Protein AF-0000000068385830 (afdb_homodimer)

Secondary structure (DSSP, 8-state):
-B-HHHHHHHHHHHHHHHT--HHHHHHHHHHHHHHHHHT-GGGSGGGHHHHHHHHHHTSS-SS---EEEEEETTEEEEE-TT--HHHHHHHHHHHHHHHHHHHSEEEEEEEEE---S-THHHHHHHHHTTSEEEEEE--SS-BPPTTB-S--B----EEEEE--TTSPPEEEEE-SBSS-HHHHHHHHHHT-PPPTTSEE-TTS-B-S-GGG-SEEPBTTGGGTHHHHHHHHHHHIIIIITTT---GGGSPPTT-S--SS---EEEEEEEE-GGGTS-HHHHHHHHHHHHHHHHHS-B-TT-----TTHHHHHHHHHHHHH-B---HHHHHHHHHHHHHHT-PPPPB-/-B-HHHHHHHHHHHHHHHT--HHHHHHHHHHHHHHHHHT-GGGSGGGHHHHHHHHHHTSS-SS---EEEEEETTEEEEE-TT--HHHHHHHHHHHHHHHHHHHSEEEEEEEEE---S-THHHHHHHHHTTSEEEEEE--SS-BPPTTB-S--B----EEEEE--TTSPPEEEEE-SBSS-HHHHHHHHHHT-PPPTTSEE-TTS-B-S-GGG-SEEPBTTGGGTHHHHHHHHHHHIIIIITTT---GGGSPPTT-S--SS---EEEEEEEE-GGGTS-HHHHHHHHHHHHHHHHHS-B-TT-----TTHHHHHHHHHHHHH-B---HHHHHHHHHHHHHHT-PPPPB-

pLDDT: mean 97.84, std 1.59, range [90.12, 98.94]

Nearest PDB structures (foldseek):
  1z2i-assembly1_B  TM=9.942E-01  e=3.736E-68  Agrobacterium tumefaciens
  3i0p-assembly1_A-2  TM=9.412E-01  e=6.583E-32  Entamoeba histolytica
  2x06-assembly1_G  TM=9.556E-01  e=9.309E-32  Methanocaldococcus jannaschii
  2g8y-assembly1_B  TM=8.996E-01  e=7.889E-31  Escherichia coli K-12
  1wtj-assembly1_A  TM=8.994E-01  e=5.047E-29  Pseudomonas syringae pv. tomato

InterPro domains:
  IPR003767 Malate/L-lactate dehydrogenase-like [PF02615] (4-329)
  IPR003767 Malate/L-lactate dehydrogenase-like [PTHR11091] (4-345)
  IPR036111 Malate/L-sulfolactate/L-lactate dehydrogenase-like superfamily [SSF89733] (3-343)
  IPR043143 Malate/L-sulfolactate/L-lactate dehydrogenase-like, NADPH binding domain [G3DSA:3.30.1370.60] (66-315)
  IPR043144 Malate/L-sulfolactate/L-lactate dehydrogenase-like, alpha-helical domain [G3DSA:1.10.1530.10] (8-337)

Radius of gyration: 25.13 Å; Cα contacts (8 Å, |Δi|>4): 1819; chains: 2; bounding box: 55×84×56 Å

Organism: Agrobacterium fabrum (strain C58 / ATCC 33970) (NCBI:txid176299)

Sequence (696 aa):
MARLDELERFCRAVFLAVGTDEETADAATRAMMHGTRLGVDSHGVRLLAHYVTALEGGRLNRRPQISRVSGFGAVETIDADHAHGARATYAAMENAMALAEKFGIGAVAIRNSSHFGPAGAYALEAARQGYIGLAFCNSDSFVRLHDGAMRFHGTNPIAVGVPAADDMPWLLDMATSAVPYNRVLLYRSLGQQLPQGVASDGDGVDTRDPNAVEMLAPVGGEFGFKGAALAGVVEIFSAVLTGMRLSFDLAPMGGPDFSTPRGLGAFVLALKPEAFLERDVFDESMKRYLEVLRGSPAREDCKVMAPGDREWAVAAKREREGAPVDPVTRAAFSELAEKFSVSPPTYHMARLDELERFCRAVFLAVGTDEETADAATRAMMHGTRLGVDSHGVRLLAHYVTALEGGRLNRRPQISRVSGFGAVETIDADHAHGARATYAAMENAMALAEKFGIGAVAIRNSSHFGPAGAYALEAARQGYIGLAFCNSDSFVRLHDGAMRFHGTNPIAVGVPAADDMPWLLDMATSAVPYNRVLLYRSLGQQLPQGVASDGDGVDTRDPNAVEMLAPVGGEFGFKGAALAGVVEIFSAVLTGMRLSFDLAPMGGPDFSTPRGLGAFVLALKPEAFLERDVFDESMKRYLEVLRGSPAREDCKVMAPGDREWAVAAKREREGAPVDPVTRAAFSELAEKFSVSPPTYH

Solvent-accessible surface area (backbone atoms only — not comparable to full-atom values): 31626 Å² total; per-residue (Å²): 57,26,43,60,69,38,49,50,52,34,48,31,49,50,35,44,63,76,53,29,38,70,64,43,19,49,30,44,35,53,27,19,47,45,15,42,43,37,65,41,49,92,29,7,65,63,44,50,64,56,53,50,49,27,43,73,44,48,22,26,38,45,70,48,68,65,42,77,74,41,64,29,73,28,26,31,17,33,37,18,50,28,14,51,13,25,35,40,44,51,54,38,41,53,50,9,42,55,30,7,72,69,13,23,33,8,34,25,28,30,20,34,22,39,80,43,63,40,50,37,49,49,3,39,54,31,11,76,73,60,18,36,10,33,26,28,29,50,34,43,41,36,17,19,46,44,49,16,27,40,58,39,39,19,50,16,33,49,11,38,9,32,50,34,75,99,50,76,48,42,34,43,64,41,57,25,26,47,50,59,70,67,55,43,54,50,29,42,75,69,70,38,71,49,62,86,46,30,23,12,26,75,61,34,48,68,42,39,49,42,85,55,52,64,24,31,22,20,22,25,45,97,46,11,54,58,18,30,45,50,25,45,53,17,36,39,48,2,10,32,48,34,67,30,47,47,25,72,70,36,59,52,88,88,41,88,67,34,49,60,58,56,36,29,18,24,26,31,38,20,33,31,58,59,36,48,37,60,53,67,55,36,40,50,41,44,49,51,50,51,51,51,52,54,67,42,54,38,17,87,98,48,67,39,69,55,53,33,47,68,33,51,54,39,28,55,49,23,72,74,66,21,37,82,67,57,69,70,44,48,52,50,44,49,52,49,17,63,74,61,73,44,73,58,59,62,70,103,58,26,45,58,68,38,49,50,51,34,48,32,50,50,35,43,64,77,54,29,38,71,65,44,20,49,30,43,35,51,27,18,45,46,14,41,42,38,65,41,49,94,29,7,66,65,44,50,64,57,51,50,49,28,43,73,44,46,23,26,39,45,69,47,67,64,40,79,76,43,65,30,72,28,27,30,17,32,37,19,50,28,14,51,13,25,36,40,45,49,53,40,40,53,50,9,43,55,28,7,74,71,14,23,32,9,34,24,29,30,21,34,22,40,79,43,63,40,49,36,48,49,4,39,56,32,10,76,72,59,19,37,10,33,25,28,28,50,35,43,42,36,18,18,46,43,48,16,28,40,57,38,39,21,52,17,34,49,11,38,10,32,50,34,74,98,50,76,49,43,34,42,64,42,56,25,24,48,51,59,70,66,56,43,52,50,29,42,75,68,71,40,71,48,61,85,47,31,24,11,27,75,61,35,47,68,43,39,48,42,86,54,54,63,24,30,22,19,21,24,45,97,46,10,53,58,18,29,45,51,27,46,52,17,36,41,48,2,9,32,50,32,68,30,47,47,27,72,70,36,59,52,88,88,42,87,66,33,47,60,59,56,34,29,18,23,26,33,38,19,34,32,59,59,36,48,37,60,54,67,55,36,38,50,41,44,48,51,51,52,50,51,51,53,66,42,54,39,17,89,98,48,66,39,70,55,53,33,48,68,33,53,53,40,27,55,50,24,72,73,66,21,36,82,66,55,69,69,45,48,51,48,42,50,51,49,17,63,74,61,73,45,74,58,59,61,71,103

Structure (mmCIF, N/CA/C/O backbone):
data_AF-0000000068385830-model_v1
#
loop_
_entity.id
_entity.type
_entity.pdbx_description
1 polymer 'Malate dehydrogenase'
#
loop_
_atom_site.group_PDB
_atom_site.id
_atom_site.type_symbol
_atom_site.label_atom_id
_atom_site.label_alt_id
_atom_site.label_comp_id
_atom_site.label_asym_id
_atom_site.label_entity_id
_atom_site.label_seq_id
_atom_site.pdbx_PDB_ins_code
_atom_site.Cartn_x
_atom_site.Cartn_y
_atom_site.Cartn_z
_atom_site.occupancy
_atom_site.B_iso_or_equiv
_atom_site.auth_seq_id
_atom_site.auth_comp_id
_atom_site.auth_asym_id
_atom_site.auth_atom_id
_atom_site.pdbx_PDB_model_num
ATOM 1 N N . MET A 1 1 ? -19.188 28.578 11.57 1 96.44 1 MET A N 1
ATOM 2 C CA . MET A 1 1 ? -18.672 28.281 10.242 1 96.44 1 MET A CA 1
ATOM 3 C C . MET A 1 1 ? -17.844 29.438 9.703 1 96.44 1 MET A C 1
ATOM 5 O O . MET A 1 1 ? -18.109 30.594 10.023 1 96.44 1 MET A O 1
ATOM 9 N N . ALA A 1 2 ? -16.812 29.094 9.055 1 97.88 2 ALA A N 1
ATOM 10 C CA . ALA A 1 2 ? -16.016 30.109 8.352 1 97.88 2 ALA A CA 1
ATOM 11 C C . ALA A 1 2 ? -15.875 29.75 6.871 1 97.88 2 ALA A C 1
ATOM 13 O O . ALA A 1 2 ? -15.664 28.594 6.52 1 97.88 2 ALA A O 1
ATOM 14 N N . ARG A 1 3 ? -16 30.797 6.059 1 98.06 3 ARG A N 1
ATOM 15 C CA . ARG A 1 3 ? -15.766 30.578 4.637 1 98.06 3 ARG A CA 1
ATOM 16 C C . ARG A 1 3 ? -14.336 30.094 4.395 1 98.06 3 ARG A C 1
ATOM 18 O O . ARG A 1 3 ? -13.406 30.516 5.078 1 98.06 3 ARG A O 1
ATOM 25 N N . LEU A 1 4 ? -14.211 29.328 3.344 1 98.5 4 LEU A N 1
ATOM 26 C CA . LEU A 1 4 ? -12.898 28.75 3.051 1 98.5 4 LEU A CA 1
ATOM 27 C C . LEU A 1 4 ? -11.898 29.828 2.691 1 98.5 4 LEU A C 1
ATOM 29 O O . LEU A 1 4 ? -10.727 29.75 3.076 1 98.5 4 LEU A O 1
ATOM 33 N N . ASP A 1 5 ? -12.305 30.828 1.943 1 98.19 5 ASP A N 1
ATOM 34 C CA . ASP A 1 5 ? -11.391 31.891 1.535 1 98.19 5 ASP A CA 1
ATOM 35 C C . ASP A 1 5 ? -10.922 32.719 2.74 1 98.19 5 ASP A C 1
ATOM 37 O O . ASP A 1 5 ? -9.781 33.188 2.771 1 98.19 5 ASP A O 1
ATOM 41 N N . GLU A 1 6 ? -11.773 32.875 3.795 1 98 6 GLU A N 1
ATOM 42 C CA . GLU A 1 6 ? -11.406 33.562 5.031 1 98 6 GLU A CA 1
ATOM 43 C C . GLU A 1 6 ? -10.352 32.75 5.801 1 98 6 GLU A C 1
ATOM 45 O O . GLU A 1 6 ? -9.414 33.344 6.352 1 98 6 GLU A O 1
ATOM 50 N N . LEU A 1 7 ? -10.578 31.484 5.844 1 98.75 7 LEU A N 1
ATOM 51 C CA . LEU A 1 7 ? -9.617 30.625 6.527 1 98.75 7 LEU A CA 1
ATOM 52 C C . LEU A 1 7 ? -8.266 30.656 5.82 1 98.75 7 LEU A C 1
ATOM 54 O O . LEU A 1 7 ? -7.219 30.734 6.473 1 98.75 7 LEU A O 1
ATOM 58 N N . GLU A 1 8 ? -8.281 30.531 4.527 1 98.69 8 GLU A N 1
ATOM 59 C CA . GLU A 1 8 ? -7.062 30.547 3.73 1 98.69 8 GLU A CA 1
ATOM 60 C C . GLU A 1 8 ? -6.309 31.859 3.922 1 98.69 8 GLU A C 1
ATOM 62 O O . GLU A 1 8 ? -5.094 31.859 4.125 1 98.69 8 GLU A O 1
ATOM 67 N N . ARG A 1 9 ? -7.004 32.938 3.832 1 98.56 9 ARG A N 1
ATOM 68 C CA . ARG A 1 9 ? -6.418 34.281 4.027 1 98.56 9 ARG A CA 1
ATOM 69 C C . ARG A 1 9 ? -5.754 34.375 5.398 1 98.56 9 ARG A C 1
ATOM 71 O O . ARG A 1 9 ? -4.625 34.875 5.508 1 98.56 9 ARG A O 1
ATOM 78 N N . PHE A 1 10 ? -6.461 33.969 6.406 1 98.81 10 PHE A N 1
ATOM 79 C CA . PHE A 1 10 ? -5.973 34.094 7.773 1 98.81 10 PHE A CA 1
ATOM 80 C C . PHE A 1 10 ? -4.715 33.25 7.973 1 98.81 10 PHE A C 1
ATOM 82 O O . PHE A 1 10 ? -3.721 33.75 8.516 1 98.81 10 PHE A O 1
ATOM 89 N N . CYS A 1 11 ? -4.77 31.969 7.504 1 98.88 11 CYS A N 1
ATOM 90 C CA . CYS A 1 11 ? -3.627 31.078 7.656 1 98.88 11 CYS A CA 1
ATOM 91 C C . CYS A 1 11 ? -2.389 31.641 6.977 1 98.88 11 CYS A C 1
ATOM 93 O O . CYS A 1 11 ? -1.31 31.672 7.57 1 98.88 11 CYS A O 1
ATOM 95 N N . ARG A 1 12 ? -2.57 32.094 5.766 1 98.75 12 ARG A N 1
ATOM 96 C CA . ARG A 1 12 ? -1.452 32.656 5.023 1 98.75 12 ARG A CA 1
ATOM 97 C C . ARG A 1 12 ? -0.886 33.875 5.734 1 98.75 12 ARG A C 1
ATOM 99 O O . ARG A 1 12 ? 0.332 34.031 5.848 1 98.75 12 ARG A O 1
ATOM 106 N N . ALA A 1 13 ? -1.762 34.75 6.223 1 98.81 13 ALA A N 1
ATOM 107 C CA . ALA A 1 13 ? -1.345 35.938 6.922 1 98.81 13 ALA A CA 1
ATOM 108 C C . ALA A 1 13 ? -0.539 35.625 8.172 1 98.81 13 ALA A C 1
ATOM 110 O O . ALA A 1 13 ? 0.461 36.281 8.469 1 98.81 13 ALA A O 1
ATOM 111 N N . VAL A 1 14 ? -0.987 34.625 8.898 1 98.88 14 VAL A N 1
ATOM 112 C CA . VAL A 1 14 ? -0.317 34.25 10.133 1 98.88 14 VAL A CA 1
ATOM 113 C C . VAL A 1 14 ? 1.066 33.688 9.82 1 98.88 14 VAL A C 1
ATOM 115 O O . VAL A 1 14 ? 2.049 34.031 10.484 1 98.88 14 VAL A O 1
ATOM 118 N N . PHE A 1 15 ? 1.146 32.812 8.773 1 98.88 15 PHE A N 1
ATOM 119 C CA . PHE A 1 15 ? 2.436 32.25 8.398 1 98.88 15 PHE A CA 1
ATOM 120 C C . PHE A 1 15 ? 3.406 33.344 7.992 1 98.88 15 PHE A C 1
ATOM 122 O O . PHE A 1 15 ? 4.578 33.344 8.375 1 98.88 15 PHE A O 1
ATOM 129 N N . LEU A 1 16 ? 2.938 34.312 7.219 1 98.81 16 LEU A N 1
ATOM 130 C CA . LEU A 1 16 ? 3.799 35.438 6.805 1 98.81 16 LEU A CA 1
ATOM 131 C C . LEU A 1 16 ? 4.215 36.281 8.008 1 98.81 16 LEU A C 1
ATOM 133 O O . LEU A 1 16 ? 5.367 36.719 8.094 1 98.81 16 LEU A O 1
ATOM 137 N N . ALA A 1 17 ? 3.307 36.469 8.953 1 98.69 17 ALA A N 1
ATOM 138 C CA . ALA A 1 17 ? 3.564 37.281 10.125 1 98.69 17 ALA A CA 1
ATOM 139 C C . ALA A 1 17 ? 4.613 36.656 11.031 1 98.69 17 ALA A C 1
ATOM 141 O O . ALA A 1 17 ? 5.402 37.344 11.664 1 98.69 17 ALA A O 1
ATOM 142 N N . VAL A 1 18 ? 4.609 35.375 11.062 1 98.25 18 VAL A N 1
ATOM 143 C CA . VAL A 1 18 ? 5.578 34.688 11.906 1 98.25 18 VAL A CA 1
ATOM 144 C C . VAL A 1 18 ? 6.953 34.719 11.25 1 98.25 18 VAL A C 1
ATOM 146 O O . VAL A 1 18 ? 7.969 34.469 11.906 1 98.25 18 VAL A O 1
ATOM 149 N N . GLY A 1 19 ? 7.031 35 9.891 1 98.5 19 GLY A N 1
ATOM 150 C CA . GLY A 1 19 ? 8.32 35.25 9.273 1 98.5 19 GLY A CA 1
ATOM 151 C C . GLY A 1 19 ? 8.672 34.281 8.188 1 98.5 19 GLY A C 1
ATOM 152 O O . GLY A 1 19 ? 9.812 34.219 7.723 1 98.5 19 GLY A O 1
ATOM 153 N N . THR A 1 20 ? 7.766 33.469 7.766 1 98.88 20 THR A N 1
ATOM 154 C CA . THR A 1 20 ? 8.062 32.531 6.703 1 98.88 20 THR A CA 1
ATOM 155 C C . THR A 1 20 ? 8.211 33.25 5.363 1 98.88 20 THR A C 1
ATOM 157 O O . THR A 1 20 ? 7.707 34.344 5.188 1 98.88 20 THR A O 1
ATOM 160 N N . ASP A 1 21 ? 9.008 32.625 4.426 1 98.75 21 ASP A N 1
ATOM 161 C CA . ASP A 1 21 ? 8.961 33.125 3.051 1 98.75 21 ASP A CA 1
ATOM 162 C C . ASP A 1 21 ? 7.609 32.812 2.404 1 98.75 21 ASP A C 1
ATOM 164 O O . ASP A 1 21 ? 6.781 32.125 2.992 1 98.75 21 ASP A O 1
ATOM 168 N N . GLU A 1 22 ? 7.32 33.375 1.257 1 98.75 22 GLU A N 1
ATOM 169 C CA . GLU A 1 22 ? 6.047 33.25 0.554 1 98.75 22 GLU A CA 1
ATOM 170 C C . GLU A 1 22 ? 5.766 31.797 0.184 1 98.75 22 GLU A C 1
ATOM 172 O O . GLU A 1 22 ? 4.625 31.344 0.268 1 98.75 22 GLU A O 1
ATOM 177 N N . GLU A 1 23 ? 6.789 31.062 -0.197 1 98.75 23 GLU A N 1
ATOM 178 C CA . GLU A 1 23 ? 6.633 29.672 -0.643 1 98.75 23 GLU A CA 1
ATOM 179 C C . GLU A 1 23 ? 6.195 28.766 0.504 1 98.75 23 GLU A C 1
ATOM 181 O O . GLU A 1 23 ? 5.328 27.906 0.326 1 98.75 23 GLU A O 1
ATOM 186 N N . THR A 1 24 ? 6.824 28.984 1.646 1 98.88 24 THR A N 1
ATOM 187 C CA . THR A 1 24 ? 6.449 28.203 2.822 1 98.88 24 THR A CA 1
ATOM 188 C C . THR A 1 24 ? 5.02 28.531 3.248 1 98.88 24 THR A C 1
ATOM 190 O O . THR A 1 24 ? 4.23 27.625 3.527 1 98.88 24 THR A O 1
ATOM 193 N N . ALA A 1 25 ? 4.691 29.828 3.271 1 98.88 25 ALA A N 1
ATOM 194 C CA . ALA A 1 25 ? 3.342 30.25 3.65 1 98.88 25 ALA A CA 1
ATOM 195 C C . ALA A 1 25 ? 2.301 29.625 2.719 1 98.88 25 ALA A C 1
ATOM 197 O O . ALA A 1 25 ? 1.261 29.141 3.172 1 98.88 25 ALA A O 1
ATOM 198 N N . ASP A 1 26 ? 2.605 29.688 1.472 1 98.81 26 ASP A N 1
ATOM 199 C CA . ASP A 1 26 ? 1.688 29.156 0.469 1 98.81 26 ASP A CA 1
ATOM 200 C C . ASP A 1 26 ? 1.513 27.641 0.628 1 98.81 26 ASP A C 1
ATOM 202 O O . ASP A 1 26 ? 0.387 27.156 0.703 1 98.81 26 ASP A O 1
ATOM 206 N N . ALA A 1 27 ? 2.592 26.906 0.682 1 98.88 27 ALA A N 1
ATOM 207 C CA . ALA A 1 27 ? 2.564 25.453 0.736 1 98.88 27 ALA A CA 1
ATOM 208 C C . ALA A 1 27 ? 1.867 24.953 2.002 1 98.88 27 ALA A C 1
ATOM 210 O O . ALA A 1 27 ? 1.015 24.078 1.946 1 98.88 27 ALA A O 1
ATOM 211 N N . ALA A 1 28 ? 2.24 25.531 3.141 1 98.88 28 ALA A N 1
ATOM 212 C CA . ALA A 1 28 ? 1.645 25.125 4.41 1 98.88 28 ALA A CA 1
ATOM 213 C C . ALA A 1 28 ? 0.145 25.406 4.43 1 98.88 28 ALA A C 1
ATOM 215 O O . ALA A 1 28 ? -0.644 24.578 4.887 1 98.88 28 ALA A O 1
ATOM 216 N N . THR A 1 29 ? -0.213 26.562 3.93 1 98.94 29 THR A N 1
ATOM 217 C CA . THR A 1 29 ? -1.625 26.922 3.867 1 98.94 29 THR A CA 1
ATOM 218 C C . THR A 1 29 ? -2.387 25.969 2.947 1 98.94 29 THR A C 1
ATOM 220 O O . THR A 1 29 ? -3.453 25.469 3.309 1 98.94 29 THR A O 1
ATOM 223 N N . ARG A 1 30 ? -1.824 25.703 1.764 1 98.81 30 ARG A N 1
ATOM 224 C CA . ARG A 1 30 ? -2.461 24.812 0.797 1 98.81 30 ARG A CA 1
ATOM 225 C C . ARG A 1 30 ? -2.729 23.438 1.407 1 98.81 30 ARG A C 1
ATOM 227 O O . ARG A 1 30 ? -3.811 22.875 1.234 1 98.81 30 ARG A O 1
ATOM 234 N N . ALA A 1 31 ? -1.751 22.953 2.105 1 98.88 31 ALA A N 1
ATOM 235 C CA . ALA A 1 31 ? -1.896 21.641 2.705 1 98.88 31 ALA A CA 1
ATOM 236 C C . ALA A 1 31 ? -2.965 21.641 3.795 1 98.88 31 ALA A C 1
ATOM 238 O O . ALA A 1 31 ? -3.797 20.734 3.861 1 98.88 31 ALA A O 1
ATOM 239 N N . MET A 1 32 ? -2.947 22.609 4.676 1 98.81 32 MET A N 1
ATOM 240 C CA . MET A 1 32 ? -3.951 22.703 5.734 1 98.81 32 MET A CA 1
ATOM 241 C C . MET A 1 32 ? -5.352 22.859 5.145 1 98.81 32 MET A C 1
ATOM 243 O O . MET A 1 32 ? -6.301 22.234 5.621 1 98.81 32 MET A O 1
ATOM 247 N N . MET A 1 33 ? -5.434 23.672 4.102 1 98.81 33 MET A N 1
ATOM 248 C CA . MET A 1 33 ? -6.73 23.891 3.467 1 98.81 33 MET A CA 1
ATOM 249 C C . MET A 1 33 ? -7.227 22.625 2.781 1 98.81 33 MET A C 1
ATOM 251 O O . MET A 1 33 ? -8.43 22.359 2.744 1 98.81 33 MET A O 1
ATOM 255 N N . HIS A 1 34 ? -6.324 21.844 2.242 1 98.81 34 HIS A N 1
ATOM 256 C CA . HIS A 1 34 ? -6.707 20.531 1.728 1 98.81 34 HIS A CA 1
ATOM 257 C C . HIS A 1 34 ? -7.438 19.719 2.789 1 98.81 34 HIS A C 1
ATOM 259 O O . HIS A 1 34 ? -8.516 19.172 2.531 1 98.81 34 HIS A O 1
ATOM 265 N N . GLY A 1 35 ? -6.812 19.625 3.971 1 98.38 35 GLY A N 1
ATOM 266 C CA . GLY A 1 35 ? -7.445 18.891 5.059 1 98.38 35 GLY A CA 1
ATOM 267 C C . GLY A 1 35 ? -8.805 19.438 5.438 1 98.38 35 GLY A C 1
ATOM 268 O O . GLY A 1 35 ? -9.773 18.688 5.551 1 98.38 35 GLY A O 1
ATOM 269 N N . THR A 1 36 ? -8.891 20.75 5.57 1 98.62 36 THR A N 1
ATOM 270 C CA . THR A 1 36 ? -10.125 21.406 5.984 1 98.62 36 THR A CA 1
ATOM 271 C C . THR A 1 36 ? -11.195 21.281 4.902 1 98.62 36 THR A C 1
ATOM 273 O O . THR A 1 36 ? -12.344 20.953 5.199 1 98.62 36 THR A O 1
ATOM 276 N N . ARG A 1 37 ? -10.836 21.484 3.656 1 98.56 37 ARG A N 1
ATOM 277 C CA . ARG A 1 37 ? -11.766 21.422 2.531 1 98.56 37 ARG A CA 1
ATOM 278 C C . ARG A 1 37 ? -12.367 20.031 2.389 1 98.56 37 ARG A C 1
ATOM 280 O O . ARG A 1 37 ? -13.555 19.891 2.088 1 98.56 37 ARG A O 1
ATOM 287 N N . LEU A 1 38 ? -11.586 18.984 2.658 1 98.44 38 LEU A N 1
ATOM 288 C CA . LEU A 1 38 ? -12.016 17.609 2.41 1 98.44 38 LEU A CA 1
ATOM 289 C C . LEU A 1 38 ? -12.578 16.984 3.676 1 98.44 38 LEU A C 1
ATOM 291 O O . LEU A 1 38 ? -13 15.82 3.662 1 98.44 38 LEU A O 1
ATOM 295 N N . GLY A 1 39 ? -12.586 17.656 4.77 1 96.88 39 GLY A N 1
ATOM 296 C CA . GLY A 1 39 ? -13.156 17.156 6.012 1 96.88 39 GLY A CA 1
ATOM 297 C C . GLY A 1 39 ? -12.188 16.328 6.828 1 96.88 39 GLY A C 1
ATOM 298 O O . GLY A 1 39 ? -12.594 15.547 7.68 1 96.88 39 GLY A O 1
ATOM 299 N N . VAL A 1 40 ? -10.961 16.406 6.523 1 95.69 40 VAL A N 1
ATOM 300 C CA . VAL A 1 40 ? -9.914 15.805 7.34 1 95.69 40 VAL A CA 1
ATOM 301 C C . VAL A 1 40 ? -9.359 16.844 8.312 1 95.69 40 VAL A C 1
ATOM 303 O O . VAL A 1 40 ? -8.18 17.203 8.25 1 95.69 40 VAL A O 1
ATOM 306 N N . ASP A 1 41 ? -10.117 17.172 9.234 1 95.06 41 ASP A N 1
ATOM 307 C CA . ASP A 1 41 ? -9.875 18.359 10.062 1 95.06 41 ASP A CA 1
ATOM 308 C C . ASP A 1 41 ? -8.688 18.125 11 1 95.06 41 ASP A C 1
ATOM 310 O O . ASP A 1 41 ? -8.023 19.094 11.406 1 95.06 41 ASP A O 1
ATOM 314 N N . SER A 1 42 ? -8.445 16.859 11.312 1 92.88 42 SER A N 1
ATOM 315 C CA . SER A 1 42 ? -7.285 16.562 12.141 1 92.88 42 SER A CA 1
ATOM 316 C C . SER A 1 42 ? -6 17.078 11.508 1 92.88 42 SER A C 1
ATOM 318 O O . SER A 1 42 ? -5 17.297 12.195 1 92.88 42 SER A O 1
ATOM 320 N N . HIS A 1 43 ? -6.027 17.266 10.203 1 96.75 43 HIS A N 1
ATOM 321 C CA . HIS A 1 43 ? -4.867 17.75 9.461 1 96.75 43 HIS A CA 1
ATOM 322 C C . HIS A 1 43 ? -5.195 19.031 8.688 1 96.75 43 HIS A C 1
ATOM 324 O O . HIS A 1 43 ? -4.652 19.266 7.609 1 96.75 43 HIS A O 1
ATOM 330 N N . GLY A 1 44 ? -6.133 19.766 9.211 1 97.88 44 GLY A N 1
ATOM 331 C CA . GLY A 1 44 ? -6.559 21.031 8.617 1 97.88 44 GLY A CA 1
ATOM 332 C C . GLY A 1 44 ? -6.016 22.25 9.344 1 97.88 44 GLY A C 1
ATOM 333 O O . GLY A 1 44 ? -4.891 22.219 9.844 1 97.88 44 GLY A O 1
ATOM 334 N N . VAL A 1 45 ? -6.809 23.297 9.391 1 98.25 45 VAL A N 1
ATOM 335 C CA . VAL A 1 45 ? -6.363 24.609 9.859 1 98.25 45 VAL A CA 1
ATOM 336 C C . VAL A 1 45 ? -6.141 24.578 11.367 1 98.25 45 VAL A C 1
ATOM 338 O O . VAL A 1 45 ? -5.496 25.453 11.93 1 98.25 45 VAL A O 1
ATOM 341 N N . ARG A 1 46 ? -6.621 23.547 12.031 1 96.5 46 ARG A N 1
ATOM 342 C CA . ARG A 1 46 ? -6.406 23.422 13.469 1 96.5 46 ARG A CA 1
ATOM 343 C C . ARG A 1 46 ? -4.926 23.281 13.797 1 96.5 46 ARG A C 1
ATOM 345 O O . ARG A 1 46 ? -4.512 23.484 14.938 1 96.5 46 ARG A O 1
ATOM 352 N N . LEU A 1 47 ? -4.125 22.922 12.812 1 97.88 47 LEU A N 1
ATOM 353 C CA . LEU A 1 47 ? -2.697 22.703 13.023 1 97.88 47 LEU A CA 1
ATOM 354 C C . LEU A 1 47 ? -1.935 24.016 13.016 1 97.88 47 LEU A C 1
ATOM 356 O O . LEU A 1 47 ? -0.752 24.062 13.359 1 97.88 47 LEU A O 1
ATOM 360 N N . LEU A 1 48 ? -2.566 25.109 12.672 1 98.75 48 LEU A N 1
ATOM 361 C CA . LEU A 1 48 ? -1.894 26.391 12.492 1 98.75 48 LEU A CA 1
ATOM 362 C C . LEU A 1 48 ? -1.13 26.797 13.75 1 98.75 48 LEU A C 1
ATOM 364 O O . LEU A 1 48 ? 0.045 27.156 13.672 1 98.75 48 LEU A O 1
ATOM 368 N N . ALA A 1 49 ? -1.762 26.703 14.898 1 98.5 49 ALA A N 1
ATOM 369 C CA . ALA A 1 49 ? -1.122 27.109 16.141 1 98.5 49 ALA A CA 1
ATOM 370 C C . ALA A 1 49 ? 0.119 26.266 16.438 1 98.5 49 ALA A C 1
ATOM 372 O O . ALA A 1 49 ? 1.13 26.781 16.906 1 98.5 49 ALA A O 1
ATOM 373 N N . HIS A 1 50 ? -0.006 25.016 16.141 1 97.75 50 HIS A N 1
ATOM 374 C CA . HIS A 1 50 ? 1.131 24.125 16.328 1 97.75 50 HIS A CA 1
ATOM 375 C C . HIS A 1 50 ? 2.297 24.516 15.43 1 97.75 50 HIS A C 1
ATOM 377 O O . HIS A 1 50 ? 3.445 24.562 15.875 1 97.75 50 HIS A O 1
ATOM 383 N N . TYR A 1 51 ? 2.016 24.797 14.18 1 98.56 51 TYR A N 1
ATOM 384 C CA . TYR A 1 51 ? 3.072 25.156 13.234 1 98.56 51 TYR A CA 1
ATOM 385 C C . TYR A 1 51 ? 3.717 26.484 13.617 1 98.56 51 TYR A C 1
ATOM 387 O O . TYR A 1 51 ? 4.93 26.656 13.469 1 98.56 51 TYR A O 1
ATOM 395 N N . VAL A 1 52 ? 2.926 27.406 14.086 1 98.75 52 VAL A N 1
ATOM 396 C CA . VAL A 1 52 ? 3.463 28.672 14.539 1 98.75 52 VAL A CA 1
ATOM 397 C C . VAL A 1 52 ? 4.41 28.453 15.719 1 98.75 52 VAL A C 1
ATOM 399 O O . VAL A 1 52 ? 5.5 29.016 15.758 1 98.75 52 VAL A O 1
ATOM 402 N N . THR A 1 53 ? 4 27.594 16.688 1 98.56 53 THR A N 1
ATOM 403 C CA . THR A 1 53 ? 4.836 27.25 17.828 1 98.56 53 THR A CA 1
ATOM 404 C C . THR A 1 53 ? 6.164 26.656 17.375 1 98.56 53 THR A C 1
ATOM 406 O O . THR A 1 53 ? 7.227 27.031 17.891 1 98.56 53 THR A O 1
ATOM 409 N N . ALA A 1 54 ? 6.102 25.781 16.422 1 98.5 54 ALA A N 1
ATOM 410 C CA . ALA A 1 54 ? 7.301 25.125 15.914 1 98.5 54 ALA A CA 1
ATOM 411 C C . ALA A 1 54 ? 8.203 26.109 15.18 1 98.5 54 ALA A C 1
ATOM 413 O O . ALA A 1 54 ? 9.43 26.031 15.266 1 98.5 54 ALA A O 1
ATOM 414 N N . LEU A 1 55 ? 7.609 27.031 14.438 1 98.69 55 LEU A N 1
ATOM 415 C CA . LEU A 1 55 ? 8.359 28.047 13.727 1 98.69 55 LEU A CA 1
ATOM 416 C C . LEU A 1 55 ? 9.023 29.016 14.703 1 98.69 55 LEU A C 1
ATOM 418 O O . LEU A 1 55 ? 10.203 29.344 14.555 1 98.69 55 LEU A O 1
ATOM 422 N N . GLU A 1 56 ? 8.289 29.438 15.711 1 98.5 56 GLU A N 1
ATOM 423 C CA . GLU A 1 56 ? 8.82 30.359 16.703 1 98.5 56 GLU A CA 1
ATOM 424 C C . GLU A 1 56 ? 9.898 29.719 17.562 1 98.5 56 GLU A C 1
ATOM 426 O O . GLU A 1 56 ? 10.867 30.359 17.953 1 98.5 56 GLU A O 1
ATOM 431 N N . GLY A 1 57 ? 9.703 28.453 17.859 1 97.94 57 GLY A N 1
ATOM 432 C CA . GLY A 1 57 ? 10.648 27.734 18.703 1 97.94 57 GLY A CA 1
ATOM 433 C C . GLY A 1 57 ? 11.945 27.391 17.984 1 97.94 57 GLY A C 1
ATOM 434 O O . GLY A 1 57 ? 12.938 27.062 18.625 1 97.94 57 GLY A O 1
ATOM 435 N N . GLY A 1 58 ? 11.867 27.438 16.594 1 98.19 58 GLY A N 1
ATOM 436 C CA . GLY A 1 58 ? 13.07 27.203 15.82 1 98.19 58 GLY A CA 1
ATOM 437 C C . GLY A 1 58 ? 13.164 25.781 15.289 1 98.19 58 GLY A C 1
ATOM 438 O O . GLY A 1 58 ? 14.086 25.453 14.539 1 98.19 58 GLY A O 1
ATOM 439 N N . ARG A 1 59 ? 12.25 24.953 15.539 1 98.06 59 ARG A N 1
ATOM 440 C CA . ARG A 1 59 ? 12.195 23.594 15.031 1 98.06 59 ARG A CA 1
ATOM 441 C C . ARG A 1 59 ? 12.055 23.578 13.516 1 98.06 59 ARG A C 1
ATOM 443 O O . ARG A 1 59 ? 12.586 22.688 12.844 1 98.06 59 ARG A O 1
ATOM 450 N N . LEU A 1 60 ? 11.375 24.547 13.016 1 98.62 60 LEU A N 1
ATOM 451 C CA . LEU A 1 60 ? 11.156 24.719 11.586 1 98.62 60 LEU A CA 1
ATOM 452 C C . LEU A 1 60 ? 11.914 25.938 11.062 1 98.62 60 LEU A C 1
ATOM 454 O O . LEU A 1 60 ? 11.961 26.984 11.719 1 98.62 60 LEU A O 1
ATOM 458 N N . ASN A 1 61 ? 12.531 25.734 9.898 1 98.81 61 ASN A N 1
ATOM 459 C CA . ASN A 1 61 ? 13.164 26.859 9.211 1 98.81 61 ASN A CA 1
ATOM 460 C C . ASN A 1 61 ? 12.133 27.719 8.484 1 98.81 61 ASN A C 1
ATOM 462 O O . ASN A 1 61 ? 11.438 27.25 7.59 1 98.81 61 ASN A O 1
ATOM 466 N N . ARG A 1 62 ? 12.062 29 8.789 1 98.62 62 ARG A N 1
ATOM 467 C CA . ARG A 1 62 ? 11.078 29.922 8.25 1 98.62 62 ARG A CA 1
ATOM 468 C C . ARG A 1 62 ? 11.336 30.203 6.77 1 98.62 62 ARG A C 1
ATOM 470 O O . ARG A 1 62 ? 10.422 30.562 6.031 1 98.62 62 ARG A O 1
ATOM 477 N N . ARG A 1 63 ? 12.5 30.078 6.367 1 98.62 63 ARG A N 1
ATOM 478 C CA . ARG A 1 63 ? 12.93 30.375 5.004 1 98.62 63 ARG A CA 1
ATOM 479 C C . ARG A 1 63 ? 13.906 29.328 4.492 1 98.62 63 ARG A C 1
ATOM 481 O O . ARG A 1 63 ? 15.062 29.641 4.195 1 98.62 63 ARG A O 1
ATOM 488 N N . PRO A 1 64 ? 13.398 28.125 4.285 1 98.81 64 PRO A N 1
ATOM 489 C CA . PRO A 1 64 ? 14.258 27 3.936 1 98.81 64 PRO A CA 1
ATOM 490 C C . PRO A 1 64 ? 14.828 27.109 2.521 1 98.81 64 PRO A C 1
ATOM 492 O O . PRO A 1 64 ? 14.164 27.609 1.621 1 98.81 64 PRO A O 1
ATOM 495 N N . GLN A 1 65 ? 16.016 26.656 2.367 1 98.56 65 GLN A N 1
ATOM 496 C CA . GLN A 1 65 ? 16.609 26.453 1.056 1 98.56 65 GLN A CA 1
ATOM 497 C C . GLN A 1 65 ? 16.625 24.984 0.673 1 98.56 65 GLN A C 1
ATOM 499 O O . GLN A 1 65 ? 17.594 24.266 0.943 1 98.56 65 GLN A O 1
ATOM 504 N N . ILE A 1 66 ? 15.633 24.578 0.006 1 98.56 66 ILE A N 1
ATOM 505 C CA . ILE A 1 66 ? 15.516 23.188 -0.421 1 98.56 66 ILE A CA 1
ATOM 506 C C . ILE A 1 66 ? 16.484 22.922 -1.572 1 98.56 66 ILE A C 1
ATOM 508 O O . ILE A 1 66 ? 16.547 23.688 -2.527 1 98.56 66 ILE A O 1
ATOM 512 N N . SER A 1 67 ? 17.219 21.828 -1.479 1 98.38 67 SER A N 1
ATOM 513 C CA . SER A 1 67 ? 18.219 21.578 -2.498 1 98.38 67 SER A CA 1
ATOM 514 C C . SER A 1 67 ? 18.312 20.094 -2.828 1 98.38 67 SER A C 1
ATOM 516 O O . SER A 1 67 ? 18.062 19.25 -1.97 1 98.38 67 SER A O 1
ATOM 518 N N . ARG A 1 68 ? 18.656 19.812 -4.047 1 97.88 68 ARG A N 1
ATOM 519 C CA . ARG A 1 68 ? 18.969 18.453 -4.461 1 97.88 68 ARG A CA 1
ATOM 520 C C . ARG A 1 68 ? 20.312 18 -3.898 1 97.88 68 ARG A C 1
ATOM 522 O O . ARG A 1 68 ? 21.328 18.656 -4.105 1 97.88 68 ARG A O 1
ATOM 529 N N . VAL A 1 69 ? 20.375 16.891 -3.221 1 96.69 69 VAL A N 1
ATOM 530 C CA . VAL A 1 69 ? 21.641 16.453 -2.625 1 96.69 69 VAL A CA 1
ATOM 531 C C . VAL A 1 69 ? 22.156 15.227 -3.371 1 96.69 69 VAL A C 1
ATOM 533 O O . VAL A 1 69 ? 23.344 14.914 -3.297 1 96.69 69 VAL A O 1
ATOM 536 N N . SER A 1 70 ? 21.328 14.508 -4.047 1 93.5 70 SER A N 1
ATOM 537 C CA . SER A 1 70 ? 21.734 13.414 -4.918 1 93.5 70 SER A CA 1
ATOM 538 C C . SER A 1 70 ? 20.672 13.133 -5.984 1 93.5 70 SER A C 1
ATOM 540 O O . SER A 1 70 ? 19.531 13.562 -5.852 1 93.5 70 SER A O 1
ATOM 542 N N . GLY A 1 71 ? 21.156 12.539 -7.105 1 92.12 71 GLY A N 1
ATOM 543 C CA . GLY A 1 71 ? 20.266 12.156 -8.195 1 92.12 71 GLY A CA 1
ATOM 544 C C . GLY A 1 71 ? 20.875 11.125 -9.125 1 92.12 71 GLY A C 1
ATOM 545 O O . GLY A 1 71 ? 22.094 11.086 -9.312 1 92.12 71 GLY A O 1
ATOM 546 N N . PHE A 1 72 ? 19.969 10.367 -9.656 1 96.88 72 PHE A N 1
ATOM 547 C CA . PHE A 1 72 ? 20.375 9.32 -10.586 1 96.88 72 PHE A CA 1
ATOM 548 C C . PHE A 1 72 ? 19.203 8.922 -11.484 1 96.88 72 PHE A C 1
ATOM 550 O O . PHE A 1 72 ? 18.281 8.227 -11.047 1 96.88 72 PHE A O 1
ATOM 557 N N . GLY A 1 73 ? 19.328 9.383 -12.734 1 98.25 73 GLY A N 1
ATOM 558 C CA . GLY A 1 73 ? 18.234 9.039 -13.648 1 98.25 73 GLY A CA 1
ATOM 559 C C . GLY A 1 73 ? 16.906 9.602 -13.219 1 98.25 73 GLY A C 1
ATOM 560 O O . GLY A 1 73 ? 16.75 10.812 -13.07 1 98.25 73 GLY A O 1
ATOM 561 N N . ALA A 1 74 ? 15.969 8.719 -12.891 1 98.88 74 ALA A N 1
ATOM 562 C CA . ALA A 1 74 ? 14.578 9.07 -12.633 1 98.88 74 ALA A CA 1
ATOM 563 C C . ALA A 1 74 ? 14.328 9.281 -11.141 1 98.88 74 ALA A C 1
ATOM 565 O O . ALA A 1 74 ? 13.172 9.336 -10.703 1 98.88 74 ALA A O 1
ATOM 566 N N . VAL A 1 75 ? 15.43 9.391 -10.305 1 98.81 75 VAL A N 1
ATOM 567 C CA . VAL A 1 75 ? 15.227 9.57 -8.867 1 98.81 75 VAL A CA 1
ATOM 568 C C . VAL A 1 75 ? 16.094 10.719 -8.367 1 98.81 75 VAL A C 1
ATOM 570 O O . VAL A 1 75 ? 17.094 11.078 -8.992 1 98.81 75 VAL A O 1
ATOM 573 N N . GLU A 1 76 ? 15.672 11.305 -7.316 1 98.56 76 GLU A N 1
ATOM 574 C CA . GLU A 1 76 ? 16.469 12.336 -6.656 1 98.56 76 GLU A CA 1
ATOM 575 C C . GLU A 1 76 ? 16.234 12.336 -5.148 1 98.56 76 GLU A C 1
ATOM 577 O O . GLU A 1 76 ? 15.234 11.789 -4.672 1 98.56 76 GLU A O 1
ATOM 582 N N . THR A 1 77 ? 17.172 12.805 -4.426 1 98.81 77 THR A N 1
ATOM 583 C CA . THR A 1 77 ? 17.047 13.102 -3.002 1 98.81 77 THR A CA 1
ATOM 584 C C . THR A 1 77 ? 17.219 14.594 -2.734 1 98.81 77 THR A C 1
ATOM 586 O O . THR A 1 77 ? 18.172 15.203 -3.227 1 98.81 77 THR A O 1
ATOM 589 N N . ILE A 1 78 ? 16.281 15.133 -1.991 1 98.88 78 ILE A N 1
ATOM 590 C CA . ILE A 1 78 ? 16.422 16.547 -1.655 1 98.88 78 ILE A CA 1
ATOM 591 C C . ILE A 1 78 ? 16.625 16.703 -0.15 1 98.88 78 ILE A C 1
ATOM 593 O O . ILE A 1 78 ? 16.172 15.859 0.632 1 98.88 78 ILE A O 1
ATOM 597 N N . ASP A 1 79 ? 17.312 17.703 0.237 1 98.88 79 ASP A N 1
ATOM 598 C CA . ASP A 1 79 ? 17.375 18.203 1.607 1 98.88 79 ASP A CA 1
ATOM 599 C C . ASP A 1 79 ? 16.406 19.375 1.807 1 98.88 79 ASP A C 1
ATOM 601 O O . ASP A 1 79 ? 16.531 20.406 1.142 1 98.88 79 ASP A O 1
ATOM 605 N N . ALA A 1 80 ? 15.516 19.172 2.715 1 98.88 80 ALA A N 1
ATOM 606 C CA . ALA A 1 80 ? 14.438 20.141 2.869 1 98.88 80 ALA A CA 1
ATOM 607 C C . ALA A 1 80 ? 14.852 21.297 3.781 1 98.88 80 ALA A C 1
ATOM 609 O O . ALA A 1 80 ? 14.133 22.281 3.91 1 98.88 80 ALA A O 1
ATOM 610 N N . ASP A 1 81 ? 16.016 21.188 4.43 1 98.81 81 ASP A N 1
ATOM 611 C CA . ASP A 1 81 ? 16.547 22.266 5.277 1 98.81 81 ASP A CA 1
ATOM 612 C C . ASP A 1 81 ? 15.578 22.578 6.414 1 98.81 81 ASP A C 1
ATOM 614 O O . ASP A 1 81 ? 15.273 23.75 6.672 1 98.81 81 ASP A O 1
ATOM 618 N N . HIS A 1 82 ? 15.023 21.484 7.016 1 98.69 82 HIS A N 1
ATOM 619 C CA . HIS A 1 82 ? 14.117 21.547 8.156 1 98.69 82 HIS A CA 1
ATOM 620 C C . HIS A 1 82 ? 12.906 22.406 7.855 1 98.69 82 HIS A C 1
ATOM 622 O O . HIS A 1 82 ? 12.414 23.125 8.734 1 98.69 82 HIS A O 1
ATOM 628 N N . ALA A 1 83 ? 12.43 22.391 6.621 1 98.81 83 ALA A N 1
ATOM 629 C CA . ALA A 1 83 ? 11.234 23.094 6.184 1 98.81 83 ALA A CA 1
ATOM 630 C C . ALA A 1 83 ? 9.977 22.5 6.82 1 98.81 83 ALA A C 1
ATOM 632 O O . ALA A 1 83 ? 9.992 21.359 7.273 1 98.81 83 ALA A O 1
ATOM 633 N N . HIS A 1 84 ? 8.914 23.359 6.906 1 98.69 84 HIS A N 1
ATOM 634 C CA . HIS A 1 84 ? 7.582 22.781 7.059 1 98.69 84 HIS A CA 1
ATOM 635 C C . HIS A 1 84 ? 7.363 21.641 6.07 1 98.69 84 HIS A C 1
ATOM 637 O O . HIS A 1 84 ? 7.773 21.734 4.91 1 98.69 84 HIS A O 1
ATOM 643 N N . GLY A 1 85 ? 6.75 20.547 6.492 1 98.75 85 GLY A N 1
ATOM 644 C CA . GLY A 1 85 ? 6.645 19.344 5.676 1 98.75 85 GLY A CA 1
ATOM 645 C C . GLY A 1 85 ? 5.934 19.578 4.355 1 98.75 85 GLY A C 1
ATOM 646 O O . GLY A 1 85 ? 6.281 18.984 3.342 1 98.75 85 GLY A O 1
ATOM 647 N N . ALA A 1 86 ? 4.953 20.453 4.375 1 98.88 86 ALA A N 1
ATOM 648 C CA . ALA A 1 86 ? 4.215 20.734 3.148 1 98.88 86 ALA A CA 1
ATOM 649 C C . ALA A 1 86 ? 5.102 21.422 2.117 1 98.88 86 ALA A C 1
ATOM 651 O O . ALA A 1 86 ? 5.02 21.125 0.923 1 98.88 86 ALA A O 1
ATOM 652 N N . ARG A 1 87 ? 5.902 22.391 2.566 1 98.88 87 ARG A N 1
ATOM 653 C CA . ARG A 1 87 ? 6.844 23.094 1.692 1 98.88 87 ARG A CA 1
ATOM 654 C C . ARG A 1 87 ? 7.777 22.094 1.005 1 98.88 87 ARG A C 1
ATOM 656 O O . ARG A 1 87 ? 7.98 22.172 -0.209 1 98.88 87 ARG A O 1
ATOM 663 N N . ALA A 1 88 ? 8.297 21.219 1.736 1 98.88 88 ALA A N 1
ATOM 664 C CA . ALA A 1 88 ? 9.242 20.219 1.224 1 98.88 88 ALA A CA 1
ATOM 665 C C . ALA A 1 88 ? 8.539 19.25 0.278 1 98.88 88 ALA A C 1
ATOM 667 O O . ALA A 1 88 ? 9.078 18.906 -0.78 1 98.88 88 ALA A O 1
ATOM 668 N N . THR A 1 89 ? 7.363 18.797 0.601 1 98.94 89 THR A N 1
ATOM 669 C CA . THR A 1 89 ? 6.742 17.688 -0.113 1 98.94 89 THR A CA 1
ATOM 670 C C . THR A 1 89 ? 6.098 18.172 -1.409 1 98.94 89 THR A C 1
ATOM 672 O O . THR A 1 89 ? 6.098 17.453 -2.414 1 98.94 89 THR A O 1
ATOM 675 N N . TYR A 1 90 ? 5.508 19.375 -1.398 1 98.94 90 TYR A N 1
ATOM 676 C CA . TYR A 1 90 ? 5.047 19.922 -2.666 1 98.94 90 TYR A CA 1
ATOM 677 C C . TYR A 1 90 ? 6.211 20.109 -3.635 1 98.94 90 TYR A C 1
ATOM 679 O O . TYR A 1 90 ? 6.09 19.797 -4.824 1 98.94 90 TYR A O 1
ATOM 687 N N . ALA A 1 91 ? 7.336 20.625 -3.146 1 98.88 91 ALA A N 1
ATOM 688 C CA . ALA A 1 91 ? 8.516 20.781 -3.992 1 98.88 91 ALA A CA 1
ATOM 689 C C . ALA A 1 91 ? 8.977 19.438 -4.535 1 98.88 91 ALA A C 1
ATOM 691 O O . ALA A 1 91 ? 9.289 19.312 -5.723 1 98.88 91 ALA A O 1
ATOM 692 N N . ALA A 1 92 ? 8.992 18.469 -3.691 1 98.94 92 ALA A N 1
ATOM 693 C CA . ALA A 1 92 ? 9.422 17.125 -4.082 1 98.94 92 ALA A CA 1
ATOM 694 C C . ALA A 1 92 ? 8.484 16.531 -5.137 1 98.94 92 ALA A C 1
ATOM 696 O O . ALA A 1 92 ? 8.938 15.891 -6.086 1 98.94 92 ALA A O 1
ATOM 697 N N . MET A 1 93 ? 7.191 16.688 -4.969 1 98.94 93 MET A N 1
ATOM 698 C CA . MET A 1 93 ? 6.234 16.156 -5.934 1 98.94 93 MET A CA 1
ATOM 699 C C . MET A 1 93 ? 6.371 16.859 -7.281 1 98.94 93 MET A C 1
ATOM 701 O O . MET A 1 93 ? 6.238 16.219 -8.328 1 98.94 93 MET A O 1
ATOM 705 N N . GLU A 1 94 ? 6.605 18.172 -7.23 1 98.88 94 GLU A N 1
ATOM 706 C CA . GLU A 1 94 ? 6.891 18.875 -8.477 1 98.88 94 GLU A CA 1
ATOM 707 C C . GLU A 1 94 ? 8.094 18.266 -9.195 1 98.88 94 GLU A C 1
ATOM 709 O O . GLU A 1 94 ? 8.055 18.047 -10.406 1 98.88 94 GLU A O 1
ATOM 714 N N . ASN A 1 95 ? 9.141 18.016 -8.453 1 98.88 95 ASN A N 1
ATOM 715 C CA . ASN A 1 95 ? 10.328 17.375 -9.023 1 98.88 95 ASN A CA 1
ATOM 716 C C . ASN A 1 95 ? 10 15.977 -9.555 1 98.88 95 ASN A C 1
ATOM 718 O O . ASN A 1 95 ? 10.484 15.586 -10.617 1 98.88 95 ASN A O 1
ATOM 722 N N . ALA A 1 96 ? 9.211 15.203 -8.766 1 98.94 96 ALA A N 1
ATOM 723 C CA . ALA A 1 96 ? 8.844 13.852 -9.188 1 98.94 96 ALA A CA 1
ATOM 724 C C . ALA A 1 96 ? 8.086 13.867 -10.516 1 98.94 96 ALA A C 1
ATOM 726 O O . ALA A 1 96 ? 8.328 13.031 -11.383 1 98.94 96 ALA A O 1
ATOM 727 N N . MET A 1 97 ? 7.18 14.805 -10.648 1 98.94 97 MET A N 1
ATOM 728 C CA . MET A 1 97 ? 6.434 14.945 -11.891 1 98.94 97 MET A CA 1
ATOM 729 C C . MET A 1 97 ? 7.359 15.336 -13.039 1 98.94 97 MET A C 1
ATOM 731 O O . MET A 1 97 ? 7.215 14.836 -14.156 1 98.94 97 MET A O 1
ATOM 735 N N . ALA A 1 98 ? 8.305 16.266 -12.766 1 98.88 98 ALA A N 1
ATOM 736 C CA . ALA A 1 98 ? 9.273 16.641 -13.789 1 98.88 98 ALA A CA 1
ATOM 737 C C . ALA A 1 98 ? 10.102 15.43 -14.242 1 98.88 98 ALA A C 1
ATOM 739 O O . ALA A 1 98 ? 10.352 15.258 -15.438 1 98.88 98 ALA A O 1
ATOM 740 N N . LEU A 1 99 ? 10.539 14.625 -13.32 1 98.88 99 LEU A N 1
ATOM 741 C CA . LEU A 1 99 ? 11.258 13.391 -13.648 1 98.88 99 LEU A CA 1
ATOM 742 C C . LEU A 1 99 ? 10.367 12.438 -14.438 1 98.88 99 LEU A C 1
ATOM 744 O O . LEU A 1 99 ? 10.82 11.812 -15.398 1 98.88 99 LEU A O 1
ATOM 748 N N . ALA A 1 100 ? 9.133 12.328 -14 1 98.88 100 ALA A N 1
ATOM 749 C CA . ALA A 1 100 ? 8.195 11.445 -14.688 1 98.88 100 ALA A CA 1
ATOM 750 C C . ALA A 1 100 ? 7.973 11.898 -16.125 1 98.88 100 ALA A C 1
ATOM 752 O O . ALA A 1 100 ? 7.773 11.07 -17.016 1 98.88 100 ALA A O 1
ATOM 753 N N . GLU A 1 101 ? 7.93 13.18 -16.328 1 98.69 101 GLU A N 1
ATOM 754 C CA . GLU A 1 101 ? 7.797 13.719 -17.672 1 98.69 101 GLU A CA 1
ATOM 755 C C . GLU A 1 101 ? 8.945 13.242 -18.562 1 98.69 101 GLU A C 1
ATOM 757 O O . GLU A 1 101 ? 8.734 12.961 -19.75 1 98.69 101 GLU A O 1
ATOM 762 N N . LYS A 1 102 ? 10.086 13.094 -18 1 98.5 102 LYS A N 1
ATOM 763 C CA . LYS A 1 102 ? 11.289 12.766 -18.75 1 98.5 102 LYS A CA 1
ATOM 764 C C . LYS A 1 102 ? 11.484 11.25 -18.844 1 98.5 102 LYS A C 1
ATOM 766 O O . LYS A 1 102 ? 12.016 10.742 -19.828 1 98.5 102 LYS A O 1
ATOM 771 N N . PHE A 1 103 ? 11.023 10.516 -17.828 1 98.81 103 PHE A N 1
ATOM 772 C CA . PHE A 1 103 ? 11.438 9.125 -17.734 1 98.81 103 PHE A CA 1
ATOM 773 C C . PHE A 1 103 ? 10.227 8.211 -17.562 1 98.81 103 PHE A C 1
ATOM 775 O O . PHE A 1 103 ? 10.367 6.996 -17.438 1 98.81 103 PHE A O 1
ATOM 782 N N . GLY A 1 104 ? 9.008 8.75 -17.531 1 98.88 104 GLY A N 1
ATOM 783 C CA . GLY A 1 104 ? 7.789 7.988 -17.359 1 98.88 104 GLY A CA 1
ATOM 784 C C . GLY A 1 104 ? 7.43 7.773 -15.891 1 98.88 104 GLY A C 1
ATOM 785 O O . GLY A 1 104 ? 6.27 7.504 -15.57 1 98.88 104 GLY A O 1
ATOM 786 N N . ILE A 1 105 ? 8.398 7.836 -15.062 1 98.88 105 ILE A N 1
ATOM 787 C CA . ILE A 1 105 ? 8.266 7.688 -13.617 1 98.88 105 ILE A CA 1
ATOM 788 C C . ILE A 1 105 ? 9.312 8.539 -12.914 1 98.88 105 ILE A C 1
ATOM 790 O O . ILE A 1 105 ? 10.383 8.812 -13.469 1 98.88 105 ILE A O 1
ATOM 794 N N . GLY A 1 106 ? 8.961 9.133 -11.797 1 98.94 106 GLY A N 1
ATOM 795 C CA . GLY A 1 106 ? 9.883 9.898 -10.969 1 98.94 106 GLY A CA 1
ATOM 796 C C . GLY A 1 106 ? 9.68 9.68 -9.484 1 98.94 106 GLY A C 1
ATOM 797 O O . GLY A 1 106 ? 8.547 9.57 -9.016 1 98.94 106 GLY A O 1
ATOM 798 N N . ALA A 1 107 ? 10.773 9.523 -8.742 1 98.94 107 ALA A N 1
ATOM 799 C CA . ALA A 1 107 ? 10.727 9.336 -7.293 1 98.94 107 ALA A CA 1
ATOM 800 C C . ALA A 1 107 ? 11.664 10.305 -6.582 1 98.94 107 ALA A C 1
ATOM 802 O O . ALA A 1 107 ? 12.766 10.57 -7.059 1 98.94 107 ALA A O 1
ATOM 803 N N . VAL A 1 108 ? 11.188 10.82 -5.461 1 98.94 108 VAL A N 1
ATOM 804 C CA . VAL A 1 108 ? 12.008 11.773 -4.719 1 98.94 108 VAL A CA 1
ATOM 805 C C . VAL A 1 108 ? 12 11.422 -3.234 1 98.94 108 VAL A C 1
ATOM 807 O O . VAL A 1 108 ? 10.938 11.32 -2.621 1 98.94 108 VAL A O 1
ATOM 810 N N . ALA A 1 109 ? 13.164 11.133 -2.697 1 98.94 109 ALA A N 1
ATOM 811 C CA . ALA A 1 109 ? 13.375 11.031 -1.256 1 98.94 109 ALA A CA 1
ATOM 812 C C . ALA A 1 109 ? 13.578 12.406 -0.627 1 98.94 109 ALA A C 1
ATOM 814 O O . ALA A 1 109 ? 14.281 13.25 -1.186 1 98.94 109 ALA A O 1
ATOM 815 N N . ILE A 1 110 ? 12.961 12.664 0.498 1 98.94 110 ILE A N 1
ATOM 816 C CA . ILE A 1 110 ? 13.023 13.953 1.172 1 98.94 110 ILE A CA 1
ATOM 817 C C . ILE A 1 110 ? 13.711 13.797 2.525 1 98.94 110 ILE A C 1
ATOM 819 O O . ILE A 1 110 ? 13.281 12.992 3.355 1 98.94 110 ILE A O 1
ATOM 823 N N . ARG A 1 111 ? 14.75 14.586 2.748 1 98.81 111 ARG A N 1
ATOM 824 C CA . ARG A 1 111 ? 15.484 14.57 4.008 1 98.81 111 ARG A CA 1
ATOM 825 C C . ARG A 1 111 ? 15.266 15.859 4.789 1 98.81 111 ARG A C 1
ATOM 827 O O . ARG A 1 111 ? 14.984 16.906 4.199 1 98.81 111 ARG A O 1
ATOM 834 N N . ASN A 1 112 ? 15.375 15.758 6.078 1 98.69 112 ASN A N 1
ATOM 835 C CA . ASN A 1 112 ? 15.352 16.922 6.957 1 98.69 112 ASN A CA 1
ATOM 836 C C . ASN A 1 112 ? 14.07 17.734 6.77 1 98.69 112 ASN A C 1
ATOM 838 O O . ASN A 1 112 ? 14.125 18.953 6.617 1 98.69 112 ASN A O 1
ATOM 842 N N . SER A 1 113 ? 12.984 16.953 6.688 1 98.31 113 SER A N 1
ATOM 843 C CA . SER A 1 113 ? 11.648 17.531 6.621 1 98.31 113 SER A CA 1
ATOM 844 C C . SER A 1 113 ? 10.969 17.5 7.984 1 98.31 113 SER A C 1
ATOM 846 O O . SER A 1 113 ? 11.625 17.359 9.016 1 98.31 113 SER A O 1
ATOM 848 N N . SER A 1 114 ? 9.703 17.859 8.023 1 98.12 114 SER A N 1
ATOM 849 C CA . SER A 1 114 ? 8.859 17.828 9.211 1 98.12 114 SER A CA 1
ATOM 850 C C . SER A 1 114 ? 7.438 17.391 8.867 1 98.12 114 SER A C 1
ATOM 852 O O . SER A 1 114 ? 7.191 16.859 7.777 1 98.12 114 SER A O 1
ATOM 854 N N . HIS A 1 115 ? 6.555 17.5 9.891 1 98.06 115 HIS A N 1
ATOM 855 C CA . HIS A 1 115 ? 5.16 17.125 9.68 1 98.06 115 HIS A CA 1
ATOM 856 C C . HIS A 1 115 ? 4.574 17.828 8.469 1 98.06 115 HIS A C 1
ATOM 858 O O . HIS A 1 115 ? 4.668 19.062 8.352 1 98.06 115 HIS A O 1
ATOM 864 N N . PHE A 1 116 ? 4.004 17 7.566 1 97.75 116 PHE A N 1
ATOM 865 C CA . PHE A 1 116 ? 3.584 17.609 6.309 1 97.75 116 PHE A CA 1
ATOM 866 C C . PHE A 1 116 ? 2.064 17.688 6.227 1 97.75 116 PHE A C 1
ATOM 868 O O . PHE A 1 116 ? 1.514 18.062 5.188 1 97.75 116 PHE A O 1
ATOM 875 N N . GLY A 1 117 ? 1.314 17.391 7.238 1 97.12 117 GLY A N 1
ATOM 876 C CA . GLY A 1 117 ? -0.138 17.406 7.188 1 97.12 117 GLY A CA 1
ATOM 877 C C . GLY A 1 117 ? -0.731 16.219 6.469 1 97.12 117 GLY A C 1
ATOM 878 O O . GLY A 1 117 ? -0.334 15.078 6.715 1 97.12 117 GLY A O 1
ATOM 879 N N . PRO A 1 118 ? -1.786 16.469 5.68 1 98.12 118 PRO A N 1
ATOM 880 C CA . PRO A 1 118 ? -2.453 15.336 5.016 1 98.12 118 PRO A CA 1
ATOM 881 C C . PRO A 1 118 ? -1.682 14.828 3.799 1 98.12 118 PRO A C 1
ATOM 883 O O . PRO A 1 118 ? -1.489 15.57 2.832 1 98.12 118 PRO A O 1
ATOM 886 N N . ALA A 1 119 ? -1.427 13.539 3.789 1 98.62 119 ALA A N 1
ATOM 887 C CA . ALA A 1 119 ? -0.631 12.938 2.723 1 98.62 119 ALA A CA 1
ATOM 888 C C . ALA A 1 119 ? -1.33 13.07 1.373 1 98.62 119 ALA A C 1
ATOM 890 O O . ALA A 1 119 ? -0.675 13.227 0.34 1 98.62 119 ALA A O 1
ATOM 891 N N . GLY A 1 120 ? -2.615 13.086 1.383 1 98.81 120 GLY A N 1
ATOM 892 C CA . GLY A 1 120 ? -3.396 13.141 0.157 1 98.81 120 GLY A CA 1
ATOM 893 C C . GLY A 1 120 ? -3.188 14.422 -0.628 1 98.81 120 GLY A C 1
ATOM 894 O O . GLY A 1 120 ? -3.441 14.461 -1.834 1 98.81 120 GLY A O 1
ATOM 895 N N . ALA A 1 121 ? -2.732 15.484 0.038 1 98.88 121 ALA A N 1
ATOM 896 C CA . ALA A 1 121 ? -2.549 16.781 -0.622 1 98.88 121 ALA A CA 1
ATOM 897 C C . ALA A 1 121 ? -1.542 16.672 -1.764 1 98.88 121 ALA A C 1
ATOM 899 O O . ALA A 1 121 ? -1.763 17.219 -2.848 1 98.88 121 ALA A O 1
ATOM 900 N N . TYR A 1 122 ? -0.555 15.953 -1.588 1 98.94 122 TYR A N 1
ATOM 901 C CA . TYR A 1 122 ? 0.554 15.883 -2.533 1 98.94 122 TYR A CA 1
ATOM 902 C C . TYR A 1 122 ? 0.255 14.898 -3.654 1 98.94 122 TYR A C 1
ATOM 904 O O . TYR A 1 122 ? 0.594 15.141 -4.812 1 98.94 122 TYR A O 1
ATOM 912 N N . ALA A 1 123 ? -0.344 13.773 -3.256 1 98.94 123 ALA A N 1
ATOM 913 C CA . ALA A 1 123 ? -0.792 12.82 -4.266 1 98.94 123 ALA A CA 1
ATOM 914 C C . ALA A 1 123 ? -1.825 13.453 -5.195 1 98.94 123 ALA A C 1
ATOM 916 O O . ALA A 1 123 ? -1.8 13.227 -6.406 1 98.94 123 ALA A O 1
ATOM 917 N N . LEU A 1 124 ? -2.701 14.188 -4.613 1 98.88 124 LEU A N 1
ATOM 918 C CA . LEU A 1 124 ? -3.75 14.844 -5.391 1 98.88 124 LEU A CA 1
ATOM 919 C C . LEU A 1 124 ? -3.158 15.883 -6.336 1 98.88 124 LEU A C 1
ATOM 921 O O . LEU A 1 124 ? -3.658 16.078 -7.445 1 98.88 124 LEU A O 1
ATOM 925 N N . GLU A 1 125 ? -2.143 16.594 -5.879 1 98.62 125 GLU A N 1
ATOM 926 C CA . GLU A 1 125 ? -1.465 17.562 -6.73 1 98.62 125 GLU A CA 1
ATOM 927 C C . GLU A 1 125 ? -0.979 16.922 -8.023 1 98.62 125 GLU A C 1
ATOM 929 O O . GLU A 1 125 ? -1.151 17.484 -9.109 1 98.62 125 GLU A O 1
ATOM 934 N N . ALA A 1 126 ? -0.407 15.773 -7.945 1 98.88 126 ALA A N 1
ATOM 935 C CA . ALA A 1 126 ? 0.043 15.039 -9.125 1 98.88 126 ALA A CA 1
ATOM 936 C C . ALA A 1 126 ? -1.14 14.617 -9.992 1 98.88 126 ALA A C 1
ATOM 938 O O . ALA A 1 126 ? -1.114 14.789 -11.211 1 98.88 126 ALA A O 1
ATOM 939 N N . ALA A 1 127 ? -2.174 14.094 -9.359 1 98.88 127 ALA A N 1
ATOM 940 C CA . ALA A 1 127 ? -3.336 13.594 -10.086 1 98.88 127 ALA A CA 1
ATOM 941 C C . ALA A 1 127 ? -4.008 14.711 -10.883 1 98.88 127 ALA A C 1
ATOM 943 O O . ALA A 1 127 ? -4.461 14.492 -12.008 1 98.88 127 ALA A O 1
ATOM 944 N N . ARG A 1 128 ? -4.082 15.883 -10.266 1 98.25 128 ARG A N 1
ATOM 945 C CA . ARG A 1 128 ? -4.711 17.031 -10.922 1 98.25 128 ARG A CA 1
ATOM 946 C C . ARG A 1 128 ? -3.943 17.422 -12.18 1 98.25 128 ARG A C 1
ATOM 948 O O . ARG A 1 128 ? -4.504 18.047 -13.078 1 98.25 128 ARG A O 1
ATOM 955 N N . GLN A 1 129 ? -2.719 17.094 -12.227 1 98.38 129 GLN A N 1
ATOM 956 C CA . GLN A 1 129 ? -1.882 17.438 -13.367 1 98.38 129 GLN A CA 1
ATOM 957 C C . GLN A 1 129 ? -1.737 16.25 -14.328 1 98.38 129 GLN A C 1
ATOM 959 O O . GLN A 1 129 ? -0.914 16.297 -15.242 1 98.38 129 GLN A O 1
ATOM 964 N N . GLY A 1 130 ? -2.396 15.172 -14.07 1 98.5 130 GLY A N 1
ATOM 965 C CA . GLY A 1 130 ? -2.49 14.07 -15.016 1 98.5 130 GLY A CA 1
ATOM 966 C C . GLY A 1 130 ? -1.572 12.914 -14.672 1 98.5 130 GLY A C 1
ATOM 967 O O . GLY A 1 130 ? -1.489 11.938 -15.422 1 98.5 130 GLY A O 1
ATOM 968 N N . TYR A 1 131 ? -0.866 12.984 -13.57 1 98.81 131 TYR A N 1
ATOM 969 C CA . TYR A 1 131 ? 0.031 11.922 -13.125 1 98.81 131 TYR A CA 1
ATOM 970 C C . TYR A 1 131 ? -0.615 11.086 -12.023 1 98.81 131 TYR A C 1
ATOM 972 O O . TYR A 1 131 ? -1.515 11.555 -11.328 1 98.81 131 TYR A O 1
ATOM 980 N N . ILE A 1 132 ? -0.252 9.805 -11.938 1 98.94 132 ILE A N 1
ATOM 981 C CA . ILE A 1 132 ? -0.505 9.07 -10.703 1 98.94 132 ILE A CA 1
ATOM 982 C C . ILE A 1 132 ? 0.498 9.5 -9.633 1 98.94 132 ILE A C 1
ATOM 984 O O . ILE A 1 132 ? 1.706 9.516 -9.875 1 98.94 132 ILE A O 1
ATOM 988 N N . GLY A 1 133 ? -0.011 9.914 -8.492 1 98.94 133 GLY A N 1
ATOM 989 C CA . GLY A 1 133 ? 0.867 10.359 -7.422 1 98.94 133 GLY A CA 1
ATOM 990 C C . GLY A 1 133 ? 0.773 9.5 -6.176 1 98.94 133 GLY A C 1
ATOM 991 O O . GLY A 1 133 ? -0.315 9.062 -5.801 1 98.94 133 GLY A O 1
ATOM 992 N N . LEU A 1 134 ? 1.923 9.195 -5.52 1 98.94 134 LEU A N 1
ATOM 993 C CA . LEU A 1 134 ? 1.995 8.531 -4.223 1 98.94 134 LEU A CA 1
ATOM 994 C C . LEU A 1 134 ? 2.797 9.367 -3.23 1 98.94 134 LEU A C 1
ATOM 996 O O . LEU A 1 134 ? 3.76 10.039 -3.609 1 98.94 134 LEU A O 1
ATOM 1000 N N . ALA A 1 135 ? 2.391 9.305 -1.984 1 98.94 135 ALA A N 1
ATOM 1001 C CA . ALA A 1 135 ? 3.119 9.984 -0.913 1 98.94 135 ALA A CA 1
ATOM 1002 C C . ALA A 1 135 ? 3.158 9.125 0.349 1 98.94 135 ALA A C 1
ATOM 1004 O O . ALA A 1 135 ? 2.146 8.531 0.736 1 98.94 135 ALA A O 1
ATOM 1005 N N . PHE A 1 136 ? 4.359 9 0.948 1 98.75 136 PHE A N 1
ATOM 1006 C CA . PHE A 1 136 ? 4.613 8.273 2.186 1 98.75 136 PHE A CA 1
ATOM 1007 C C . PHE A 1 136 ? 5.363 9.148 3.184 1 98.75 136 PHE A C 1
ATOM 1009 O O . PHE A 1 136 ? 6.25 9.914 2.803 1 98.75 136 PHE A O 1
ATOM 1016 N N . CYS A 1 137 ? 5.02 9.008 4.434 1 98.56 137 CYS A N 1
ATOM 1017 C CA . CYS A 1 137 ? 5.758 9.664 5.512 1 98.56 137 CYS A CA 1
ATOM 1018 C C . CYS A 1 137 ? 5.555 8.93 6.832 1 98.56 137 CYS A C 1
ATOM 1020 O O . CYS A 1 137 ? 4.438 8.516 7.152 1 98.56 137 CYS A O 1
ATOM 1022 N N . ASN A 1 138 ? 6.656 8.727 7.586 1 98.19 138 ASN A N 1
ATOM 1023 C CA . ASN A 1 138 ? 6.461 8.195 8.93 1 98.19 138 ASN A CA 1
ATOM 1024 C C . ASN A 1 138 ? 6.199 9.312 9.945 1 98.19 138 ASN A C 1
ATOM 1026 O O . ASN A 1 138 ? 6.145 10.484 9.578 1 98.19 138 ASN A O 1
ATOM 1030 N N . SER A 1 139 ? 5.895 9.016 11.117 1 96.69 139 SER A N 1
ATOM 1031 C CA . SER A 1 139 ? 5.699 9.93 12.234 1 96.69 139 SER A CA 1
ATOM 1032 C C . SER A 1 139 ? 6.148 9.297 13.547 1 96.69 139 SER A C 1
ATOM 1034 O O . SER A 1 139 ? 6.531 8.125 13.578 1 96.69 139 SER A O 1
ATOM 1036 N N . ASP A 1 140 ? 6.188 10.156 14.594 1 96.88 140 ASP A N 1
ATOM 1037 C CA . ASP A 1 140 ? 6.578 9.602 15.883 1 96.88 140 ASP A CA 1
ATOM 1038 C C . ASP A 1 140 ? 5.656 8.453 16.297 1 96.88 140 ASP A C 1
ATOM 1040 O O . ASP A 1 140 ? 4.469 8.453 15.953 1 96.88 140 ASP A O 1
ATOM 1044 N N . SER A 1 141 ? 6.223 7.512 17.031 1 98.06 141 SER A N 1
ATOM 1045 C CA . SER A 1 141 ? 5.613 6.211 17.312 1 98.06 141 SER A CA 1
ATOM 1046 C C . SER A 1 141 ? 4.348 6.363 18.141 1 98.06 141 SER A C 1
ATOM 1048 O O . SER A 1 141 ? 4.344 7.062 19.156 1 98.06 141 SER A O 1
ATOM 1050 N N . PHE A 1 142 ? 3.283 5.66 17.656 1 98.25 142 PHE A N 1
ATOM 1051 C CA . PHE A 1 142 ? 2.051 5.621 18.438 1 98.25 142 PHE A CA 1
ATOM 1052 C C . PHE A 1 142 ? 1.251 4.363 18.125 1 98.25 142 PHE A C 1
ATOM 1054 O O . PHE A 1 142 ? 0.177 4.145 18.688 1 98.25 142 PHE A O 1
ATOM 1061 N N . VAL A 1 143 ? 1.682 3.586 17.203 1 98.81 143 VAL A N 1
ATOM 1062 C CA . VAL A 1 143 ? 0.992 2.371 16.781 1 98.81 143 VAL A CA 1
ATOM 1063 C C . VAL A 1 143 ? 1.838 1.148 17.125 1 98.81 143 VAL A C 1
ATOM 1065 O O . VAL A 1 143 ? 3.02 1.085 16.781 1 98.81 143 VAL A O 1
ATOM 1068 N N . ARG A 1 144 ? 1.27 0.224 17.766 1 98.62 144 ARG A N 1
ATOM 1069 C CA . ARG A 1 144 ? 2.008 -0.994 18.094 1 98.62 144 ARG A CA 1
ATOM 1070 C C . ARG A 1 144 ? 2.125 -1.898 16.875 1 98.62 144 ARG A C 1
ATOM 1072 O O . ARG A 1 144 ? 1.352 -1.77 15.922 1 98.62 144 ARG A O 1
ATOM 1079 N N . LEU A 1 145 ? 3.123 -2.814 16.875 1 98.62 145 LEU A N 1
ATOM 1080 C CA . LEU A 1 145 ? 3.182 -3.92 15.93 1 98.62 145 LEU A CA 1
ATOM 1081 C C . LEU A 1 145 ? 2.078 -4.934 16.203 1 98.62 145 LEU A C 1
ATOM 1083 O O . LEU A 1 145 ? 1.396 -4.852 17.234 1 98.62 145 LEU A O 1
ATOM 1087 N N . HIS A 1 146 ? 1.862 -5.852 15.18 1 97.88 146 HIS A N 1
ATOM 1088 C CA . HIS A 1 146 ? 0.992 -6.984 15.461 1 97.88 146 HIS A CA 1
ATOM 1089 C C . HIS A 1 146 ? 1.537 -7.824 16.609 1 97.88 146 HIS A C 1
ATOM 1091 O O . HIS A 1 146 ? 2.711 -8.203 16.609 1 97.88 146 HIS A O 1
ATOM 1097 N N . ASP A 1 147 ? 0.802 -8.016 17.688 1 97.62 147 ASP A N 1
ATOM 1098 C CA . ASP A 1 147 ? 1.17 -8.773 18.875 1 97.62 147 ASP A CA 1
ATOM 1099 C C . ASP A 1 147 ? 2.166 -8 19.734 1 97.62 147 ASP A C 1
ATOM 1101 O O . ASP A 1 147 ? 2.721 -8.547 20.688 1 97.62 147 ASP A O 1
ATOM 1105 N N . GLY A 1 148 ? 2.445 -6.766 19.328 1 98.31 148 GLY A N 1
ATOM 1106 C CA . GLY A 1 148 ? 3.408 -5.957 20.062 1 98.31 148 GLY A CA 1
ATOM 1107 C C . GLY A 1 148 ? 2.799 -5.211 21.234 1 98.31 148 GLY A C 1
ATOM 1108 O O . GLY A 1 148 ? 1.582 -5.023 21.281 1 98.31 148 GLY A O 1
ATOM 1109 N N . ALA A 1 149 ? 3.652 -4.754 22.141 1 98.44 149 ALA A N 1
ATOM 1110 C CA . ALA A 1 149 ? 3.234 -4.023 23.344 1 98.44 149 ALA A CA 1
ATOM 1111 C C . ALA A 1 149 ? 4.066 -2.76 23.516 1 98.44 149 ALA A C 1
ATOM 1113 O O . ALA A 1 149 ? 4.391 -2.383 24.656 1 98.44 149 ALA A O 1
ATOM 1114 N N . MET A 1 150 ? 4.438 -2.176 22.406 1 98.06 150 MET A N 1
ATOM 1115 C CA . MET A 1 150 ? 5.195 -0.927 22.391 1 98.06 150 MET A CA 1
ATOM 1116 C C . MET A 1 150 ? 4.746 -0.027 21.25 1 98.06 150 MET A C 1
ATOM 1118 O O . MET A 1 150 ? 4.406 -0.512 20.172 1 98.06 150 MET A O 1
ATOM 1122 N N . ARG A 1 151 ? 4.711 1.292 21.547 1 98.31 151 ARG A N 1
ATOM 1123 C CA . ARG A 1 151 ? 4.586 2.24 20.453 1 98.31 151 ARG A CA 1
ATOM 1124 C C . ARG A 1 151 ? 5.762 2.119 19.484 1 98.31 151 ARG A C 1
ATOM 1126 O O . ARG A 1 151 ? 6.906 2.393 19.859 1 98.31 151 ARG A O 1
ATOM 1133 N N . PHE A 1 152 ? 5.477 1.724 18.234 1 98.75 152 PHE A N 1
ATOM 1134 C CA . PHE A 1 152 ? 6.586 1.371 17.344 1 98.75 152 PHE A CA 1
ATOM 1135 C C . PHE A 1 152 ? 6.555 2.211 16.078 1 98.75 152 PHE A C 1
ATOM 1137 O O . PHE A 1 152 ? 7.492 2.963 15.805 1 98.75 152 PHE A O 1
ATOM 1144 N N . HIS A 1 153 ? 5.484 2.078 15.305 1 98.81 153 HIS A N 1
ATOM 1145 C CA . HIS A 1 153 ? 5.312 2.902 14.109 1 98.81 153 HIS A CA 1
ATOM 1146 C C . HIS A 1 153 ? 4.457 4.129 14.414 1 98.81 153 HIS A C 1
ATOM 1148 O O . HIS A 1 153 ? 3.771 4.18 15.438 1 98.81 153 HIS A O 1
ATOM 1154 N N . GLY A 1 154 ? 4.551 5.164 13.578 1 98.31 154 GLY A N 1
ATOM 1155 C CA . GLY A 1 154 ? 3.5 6.164 13.531 1 98.31 154 GLY A CA 1
ATOM 1156 C C . GLY A 1 154 ? 2.254 5.691 12.805 1 98.31 154 GLY A C 1
ATOM 1157 O O . GLY A 1 154 ? 2.131 4.512 12.477 1 98.31 154 GLY A O 1
ATOM 1158 N N . THR A 1 155 ? 1.301 6.637 12.617 1 97.75 155 THR A N 1
ATOM 1159 C CA . THR A 1 155 ? 0.13 6.273 11.828 1 97.75 155 THR A CA 1
ATOM 1160 C C . THR A 1 155 ? 0.521 6.004 10.375 1 97.75 155 THR A C 1
ATOM 1162 O O . THR A 1 155 ? -0.274 5.465 9.602 1 97.75 155 THR A O 1
ATOM 1165 N N . ASN A 1 156 ? 1.731 6.387 9.883 1 98.5 156 ASN A N 1
ATOM 1166 C CA . ASN A 1 156 ? 2.42 6.02 8.648 1 98.5 156 ASN A CA 1
ATOM 1167 C C . ASN A 1 156 ? 1.455 5.953 7.469 1 98.5 156 ASN A C 1
ATOM 1169 O O . ASN A 1 156 ? 1.203 4.875 6.93 1 98.5 156 ASN A O 1
ATOM 1173 N N . PRO A 1 157 ? 1.02 7.109 6.957 1 98.38 157 PRO A N 1
ATOM 1174 C CA . PRO A 1 157 ? -0.04 7.16 5.949 1 98.38 157 PRO A CA 1
ATOM 1175 C C . PRO A 1 157 ? 0.44 6.719 4.566 1 98.38 157 PRO A C 1
ATOM 1177 O O . PRO A 1 157 ? 1.628 6.836 4.258 1 98.38 157 PRO A O 1
ATOM 1180 N N . ILE A 1 158 ? -0.495 6.18 3.781 1 98.81 158 ILE A N 1
ATOM 1181 C CA . ILE A 1 158 ? -0.365 5.906 2.355 1 98.81 158 ILE A CA 1
ATOM 1182 C C . ILE A 1 158 ? -1.362 6.758 1.573 1 98.81 158 ILE A C 1
ATOM 1184 O O . ILE A 1 158 ? -2.57 6.688 1.813 1 98.81 158 ILE A O 1
ATOM 1188 N N . ALA A 1 159 ? -0.868 7.578 0.704 1 98.94 159 ALA A N 1
ATOM 1189 C CA . ALA A 1 159 ? -1.758 8.344 -0.167 1 98.94 159 ALA A CA 1
ATOM 1190 C C . ALA A 1 159 ? -1.476 8.047 -1.637 1 98.94 159 ALA A C 1
ATOM 1192 O O . ALA A 1 159 ? -0.317 7.93 -2.041 1 98.94 159 ALA A O 1
ATOM 1193 N N . VAL A 1 160 ? -2.525 7.855 -2.412 1 98.94 160 VAL A N 1
ATOM 1194 C CA . VAL A 1 160 ? -2.459 7.637 -3.854 1 98.94 160 VAL A CA 1
ATOM 1195 C C . VAL A 1 160 ? -3.518 8.484 -4.555 1 98.94 160 VAL A C 1
ATOM 1197 O O . VAL A 1 160 ? -4.695 8.453 -4.184 1 98.94 160 VAL A O 1
ATOM 1200 N N . GLY A 1 161 ? -3.111 9.312 -5.469 1 98.94 161 GLY A N 1
ATOM 1201 C CA . GLY A 1 161 ? -4 10.062 -6.344 1 98.94 161 GLY A CA 1
ATOM 1202 C C . GLY A 1 161 ? -3.916 9.625 -7.793 1 98.94 161 GLY A C 1
ATOM 1203 O O . GLY A 1 161 ? -2.822 9.492 -8.344 1 98.94 161 GLY A O 1
ATOM 1204 N N . VAL A 1 162 ? -5.039 9.383 -8.414 1 98.94 162 VAL A N 1
ATOM 1205 C CA . VAL A 1 162 ? -5.09 8.906 -9.789 1 98.94 162 VAL A CA 1
ATOM 1206 C C . VAL A 1 162 ? -6.02 9.797 -10.609 1 98.94 162 VAL A C 1
ATOM 1208 O O . VAL A 1 162 ? -7.172 10.023 -10.227 1 98.94 162 VAL A O 1
ATOM 1211 N N . PRO A 1 163 ? -5.508 10.297 -11.719 1 98.75 163 PRO A N 1
ATOM 1212 C CA . PRO A 1 163 ? -6.371 11.148 -12.547 1 98.75 163 PRO A CA 1
ATOM 1213 C C . PRO A 1 163 ? -7.574 10.391 -13.102 1 98.75 163 PRO A C 1
ATOM 1215 O O . PRO A 1 163 ? -7.477 9.195 -13.406 1 98.75 163 PRO A O 1
ATOM 1218 N N . ALA A 1 164 ? -8.656 11.008 -13.195 1 97.75 164 ALA A N 1
ATOM 1219 C CA . ALA A 1 164 ? -9.875 10.531 -13.836 1 97.75 164 ALA A CA 1
ATOM 1220 C C . ALA A 1 164 ? -10.43 11.57 -14.812 1 97.75 164 ALA A C 1
ATOM 1222 O O . ALA A 1 164 ? -10.742 12.695 -14.414 1 97.75 164 ALA A O 1
ATOM 1223 N N . ALA A 1 165 ? -10.547 11.156 -16.062 1 93.5 165 ALA A N 1
ATOM 1224 C CA . ALA A 1 165 ? -11 12.094 -17.078 1 93.5 165 ALA A CA 1
ATOM 1225 C C . ALA A 1 165 ? -12.43 12.555 -16.812 1 93.5 165 ALA A C 1
ATOM 1227 O O . ALA A 1 165 ? -13.32 11.734 -16.578 1 93.5 165 ALA A O 1
ATOM 1228 N N . ASP A 1 166 ? -12.688 13.836 -16.797 1 90.44 166 ASP A N 1
ATOM 1229 C CA . ASP A 1 166 ? -13.977 14.5 -16.641 1 90.44 166 ASP A CA 1
ATOM 1230 C C . ASP A 1 166 ? -14.602 14.18 -15.281 1 90.44 166 ASP A C 1
ATOM 1232 O O . ASP A 1 166 ? -15.82 14.102 -15.156 1 90.44 166 ASP A O 1
ATOM 1236 N N . ASP A 1 167 ? -13.797 13.82 -14.375 1 94.88 167 ASP A N 1
ATOM 1237 C CA . ASP A 1 167 ? -14.219 13.508 -13.016 1 94.88 167 ASP A CA 1
ATOM 1238 C C . ASP A 1 167 ? -13.172 13.938 -12 1 94.88 167 ASP A C 1
ATOM 1240 O O . ASP A 1 167 ? -12.055 14.32 -12.375 1 94.88 167 ASP A O 1
ATOM 1244 N N . MET A 1 168 ? -13.609 14.016 -10.711 1 97.75 168 MET A N 1
ATOM 1245 C CA . MET A 1 168 ? -12.625 14.227 -9.656 1 97.75 168 MET A CA 1
ATOM 1246 C C . MET A 1 168 ? -11.68 13.031 -9.547 1 97.75 168 MET A C 1
ATOM 1248 O O . MET A 1 168 ? -12.086 11.891 -9.781 1 97.75 168 MET A O 1
ATOM 1252 N N . PRO A 1 169 ? -10.43 13.266 -9.219 1 98.69 169 PRO A N 1
ATOM 1253 C CA . PRO A 1 169 ? -9.461 12.18 -9.133 1 98.69 169 PRO A CA 1
ATOM 1254 C C . PRO A 1 169 ? -9.859 11.102 -8.117 1 98.69 169 PRO A C 1
ATOM 1256 O O . PRO A 1 169 ? -10.555 11.398 -7.145 1 98.69 169 PRO A O 1
ATOM 1259 N N . TRP A 1 170 ? -9.516 9.82 -8.414 1 98.88 170 TRP A N 1
ATOM 1260 C CA . TRP A 1 170 ? -9.516 8.758 -7.422 1 98.88 170 TRP A CA 1
ATOM 1261 C C . TRP A 1 170 ? -8.469 9.016 -6.34 1 98.88 170 TRP A C 1
ATOM 1263 O O . TRP A 1 170 ? -7.289 9.203 -6.641 1 98.88 170 TRP A O 1
ATOM 1273 N N . LEU A 1 171 ? -8.859 9.117 -5.051 1 98.88 171 LEU A N 1
ATOM 1274 C CA . LEU A 1 171 ? -7.945 9.586 -4.02 1 98.88 171 LEU A CA 1
ATOM 1275 C C . LEU A 1 171 ? -8.016 8.695 -2.785 1 98.88 171 LEU A C 1
ATOM 1277 O O . LEU A 1 171 ? -9.023 8.688 -2.072 1 98.88 171 LEU A O 1
ATOM 1281 N N . LEU A 1 172 ? -6.969 7.926 -2.568 1 98.88 172 LEU A N 1
ATOM 1282 C CA . LEU A 1 172 ? -6.758 7.211 -1.312 1 98.88 172 LEU A CA 1
ATOM 1283 C C . LEU A 1 172 ? -5.848 8 -0.382 1 98.88 172 LEU A C 1
ATOM 1285 O O . LEU A 1 172 ? -4.75 8.398 -0.775 1 98.88 172 LEU A O 1
ATOM 1289 N N . ASP A 1 173 ? -6.242 8.281 0.75 1 98.5 173 ASP A N 1
ATOM 1290 C CA . ASP A 1 173 ? -5.461 8.844 1.847 1 98.5 173 ASP A CA 1
ATOM 1291 C C . ASP A 1 173 ? -5.805 8.164 3.17 1 98.5 173 ASP A C 1
ATOM 1293 O O . ASP A 1 173 ? -6.805 8.5 3.807 1 98.5 173 ASP A O 1
ATOM 1297 N N . MET A 1 174 ? -4.895 7.246 3.596 1 98.12 174 MET A N 1
ATOM 1298 C CA . MET A 1 174 ? -5.234 6.449 4.77 1 98.12 174 MET A CA 1
ATOM 1299 C C . MET A 1 174 ? -4.035 6.316 5.699 1 98.12 174 MET A C 1
ATOM 1301 O O . MET A 1 174 ? -2.893 6.238 5.242 1 98.12 174 MET A O 1
ATOM 1305 N N . ALA A 1 175 ? -4.352 6.34 7.008 1 98 175 ALA A N 1
ATOM 1306 C CA . ALA A 1 175 ? -3.385 5.824 7.973 1 98 175 ALA A CA 1
ATOM 1307 C C . ALA A 1 175 ? -3.303 4.301 7.902 1 98 175 ALA A C 1
ATOM 1309 O O . ALA A 1 175 ? -4.242 3.643 7.449 1 98 175 ALA A O 1
ATOM 1310 N N . THR A 1 176 ? -2.166 3.721 8.344 1 98.56 176 THR A N 1
ATOM 1311 C CA . THR A 1 176 ? -2.041 2.27 8.422 1 98.56 176 THR A CA 1
ATOM 1312 C C . THR A 1 176 ? -2.496 1.76 9.789 1 98.56 176 THR A C 1
ATOM 1314 O O . THR A 1 176 ? -2.566 0.549 10.008 1 98.56 176 THR A O 1
ATOM 1317 N N . SER A 1 177 ? -2.775 2.691 10.711 1 98.5 177 SER A N 1
ATOM 1318 C CA . SER A 1 177 ? -3.516 2.352 11.922 1 98.5 177 SER A CA 1
ATOM 1319 C C . SER A 1 177 ? -5.004 2.18 11.625 1 98.5 177 SER A C 1
ATOM 1321 O O . SER A 1 177 ? -5.504 2.68 10.617 1 98.5 177 SER A O 1
ATOM 1323 N N . ALA A 1 178 ? -5.68 1.517 12.531 1 97.44 178 ALA A N 1
ATOM 1324 C CA . ALA A 1 178 ? -7.117 1.319 12.359 1 97.44 178 ALA A CA 1
ATOM 1325 C C . ALA A 1 178 ? -7.863 2.65 12.398 1 97.44 178 ALA A C 1
ATOM 1327 O O . ALA A 1 178 ? -8.727 2.914 11.555 1 97.44 178 ALA A O 1
ATOM 1328 N N . VAL A 1 179 ? -7.512 3.441 13.344 1 95.75 179 VAL A N 1
ATOM 1329 C CA . VAL A 1 179 ? -8.055 4.789 13.477 1 95.75 179 VAL A CA 1
ATOM 1330 C C . VAL A 1 179 ? -6.934 5.766 13.812 1 95.75 179 VAL A C 1
ATOM 1332 O O . VAL A 1 179 ? -5.855 5.359 14.25 1 95.75 179 VAL A O 1
ATOM 1335 N N . PRO A 1 180 ? -7.156 7.027 13.508 1 92.56 180 PRO A N 1
ATOM 1336 C CA . PRO A 1 180 ? -6.195 8.016 14 1 92.56 180 PRO A CA 1
ATOM 1337 C C . PRO A 1 180 ? -6.371 8.32 15.484 1 92.56 180 PRO A C 1
ATOM 1339 O O . PRO A 1 180 ? -7.438 8.055 16.047 1 92.56 180 PRO A O 1
ATOM 1342 N N . TYR A 1 181 ? -5.367 8.875 16.109 1 93.31 181 TYR A N 1
ATOM 1343 C CA . TYR A 1 181 ? -5.418 9.18 17.547 1 93.31 181 TYR A CA 1
ATOM 1344 C C . TYR A 1 181 ? -6.508 10.203 17.844 1 93.31 181 TYR A C 1
ATOM 1346 O O . TYR A 1 181 ? -7.152 10.133 18.891 1 93.31 181 TYR A O 1
ATOM 1354 N N . ASN A 1 182 ? -6.746 11.07 16.922 1 90.19 182 ASN A N 1
ATOM 1355 C CA . ASN A 1 182 ? -7.777 12.086 17.109 1 90.19 182 ASN A CA 1
ATOM 1356 C C . ASN A 1 182 ? -9.156 11.461 17.281 1 90.19 182 ASN A C 1
ATOM 1358 O O . ASN A 1 182 ? -10.031 12.039 17.938 1 90.19 182 ASN A O 1
ATOM 1362 N N . ARG A 1 183 ? -9.352 10.367 16.656 1 91.56 183 ARG A N 1
ATOM 1363 C CA . ARG A 1 183 ? -10.609 9.656 16.828 1 91.56 183 ARG A CA 1
ATOM 1364 C C . ARG A 1 183 ? -10.75 9.125 18.25 1 91.56 183 ARG A C 1
ATOM 1366 O O . ARG A 1 183 ? -11.852 9.117 18.812 1 91.56 183 ARG A O 1
ATOM 1373 N N . VAL A 1 184 ? -9.688 8.656 18.812 1 95.56 184 VAL A N 1
ATOM 1374 C CA . VAL A 1 184 ? -9.695 8.211 20.188 1 95.56 184 VAL A CA 1
ATOM 1375 C C . VAL A 1 184 ? -10.07 9.375 21.109 1 95.56 184 VAL A C 1
ATOM 1377 O O . VAL A 1 184 ? -10.906 9.227 22 1 95.56 184 VAL A O 1
ATOM 1380 N N . LEU A 1 185 ? -9.445 10.5 20.859 1 93.75 185 LEU A N 1
ATOM 1381 C CA . LEU A 1 185 ? -9.727 11.688 21.656 1 93.75 185 LEU A CA 1
ATOM 1382 C C . LEU A 1 185 ? -11.195 12.078 21.547 1 93.75 185 LEU A C 1
ATOM 1384 O O . LEU A 1 185 ? -11.812 12.477 22.531 1 93.75 185 LEU A O 1
ATOM 1388 N N . LEU A 1 186 ? -11.75 11.984 20.359 1 91.06 186 LEU A N 1
ATOM 1389 C CA . LEU A 1 186 ? -13.156 12.281 20.141 1 91.06 186 LEU A CA 1
ATOM 1390 C C . LEU A 1 186 ? -14.047 11.352 20.953 1 91.06 186 LEU A C 1
ATOM 1392 O O . LEU A 1 186 ? -14.961 11.805 21.641 1 91.06 186 LEU A O 1
ATOM 1396 N N . TYR A 1 187 ? -13.734 10.062 20.891 1 95.25 187 TYR A N 1
ATOM 1397 C CA . TYR A 1 187 ? -14.523 9.094 21.641 1 95.25 187 TYR A CA 1
ATOM 1398 C C . TYR A 1 187 ? -14.398 9.328 23.141 1 95.25 187 TYR A C 1
ATOM 1400 O O . TYR A 1 187 ? -15.359 9.156 23.891 1 95.25 187 TYR A O 1
ATOM 1408 N N . ARG A 1 188 ? -13.242 9.703 23.562 1 96.12 188 ARG A N 1
ATOM 1409 C CA . ARG A 1 188 ? -13.016 10.055 24.953 1 96.12 188 ARG A CA 1
ATOM 1410 C C . ARG A 1 188 ? -13.898 11.227 25.375 1 96.12 188 ARG A C 1
ATOM 1412 O O . ARG A 1 188 ? -14.562 11.164 26.406 1 96.12 188 ARG A O 1
ATOM 1419 N N . SER A 1 189 ? -13.953 12.219 24.625 1 94.75 189 SER A N 1
ATOM 1420 C CA . SER A 1 189 ? -14.711 13.43 24.922 1 94.75 189 SER A CA 1
ATOM 1421 C C . SER A 1 189 ? -16.203 13.156 24.938 1 94.75 189 SER A C 1
ATOM 1423 O O . SER A 1 189 ? -16.969 13.789 25.672 1 94.75 189 SER A O 1
ATOM 1425 N N . LEU A 1 190 ? -16.609 12.203 24.141 1 95.44 190 LEU A N 1
ATOM 1426 C CA . LEU A 1 190 ? -18.031 11.883 24.016 1 95.44 190 LEU A CA 1
ATOM 1427 C C . LEU A 1 190 ? -18.438 10.828 25.047 1 95.44 190 LEU A C 1
ATOM 1429 O O . LEU A 1 190 ? -19.625 10.516 25.188 1 95.44 190 LEU A O 1
ATOM 1433 N N . GLY A 1 191 ? -17.5 10.352 25.688 1 96 191 GLY A N 1
ATOM 1434 C CA . GLY A 1 191 ? -17.766 9.297 26.656 1 96 191 GLY A CA 1
ATOM 1435 C C . GLY A 1 191 ? -18.266 8.016 26 1 96 191 GLY A C 1
ATOM 1436 O O . GLY A 1 191 ? -19.094 7.312 26.562 1 96 191 GLY A O 1
ATOM 1437 N N . GLN A 1 192 ? -17.812 7.746 24.828 1 97.38 192 GLN A N 1
ATOM 1438 C CA . GLN A 1 192 ? -18.203 6.559 24.078 1 97.38 192 GLN A CA 1
ATOM 1439 C C . GLN A 1 192 ? -17.062 5.547 24 1 97.38 192 GLN A C 1
ATOM 1441 O O . GLN A 1 192 ? -15.891 5.914 24.125 1 97.38 192 GLN A O 1
ATOM 1446 N N . GLN A 1 193 ? -17.484 4.285 23.812 1 97.5 193 GLN A N 1
ATOM 1447 C CA . GLN A 1 193 ? -16.484 3.23 23.656 1 97.5 193 GLN A CA 1
ATOM 1448 C C . GLN A 1 193 ? -15.922 3.221 22.234 1 97.5 193 GLN A C 1
ATOM 1450 O O . GLN A 1 193 ? -16.625 3.568 21.281 1 97.5 193 GLN A O 1
ATOM 1455 N N . LEU A 1 194 ? -14.672 2.83 22.188 1 97.25 194 LEU A N 1
ATOM 1456 C CA . LEU A 1 194 ? -14.031 2.648 20.891 1 97.25 194 LEU A CA 1
ATOM 1457 C C . LEU A 1 194 ? -14.508 1.366 20.219 1 97.25 194 LEU A C 1
ATOM 1459 O O . LEU A 1 194 ? -14.945 0.432 20.891 1 97.25 194 LEU A O 1
ATOM 1463 N N . PRO A 1 195 ? -14.453 1.33 18.891 1 94.88 195 PRO A N 1
ATOM 1464 C CA . PRO A 1 195 ? -14.633 0.038 18.219 1 94.88 195 PRO A CA 1
ATOM 1465 C C . PRO A 1 195 ? -13.594 -0.998 18.656 1 94.88 195 PRO A C 1
ATOM 1467 O O . PRO A 1 195 ? -12.531 -0.637 19.156 1 94.88 195 PRO A O 1
ATOM 1470 N N . GLN A 1 196 ? -13.961 -2.195 18.438 1 93.38 196 GLN A N 1
ATOM 1471 C CA . GLN A 1 196 ? -13.039 -3.27 18.797 1 93.38 196 GLN A CA 1
ATOM 1472 C C . GLN A 1 196 ? -11.812 -3.27 17.891 1 93.38 196 GLN A C 1
ATOM 1474 O O . GLN A 1 196 ? -11.93 -3.059 16.672 1 93.38 196 GLN A O 1
ATOM 1479 N N . GLY A 1 197 ? -10.602 -3.469 18.484 1 94.88 197 GLY A N 1
ATOM 1480 C CA . GLY A 1 197 ? -9.398 -3.756 17.719 1 94.88 197 GLY A CA 1
ATOM 1481 C C . GLY A 1 197 ? -8.734 -2.512 17.156 1 94.88 197 GLY A C 1
ATOM 1482 O O . GLY A 1 197 ? -7.953 -2.59 16.203 1 94.88 197 GLY A O 1
ATOM 1483 N N . VAL A 1 198 ? -9 -1.333 17.812 1 97.38 198 VAL A N 1
ATOM 1484 C CA . VAL A 1 198 ? -8.492 -0.129 17.156 1 97.38 198 VAL A CA 1
ATOM 1485 C C . VAL A 1 198 ? -7.398 0.498 18.016 1 97.38 198 VAL A C 1
ATOM 1487 O O . VAL A 1 198 ? -6.637 1.345 17.531 1 97.38 198 VAL A O 1
ATOM 1490 N N . ALA A 1 199 ? -7.305 0.122 19.297 1 98.44 199 ALA A N 1
ATOM 1491 C CA . ALA A 1 199 ? -6.32 0.683 20.219 1 98.44 199 ALA A CA 1
ATOM 1492 C C . ALA A 1 199 ? -6.031 -0.283 21.359 1 98.44 199 ALA A C 1
ATOM 1494 O O . ALA A 1 199 ? -6.77 -1.246 21.578 1 98.44 199 ALA A O 1
ATOM 1495 N N . SER A 1 200 ? -4.922 0.007 22.031 1 98.38 200 SER A N 1
ATOM 1496 C CA . SER A 1 200 ? -4.488 -0.911 23.078 1 98.38 200 SER A CA 1
ATOM 1497 C C . SER A 1 200 ? -3.957 -0.154 24.297 1 98.38 200 SER A C 1
ATOM 1499 O O . SER A 1 200 ? -3.604 1.022 24.188 1 98.38 200 SER A O 1
ATOM 1501 N N . ASP A 1 201 ? -3.951 -0.884 25.438 1 98.31 201 ASP A N 1
ATOM 1502 C CA . ASP A 1 201 ? -3.379 -0.324 26.656 1 98.31 201 ASP A CA 1
ATOM 1503 C C . ASP A 1 201 ? -1.861 -0.495 26.672 1 98.31 201 ASP A C 1
ATOM 1505 O O . ASP A 1 201 ? -1.252 -0.82 25.656 1 98.31 201 ASP A O 1
ATOM 1509 N N . GLY A 1 202 ? -1.292 -0.212 27.812 1 97.38 202 GLY A N 1
ATOM 1510 C CA . GLY A 1 202 ? 0.157 -0.213 27.938 1 97.38 202 GLY A CA 1
ATOM 1511 C C . GLY A 1 202 ? 0.768 -1.595 27.797 1 97.38 202 GLY A C 1
ATOM 1512 O O . GLY A 1 202 ? 1.967 -1.726 27.547 1 97.38 202 GLY A O 1
ATOM 1513 N N . ASP A 1 203 ? -0.064 -2.641 27.953 1 97.62 203 ASP A N 1
ATOM 1514 C CA . ASP A 1 203 ? 0.407 -4.016 27.828 1 97.62 203 ASP A CA 1
ATOM 1515 C C . ASP A 1 203 ? 0.149 -4.562 26.422 1 97.62 203 ASP A C 1
ATOM 1517 O O . ASP A 1 203 ? 0.383 -5.746 26.156 1 97.62 203 ASP A O 1
ATOM 1521 N N . GLY A 1 204 ? -0.343 -3.756 25.531 1 97.5 204 GLY A N 1
ATOM 1522 C CA . GLY A 1 204 ? -0.616 -4.16 24.156 1 97.5 204 GLY A CA 1
ATOM 1523 C C . GLY A 1 204 ? -1.952 -4.863 24 1 97.5 204 GLY A C 1
ATOM 1524 O O . GLY A 1 204 ? -2.271 -5.363 22.922 1 97.5 204 GLY A O 1
ATOM 1525 N N . VAL A 1 205 ? -2.721 -4.895 25.062 1 97.56 205 VAL A N 1
ATOM 1526 C CA . VAL A 1 205 ? -4.023 -5.551 25.016 1 97.56 205 VAL A CA 1
ATOM 1527 C C . VAL A 1 205 ? -5.082 -4.562 24.531 1 97.56 205 VAL A C 1
ATOM 1529 O O . VAL A 1 205 ? -5.188 -3.449 25.047 1 97.56 205 VAL A O 1
ATOM 1532 N N . ASP A 1 206 ? -5.875 -4.984 23.594 1 96.88 206 ASP A N 1
ATOM 1533 C CA . ASP A 1 206 ? -6.891 -4.109 23.031 1 96.88 206 ASP A CA 1
ATOM 1534 C C . ASP A 1 206 ? -7.891 -3.656 24.094 1 96.88 206 ASP A C 1
ATOM 1536 O O . ASP A 1 206 ? -8.273 -4.438 24.953 1 96.88 206 ASP A O 1
ATOM 1540 N N . THR A 1 207 ? -8.25 -2.383 24.047 1 97.94 207 THR A N 1
ATOM 1541 C CA . THR A 1 207 ? -9.242 -1.813 24.953 1 97.94 207 THR A CA 1
ATOM 1542 C C . THR A 1 207 ? -10.281 -1.016 24.172 1 97.94 207 THR A C 1
ATOM 1544 O O . THR A 1 207 ? -9.984 -0.44 23.125 1 97.94 207 THR A O 1
ATOM 1547 N N . ARG A 1 208 ? -11.516 -1.056 24.719 1 97.56 208 ARG A N 1
ATOM 1548 C CA . ARG A 1 208 ? -12.57 -0.228 24.141 1 97.56 208 ARG A CA 1
ATOM 1549 C C . ARG A 1 208 ? -12.781 1.041 24.953 1 97.56 208 ARG A C 1
ATOM 1551 O O . ARG A 1 208 ? -13.594 1.893 24.594 1 97.56 208 ARG A O 1
ATOM 1558 N N . ASP A 1 209 ? -11.984 1.17 26.016 1 98.12 209 ASP A N 1
ATOM 1559 C CA . ASP A 1 209 ? -12 2.379 26.828 1 98.12 209 ASP A CA 1
ATOM 1560 C C . ASP A 1 209 ? -11.008 3.414 26.312 1 98.12 209 ASP A C 1
ATOM 1562 O O . ASP A 1 209 ? -9.797 3.246 26.453 1 98.12 209 ASP A O 1
ATOM 1566 N N . PRO A 1 210 ? -11.57 4.512 25.781 1 98.06 210 PRO A N 1
ATOM 1567 C CA . PRO A 1 210 ? -10.648 5.512 25.234 1 98.06 210 PRO A CA 1
ATOM 1568 C C . PRO A 1 210 ? -9.688 6.059 26.281 1 98.06 210 PRO A C 1
ATOM 1570 O O . PRO A 1 210 ? -8.586 6.508 25.938 1 98.06 210 PRO A O 1
ATOM 1573 N N . ASN A 1 211 ? -10 5.992 27.516 1 97.62 211 ASN A N 1
ATOM 1574 C CA . ASN A 1 211 ? -9.156 6.527 28.578 1 97.62 211 ASN A CA 1
ATOM 1575 C C . ASN A 1 211 ? -7.973 5.609 28.875 1 97.62 211 ASN A C 1
ATOM 1577 O O . ASN A 1 211 ? -6.984 6.027 29.484 1 97.62 211 ASN A O 1
ATOM 1581 N N . ALA A 1 212 ? -8.078 4.418 28.438 1 98.19 212 ALA A N 1
ATOM 1582 C CA . ALA A 1 212 ? -7.043 3.43 28.734 1 98.19 212 ALA A CA 1
ATOM 1583 C C . ALA A 1 212 ? -6.059 3.305 27.578 1 98.19 212 ALA A C 1
ATOM 1585 O O . ALA A 1 212 ? -5.086 2.551 27.656 1 98.19 212 ALA A O 1
ATOM 1586 N N . VAL A 1 213 ? -6.281 4.082 26.547 1 98.38 213 VAL A N 1
ATOM 1587 C CA . VAL A 1 213 ? -5.5 3.928 25.328 1 98.38 213 VAL A CA 1
ATOM 1588 C C . VAL A 1 213 ? -4.082 4.453 25.547 1 98.38 213 VAL A C 1
ATOM 1590 O O . VAL A 1 213 ? -3.896 5.598 25.969 1 98.38 213 VAL A O 1
ATOM 1593 N N . GLU A 1 214 ? -3.125 3.611 25.234 1 97.88 214 GLU A N 1
ATOM 1594 C CA . GLU A 1 214 ? -1.721 4.012 25.266 1 97.88 214 GLU A CA 1
ATOM 1595 C C . GLU A 1 214 ? -1.09 3.949 23.875 1 97.88 214 GLU A C 1
ATOM 1597 O O . GLU A 1 214 ? -0.06 4.578 23.641 1 97.88 214 GLU A O 1
ATOM 1602 N N . MET A 1 215 ? -1.652 3.209 23 1 98.38 215 MET A N 1
ATOM 1603 C CA . MET A 1 215 ? -1.172 3.068 21.625 1 98.38 215 MET A CA 1
ATOM 1604 C C . MET A 1 215 ? -2.309 2.68 20.688 1 98.38 215 MET A C 1
ATOM 1606 O O . MET A 1 215 ? -3.312 2.111 21.125 1 98.38 215 MET A O 1
ATOM 1610 N N . LEU A 1 216 ? -2.182 2.961 19.484 1 98.69 216 LEU A N 1
ATOM 1611 C CA . LEU A 1 216 ? -3.137 2.533 18.469 1 98.69 216 LEU A CA 1
ATOM 1612 C C . LEU A 1 216 ? -2.779 1.15 17.938 1 98.69 216 LEU A C 1
ATOM 1614 O O . LEU A 1 216 ? -1.651 0.684 18.109 1 98.69 216 LEU A O 1
ATOM 1618 N N . ALA A 1 217 ? -3.787 0.489 17.312 1 98.5 217 ALA A N 1
ATOM 1619 C CA . ALA A 1 217 ? -3.576 -0.793 16.641 1 98.5 217 ALA A CA 1
ATOM 1620 C C . ALA A 1 217 ? -3.479 -0.612 15.133 1 98.5 217 ALA A C 1
ATOM 1622 O O . ALA A 1 217 ? -4.094 0.296 14.57 1 98.5 217 ALA A O 1
ATOM 1623 N N . PRO A 1 218 ? -2.646 -1.465 14.492 1 98.44 218 PRO A N 1
ATOM 1624 C CA . PRO A 1 218 ? -2.668 -1.434 13.031 1 98.44 218 PRO A CA 1
ATOM 1625 C C . PRO A 1 218 ? -4.016 -1.854 12.445 1 98.44 218 PRO A C 1
ATOM 1627 O O . PRO A 1 218 ? -4.77 -2.584 13.094 1 98.44 218 PRO A O 1
ATOM 1630 N N . VAL A 1 219 ? -4.309 -1.436 11.234 1 98.19 219 VAL A N 1
ATOM 1631 C CA . VAL A 1 219 ? -5.547 -1.828 10.57 1 98.19 219 VAL A CA 1
ATOM 1632 C C . VAL A 1 219 ? -5.547 -3.336 10.328 1 98.19 219 VAL A C 1
ATOM 1634 O O . VAL A 1 219 ? -4.516 -3.92 9.992 1 98.19 219 VAL A O 1
ATOM 1637 N N . GLY A 1 220 ? -6.715 -3.979 10.531 1 96.81 220 GLY A N 1
ATOM 1638 C CA . GLY A 1 220 ? -6.836 -5.391 10.203 1 96.81 220 GLY A CA 1
ATOM 1639 C C . GLY A 1 220 ? -7.352 -6.23 11.359 1 96.81 220 GLY A C 1
ATOM 1640 O O . GLY A 1 220 ? -7.699 -7.398 11.172 1 96.81 220 GLY A O 1
ATOM 1641 N N . GLY A 1 221 ? -7.43 -5.668 12.617 1 93.69 221 GLY A N 1
ATOM 1642 C CA . GLY A 1 221 ? -7.902 -6.441 13.758 1 93.69 221 GLY A CA 1
ATOM 1643 C C . GLY A 1 221 ? -7.102 -7.711 13.992 1 93.69 221 GLY A C 1
ATOM 1644 O O . GLY A 1 221 ? -5.875 -7.664 14.109 1 93.69 221 GLY A O 1
ATOM 1645 N N . GLU A 1 222 ? -7.84 -8.891 13.867 1 93 222 GLU A N 1
ATOM 1646 C CA . GLU A 1 222 ? -7.184 -10.188 14.031 1 93 222 GLU A CA 1
ATOM 1647 C C . GLU A 1 222 ? -6.105 -10.398 12.969 1 93 222 GLU A C 1
ATOM 1649 O O . GLU A 1 222 ? -5.164 -11.172 13.18 1 93 222 GLU A O 1
ATOM 1654 N N . PHE A 1 223 ? -6.23 -9.727 11.977 1 95.38 223 PHE A N 1
ATOM 1655 C CA . PHE A 1 223 ? -5.273 -9.828 10.883 1 95.38 223 PHE A CA 1
ATOM 1656 C C . PHE A 1 223 ? -4.453 -8.547 10.758 1 95.38 223 PHE A C 1
ATOM 1658 O O . PHE A 1 223 ? -4.074 -8.148 9.656 1 95.38 223 PHE A O 1
ATOM 1665 N N . GLY A 1 224 ? -4.184 -7.973 11.938 1 96.88 224 GLY A N 1
ATOM 1666 C CA . GLY A 1 224 ? -3.479 -6.703 12.023 1 96.88 224 GLY A CA 1
ATOM 1667 C C . GLY A 1 224 ? -2.037 -6.789 11.562 1 96.88 224 GLY A C 1
ATOM 1668 O O . GLY A 1 224 ? -1.394 -5.762 11.32 1 96.88 224 GLY A O 1
ATOM 1669 N N . PHE A 1 225 ? -1.506 -8.016 11.312 1 98.12 225 PHE A N 1
ATOM 1670 C CA . PHE A 1 225 ? -0.152 -8.148 10.789 1 98.12 225 PHE A CA 1
ATOM 1671 C C . PHE A 1 225 ? -0.044 -7.535 9.398 1 98.12 225 PHE A C 1
ATOM 1673 O O . PHE A 1 225 ? 1.016 -7.031 9.016 1 98.12 225 PHE A O 1
ATOM 1680 N N . LYS A 1 226 ? -1.13 -7.516 8.68 1 98.38 226 LYS A N 1
ATOM 1681 C CA . LYS A 1 226 ? -1.142 -6.887 7.363 1 98.38 226 LYS A CA 1
ATOM 1682 C C . LYS A 1 226 ? -0.977 -5.371 7.473 1 98.38 226 LYS A C 1
ATOM 1684 O O . LYS A 1 226 ? -0.161 -4.777 6.766 1 98.38 226 LYS A O 1
ATOM 1689 N N . GLY A 1 227 ? -1.762 -4.746 8.391 1 98.62 227 GLY A N 1
ATOM 1690 C CA . GLY A 1 227 ? -1.636 -3.316 8.617 1 98.62 227 GLY A CA 1
ATOM 1691 C C . GLY A 1 227 ? -0.282 -2.918 9.18 1 98.62 227 GLY A C 1
ATOM 1692 O O . GLY A 1 227 ? 0.28 -1.894 8.781 1 98.62 227 GLY A O 1
ATOM 1693 N N . ALA A 1 228 ? 0.217 -3.732 10.078 1 98.75 228 ALA A N 1
ATOM 1694 C CA . ALA A 1 228 ? 1.541 -3.479 10.641 1 98.75 228 ALA A CA 1
ATOM 1695 C C . ALA A 1 228 ? 2.617 -3.543 9.555 1 98.75 228 ALA A C 1
ATOM 1697 O O . ALA A 1 228 ? 3.549 -2.734 9.547 1 98.75 228 ALA A O 1
ATOM 1698 N N . ALA A 1 229 ? 2.494 -4.465 8.656 1 98.81 229 ALA A N 1
ATOM 1699 C CA . ALA A 1 229 ? 3.457 -4.598 7.562 1 98.81 229 ALA A CA 1
ATOM 1700 C C . ALA A 1 229 ? 3.367 -3.412 6.605 1 98.81 229 ALA A C 1
ATOM 1702 O O . ALA A 1 229 ? 4.387 -2.936 6.102 1 98.81 229 ALA A O 1
ATOM 1703 N N . LEU A 1 230 ? 2.16 -2.961 6.344 1 98.88 230 LEU A N 1
ATOM 1704 C CA . LEU A 1 230 ? 1.984 -1.783 5.504 1 98.88 230 LEU A CA 1
ATOM 1705 C C . LEU A 1 230 ? 2.643 -0.561 6.137 1 98.88 230 LEU A C 1
ATOM 1707 O O . LEU A 1 230 ? 3.244 0.257 5.438 1 98.88 230 LEU A O 1
ATOM 1711 N N . ALA A 1 231 ? 2.506 -0.462 7.465 1 98.88 231 ALA A N 1
ATOM 1712 C CA . ALA A 1 231 ? 3.211 0.607 8.164 1 98.88 231 ALA A CA 1
ATOM 1713 C C . ALA A 1 231 ? 4.719 0.502 7.957 1 98.88 231 ALA A C 1
ATOM 1715 O O . ALA A 1 231 ? 5.414 1.518 7.879 1 98.88 231 ALA A O 1
ATOM 1716 N N . GLY A 1 232 ? 5.184 -0.703 7.895 1 98.88 232 GLY A N 1
ATOM 1717 C CA . GLY A 1 232 ? 6.59 -0.937 7.605 1 98.88 232 GLY A CA 1
ATOM 1718 C C . GLY A 1 232 ? 7.004 -0.458 6.227 1 98.88 232 GLY A C 1
ATOM 1719 O O . GLY A 1 232 ? 8.094 0.088 6.055 1 98.88 232 GLY A O 1
ATOM 1720 N N . VAL A 1 233 ? 6.129 -0.679 5.242 1 98.94 233 VAL A N 1
ATOM 1721 C CA . VAL A 1 233 ? 6.398 -0.18 3.898 1 98.94 233 VAL A CA 1
ATOM 1722 C C . VAL A 1 233 ? 6.602 1.333 3.939 1 98.94 233 VAL A C 1
ATOM 1724 O O . VAL A 1 233 ? 7.57 1.852 3.375 1 98.94 233 VAL A O 1
ATOM 1727 N N . VAL A 1 234 ? 5.742 2.008 4.629 1 98.94 234 VAL A N 1
ATOM 1728 C CA . VAL A 1 234 ? 5.836 3.459 4.754 1 98.94 234 VAL A CA 1
ATOM 1729 C C . VAL A 1 234 ? 7.133 3.832 5.469 1 98.94 234 VAL A C 1
ATOM 1731 O O . VAL A 1 234 ? 7.824 4.77 5.062 1 98.94 234 VAL A O 1
ATOM 1734 N N . GLU A 1 235 ? 7.465 3.109 6.539 1 98.94 235 GLU A N 1
ATOM 1735 C CA . GLU A 1 235 ? 8.688 3.328 7.309 1 98.94 235 GLU A CA 1
ATOM 1736 C C . GLU A 1 235 ? 9.922 3.205 6.426 1 98.94 235 GLU A C 1
ATOM 1738 O O . GLU A 1 235 ? 10.812 4.059 6.473 1 98.94 235 GLU A O 1
ATOM 1743 N N . ILE A 1 236 ? 9.93 2.213 5.617 1 98.94 236 ILE A N 1
ATOM 1744 C CA . ILE A 1 236 ? 11.086 1.921 4.777 1 98.94 236 ILE A CA 1
ATOM 1745 C C . ILE A 1 236 ? 11.242 3.01 3.719 1 98.94 236 ILE A C 1
ATOM 1747 O O . ILE A 1 236 ? 12.344 3.529 3.51 1 98.94 236 ILE A O 1
ATOM 1751 N N . PHE A 1 237 ? 10.188 3.414 3.082 1 98.88 237 PHE A N 1
ATOM 1752 C CA . PHE A 1 237 ? 10.266 4.402 2.014 1 98.88 237 PHE A CA 1
ATOM 1753 C C . PHE A 1 237 ? 10.57 5.785 2.574 1 98.88 237 PHE A C 1
ATOM 1755 O O . PHE A 1 237 ? 11.32 6.555 1.972 1 98.88 237 PHE A O 1
ATOM 1762 N N . SER A 1 238 ? 10.047 6.105 3.756 1 98.75 238 SER A N 1
ATOM 1763 C CA . SER A 1 238 ? 10.125 7.484 4.23 1 98.75 238 SER A CA 1
ATOM 1764 C C . SER A 1 238 ? 11.312 7.672 5.168 1 98.75 238 SER A C 1
ATOM 1766 O O . SER A 1 238 ? 11.789 8.797 5.352 1 98.75 238 SER A O 1
ATOM 1768 N N . ALA A 1 239 ? 11.781 6.613 5.809 1 98.81 239 ALA A N 1
ATOM 1769 C CA . ALA A 1 239 ? 12.844 6.75 6.797 1 98.81 239 ALA A CA 1
ATOM 1770 C C . ALA A 1 239 ? 14.109 6.023 6.344 1 98.81 239 ALA A C 1
ATOM 1772 O O . ALA A 1 239 ? 15.156 6.645 6.156 1 98.81 239 ALA A O 1
ATOM 1773 N N . VAL A 1 240 ? 14.008 4.75 6.008 1 98.81 240 VAL A N 1
ATOM 1774 C CA . VAL A 1 240 ? 15.172 3.955 5.652 1 98.81 240 VAL A CA 1
ATOM 1775 C C . VAL A 1 240 ? 15.766 4.457 4.336 1 98.81 240 VAL A C 1
ATOM 1777 O O . VAL A 1 240 ? 16.969 4.727 4.246 1 98.81 240 VAL A O 1
ATOM 1780 N N . LEU A 1 241 ? 14.93 4.66 3.348 1 98.5 241 LEU A N 1
ATOM 1781 C CA . LEU A 1 241 ? 15.375 5.004 2.002 1 98.5 241 LEU A CA 1
ATOM 1782 C C . LEU A 1 241 ? 15.789 6.469 1.924 1 98.5 241 LEU A C 1
ATOM 1784 O O . LEU A 1 241 ? 16.453 6.883 0.968 1 98.5 241 LEU A O 1
ATOM 1788 N N . THR A 1 242 ? 15.43 7.262 2.908 1 98.44 242 THR A N 1
ATOM 1789 C CA . THR A 1 242 ? 15.805 8.672 2.939 1 98.44 242 THR A CA 1
ATOM 1790 C C . THR A 1 242 ? 17 8.898 3.867 1 98.44 242 THR A C 1
ATOM 1792 O O . THR A 1 242 ? 17.594 9.969 3.861 1 98.44 242 THR A O 1
ATOM 1795 N N . GLY A 1 243 ? 17.312 7.883 4.664 1 98 243 GLY A N 1
ATOM 1796 C CA . GLY A 1 243 ? 18.375 8.016 5.652 1 98 243 GLY A CA 1
ATOM 1797 C C . GLY A 1 243 ? 17.953 8.82 6.867 1 98 243 GLY A C 1
ATOM 1798 O O . GLY A 1 243 ? 18.812 9.305 7.621 1 98 243 GLY A O 1
ATOM 1799 N N . MET A 1 244 ? 16.703 9.078 7.027 1 98.62 244 MET A N 1
ATOM 1800 C CA . MET A 1 244 ? 16.203 9.906 8.125 1 98.62 244 MET A CA 1
ATOM 1801 C C . MET A 1 244 ? 15.758 9.047 9.305 1 98.62 244 MET A C 1
ATOM 1803 O O . MET A 1 244 ? 15.984 7.836 9.312 1 98.62 244 MET A O 1
ATOM 1807 N N . ARG A 1 245 ? 15.195 9.617 10.289 1 98.44 245 ARG A N 1
ATOM 1808 C CA . ARG A 1 245 ? 14.938 8.961 11.562 1 98.44 245 ARG A CA 1
ATOM 1809 C C . ARG A 1 245 ? 13.773 7.984 11.453 1 98.44 245 ARG A C 1
ATOM 1811 O O . ARG A 1 245 ? 12.781 8.266 10.773 1 98.44 245 ARG A O 1
ATOM 1818 N N . LEU A 1 246 ? 13.969 6.848 12.07 1 98.75 246 LEU A N 1
ATOM 1819 C CA . LEU A 1 246 ? 12.883 5.887 12.25 1 98.75 246 LEU A CA 1
ATOM 1820 C C . LEU A 1 246 ? 11.859 6.402 13.258 1 98.75 246 LEU A C 1
ATOM 1822 O O . LEU A 1 246 ? 12.203 7.191 14.148 1 98.75 246 LEU A O 1
ATOM 1826 N N . SER A 1 247 ? 10.664 5.891 13.141 1 98.75 247 SER A N 1
ATOM 1827 C CA . SER A 1 247 ? 9.555 6.395 13.945 1 98.75 247 SER A CA 1
ATOM 1828 C C . SER A 1 247 ? 9.906 6.41 15.43 1 98.75 247 SER A C 1
ATOM 1830 O O . SER A 1 247 ? 9.641 7.395 16.125 1 98.75 247 SER A O 1
ATOM 1832 N N . PHE A 1 248 ? 10.516 5.359 15.93 1 98.31 248 PHE A N 1
ATOM 1833 C CA . PHE A 1 248 ? 10.773 5.207 17.359 1 98.31 248 PHE A CA 1
ATOM 1834 C C . PHE A 1 248 ? 11.984 6.043 17.781 1 98.31 248 PHE A C 1
ATOM 1836 O O . PHE A 1 248 ? 12.328 6.094 18.953 1 98.31 248 PHE A O 1
ATOM 1843 N N . ASP A 1 249 ? 12.617 6.746 16.828 1 98 249 ASP A N 1
ATOM 1844 C CA . ASP A 1 249 ? 13.742 7.625 17.125 1 98 249 ASP A CA 1
ATOM 1845 C C . ASP A 1 249 ? 13.344 9.094 17 1 98 249 ASP A C 1
ATOM 1847 O O . ASP A 1 249 ? 14.141 9.984 17.281 1 98 249 ASP A O 1
ATOM 1851 N N . LEU A 1 250 ? 12.125 9.383 16.547 1 97.81 250 LEU A N 1
ATOM 1852 C CA . LEU A 1 250 ? 11.68 10.75 16.312 1 97.81 250 LEU A CA 1
ATOM 1853 C C . LEU A 1 250 ? 11.289 11.438 17.609 1 97.81 250 LEU A C 1
ATOM 1855 O O . LEU A 1 250 ? 10.68 10.812 18.484 1 97.81 250 LEU A O 1
ATOM 1859 N N . ALA A 1 251 ? 11.609 12.719 17.688 1 95.69 251 ALA A N 1
ATOM 1860 C CA . ALA A 1 251 ? 11.039 13.539 18.75 1 95.69 251 ALA A CA 1
ATOM 1861 C C . ALA A 1 251 ? 9.523 13.648 18.609 1 95.69 251 ALA A C 1
ATOM 1863 O O . ALA A 1 251 ? 9.008 13.75 17.484 1 95.69 251 ALA A O 1
ATOM 1864 N N . PRO A 1 252 ? 8.867 13.742 19.75 1 95.06 252 PRO A N 1
ATOM 1865 C CA . PRO A 1 252 ? 7.41 13.867 19.656 1 95.06 252 PRO A CA 1
ATOM 1866 C C . PRO A 1 252 ? 6.969 15.172 19 1 95.06 252 PRO A C 1
ATOM 1868 O O . PRO A 1 252 ? 7.523 16.234 19.281 1 95.06 252 PRO A O 1
ATOM 1871 N N . MET A 1 253 ? 5.953 15.055 18.172 1 93.5 253 MET A N 1
ATOM 1872 C CA . MET A 1 253 ? 5.438 16.219 17.453 1 93.5 253 MET A CA 1
ATOM 1873 C C . MET A 1 253 ? 4.934 17.281 18.422 1 93.5 253 MET A C 1
ATOM 1875 O O . MET A 1 253 ? 5.152 18.469 18.203 1 93.5 253 MET A O 1
ATOM 1879 N N . GLY A 1 254 ? 4.348 16.906 19.5 1 93.12 254 GLY A N 1
ATOM 1880 C CA . GLY A 1 254 ? 3.672 17.812 20.422 1 93.12 254 GLY A CA 1
ATOM 1881 C C . GLY A 1 254 ? 4.609 18.453 21.422 1 93.12 254 GLY A C 1
ATOM 1882 O O . GLY A 1 254 ? 4.18 19.234 22.266 1 93.12 254 GLY A O 1
ATOM 1883 N N . GLY A 1 255 ? 5.797 18.234 21.297 1 93 255 GLY A N 1
ATOM 1884 C CA . GLY A 1 255 ? 6.738 18.781 22.266 1 93 255 GLY A CA 1
ATOM 1885 C C . GLY A 1 255 ? 7.008 17.859 23.438 1 93 255 GLY A C 1
ATOM 1886 O O . GLY A 1 255 ? 6.797 16.656 23.344 1 93 255 GLY A O 1
ATOM 1887 N N . PRO A 1 256 ? 7.844 18.406 24.375 1 94.12 256 PRO A N 1
ATOM 1888 C CA . PRO A 1 256 ? 7.957 19.828 24.734 1 94.12 256 PRO A CA 1
ATOM 1889 C C . PRO A 1 256 ? 9.07 20.547 23.969 1 94.12 256 PRO A C 1
ATOM 1891 O O . PRO A 1 256 ? 9.141 21.766 23.984 1 94.12 256 PRO A O 1
ATOM 1894 N N . ASP A 1 257 ? 9.922 19.922 23.406 1 96.25 257 ASP A N 1
ATOM 1895 C CA . ASP A 1 257 ? 11.016 20.547 22.688 1 96.25 257 ASP A CA 1
ATOM 1896 C C . ASP A 1 257 ? 10.547 21.031 21.312 1 96.25 257 ASP A C 1
ATOM 1898 O O . ASP A 1 257 ? 10.211 20.219 20.438 1 96.25 257 ASP A O 1
ATOM 1902 N N . PHE A 1 258 ? 10.547 22.344 21.078 1 97.31 258 PHE A N 1
ATOM 1903 C CA . PHE A 1 258 ? 10.18 22.922 19.797 1 97.31 258 PHE A CA 1
ATOM 1904 C C . PHE A 1 258 ? 11.367 23.641 19.172 1 97.31 258 PHE A C 1
ATOM 1906 O O . PHE A 1 258 ? 11.195 24.453 18.25 1 97.31 258 PHE A O 1
ATOM 1913 N N . SER A 1 259 ? 12.516 23.406 19.688 1 97.69 259 SER A N 1
ATOM 1914 C CA . SER A 1 259 ? 13.703 24.078 19.172 1 97.69 259 SER A CA 1
ATOM 1915 C C . SER A 1 259 ? 14.523 23.141 18.297 1 97.69 259 SER A C 1
ATOM 1917 O O . SER A 1 259 ? 15.25 23.578 17.406 1 97.69 259 SER A O 1
ATOM 1919 N N . THR A 1 260 ? 14.406 21.859 18.531 1 97.81 260 THR A N 1
ATOM 1920 C CA . THR A 1 260 ? 15.211 20.875 17.812 1 97.81 260 THR A CA 1
ATOM 1921 C C . THR A 1 260 ? 14.469 20.359 16.594 1 97.81 260 THR A C 1
ATOM 1923 O O . THR A 1 260 ? 13.336 19.875 16.703 1 97.81 260 THR A O 1
ATOM 1926 N N . PRO A 1 261 ? 15.125 20.438 15.414 1 97.88 261 PRO A N 1
ATOM 1927 C CA . PRO A 1 261 ? 14.492 19.844 14.234 1 97.88 261 PRO A CA 1
ATOM 1928 C C . PRO A 1 261 ? 14.211 18.359 14.383 1 97.88 261 PRO A C 1
ATOM 1930 O O . PRO A 1 261 ? 15.016 17.625 14.977 1 97.88 261 PRO A O 1
ATOM 1933 N N . ARG A 1 262 ? 13.18 17.891 13.828 1 96.38 262 ARG A N 1
ATOM 1934 C CA . ARG A 1 262 ? 12.734 16.516 14.039 1 96.38 262 ARG A CA 1
ATOM 1935 C C . ARG A 1 262 ? 13.492 15.547 13.133 1 96.38 262 ARG A C 1
ATOM 1937 O O . ARG A 1 262 ? 13.609 14.359 13.445 1 96.38 262 ARG A O 1
ATOM 1944 N N . GLY A 1 263 ? 13.969 16.062 11.93 1 97.44 263 GLY A N 1
ATOM 1945 C CA . GLY A 1 263 ? 14.68 15.188 11.008 1 97.44 263 GLY A CA 1
ATOM 1946 C C . GLY A 1 263 ? 13.789 14.141 10.375 1 97.44 263 GLY A C 1
ATOM 1947 O O . GLY A 1 263 ? 14.188 12.984 10.227 1 97.44 263 GLY A O 1
ATOM 1948 N N . LEU A 1 264 ? 12.594 14.508 10.016 1 98.06 264 LEU A N 1
ATOM 1949 C CA . LEU A 1 264 ? 11.641 13.609 9.383 1 98.06 264 LEU A CA 1
ATOM 1950 C C . LEU A 1 264 ? 11.969 13.414 7.906 1 98.06 264 LEU A C 1
ATOM 1952 O O . LEU A 1 264 ? 12.453 14.336 7.246 1 98.06 264 LEU A O 1
ATOM 1956 N N . GLY A 1 265 ? 11.758 12.18 7.441 1 98.56 265 GLY A N 1
ATOM 1957 C CA . GLY A 1 265 ? 11.805 11.922 6.012 1 98.56 265 GLY A CA 1
ATOM 1958 C C . GLY A 1 265 ? 10.43 11.734 5.398 1 98.56 265 GLY A C 1
ATOM 1959 O O . GLY A 1 265 ? 9.438 11.578 6.113 1 98.56 265 GLY A O 1
ATOM 1960 N N . ALA A 1 266 ? 10.344 11.82 4.113 1 98.88 266 ALA A N 1
ATOM 1961 C CA . ALA A 1 266 ? 9.172 11.5 3.307 1 98.88 266 ALA A CA 1
ATOM 1962 C C . ALA A 1 266 ? 9.57 11.031 1.912 1 98.88 266 ALA A C 1
ATOM 1964 O O . ALA A 1 266 ? 10.75 11.062 1.554 1 98.88 266 ALA A O 1
ATOM 1965 N N . PHE A 1 267 ? 8.641 10.477 1.231 1 98.94 267 PHE A N 1
ATOM 1966 C CA . PHE A 1 267 ? 8.898 9.914 -0.089 1 98.94 267 PHE A CA 1
ATOM 1967 C C . PHE A 1 267 ? 7.707 10.133 -1.013 1 98.94 267 PHE A C 1
ATOM 1969 O O . PHE A 1 267 ? 6.559 9.945 -0.606 1 98.94 267 PHE A O 1
ATOM 1976 N N . VAL A 1 268 ? 7.98 10.609 -2.268 1 98.94 268 VAL A N 1
ATOM 1977 C CA . VAL A 1 268 ? 6.902 10.781 -3.234 1 98.94 268 VAL A CA 1
ATOM 1978 C C . VAL A 1 268 ? 7.281 10.109 -4.555 1 98.94 268 VAL A C 1
ATOM 1980 O O . VAL A 1 268 ? 8.469 9.992 -4.879 1 98.94 268 VAL A O 1
ATOM 1983 N N . LEU A 1 269 ? 6.277 9.656 -5.23 1 98.94 269 LEU A N 1
ATOM 1984 C CA . LEU A 1 269 ? 6.375 9.023 -6.543 1 98.94 269 LEU A CA 1
ATOM 1985 C C . LEU A 1 269 ? 5.344 9.602 -7.504 1 98.94 269 LEU A C 1
ATOM 1987 O O . LEU A 1 269 ? 4.199 9.859 -7.113 1 98.94 269 LEU A O 1
ATOM 1991 N N . ALA A 1 270 ? 5.738 9.836 -8.742 1 98.94 270 ALA A N 1
ATOM 1992 C CA . ALA A 1 270 ? 4.824 10.227 -9.812 1 98.94 270 ALA A CA 1
ATOM 1993 C C . ALA A 1 270 ? 4.992 9.32 -11.031 1 98.94 270 ALA A C 1
ATOM 1995 O O . ALA A 1 270 ? 6.117 9.008 -11.43 1 98.94 270 ALA A O 1
ATOM 1996 N N . LEU A 1 271 ? 3.914 8.836 -11.57 1 98.94 271 LEU A N 1
ATOM 1997 C CA . LEU A 1 271 ? 3.916 8.047 -12.805 1 98.94 271 LEU A CA 1
ATOM 1998 C C . LEU A 1 271 ? 3.123 8.75 -13.898 1 98.94 271 LEU A C 1
ATOM 2000 O O . LEU A 1 271 ? 2.035 9.273 -13.648 1 98.94 271 LEU A O 1
ATOM 2004 N N . LYS A 1 272 ? 3.701 8.742 -15.055 1 98.75 272 LYS A N 1
ATOM 2005 C CA . LYS A 1 272 ? 3.029 9.242 -16.25 1 98.75 272 LYS A CA 1
ATOM 2006 C C . LYS A 1 272 ? 2.268 8.133 -16.953 1 98.75 272 LYS A C 1
ATOM 2008 O O . LYS A 1 272 ? 2.867 7.305 -17.656 1 98.75 272 LYS A O 1
ATOM 2013 N N . PRO A 1 273 ? 0.905 8.125 -16.875 1 98.38 273 PRO A N 1
ATOM 2014 C CA . PRO A 1 273 ? 0.156 7.012 -17.453 1 98.38 273 PRO A CA 1
ATOM 2015 C C . PRO A 1 273 ? 0.483 6.781 -18.938 1 98.38 273 PRO A C 1
ATOM 2017 O O . PRO A 1 273 ? 0.611 5.637 -19.375 1 98.38 273 PRO A O 1
ATOM 2020 N N . GLU A 1 274 ? 0.758 7.82 -19.688 1 97.44 274 GLU A N 1
ATOM 2021 C CA . GLU A 1 274 ? 0.99 7.75 -21.125 1 97.44 274 GLU A CA 1
ATOM 2022 C C . GLU A 1 274 ? 2.303 7.039 -21.438 1 97.44 274 GLU A C 1
ATOM 2024 O O . GLU A 1 274 ? 2.535 6.629 -22.578 1 97.44 274 GLU A O 1
ATOM 2029 N N . ALA A 1 275 ? 3.105 6.957 -20.469 1 98.38 275 ALA A N 1
ATOM 2030 C CA . ALA A 1 275 ? 4.379 6.273 -20.672 1 98.38 275 ALA A CA 1
ATOM 2031 C C . ALA A 1 275 ? 4.184 4.758 -20.734 1 98.38 275 ALA A C 1
ATOM 2033 O O . ALA A 1 275 ? 5.062 4.031 -21.203 1 98.38 275 ALA A O 1
ATOM 2034 N N . PHE A 1 276 ? 2.994 4.211 -20.281 1 98.19 276 PHE A N 1
ATOM 2035 C CA . PHE A 1 276 ? 2.748 2.777 -20.203 1 98.19 276 PHE A CA 1
ATOM 2036 C C . PHE A 1 276 ? 1.777 2.33 -21.281 1 98.19 276 PHE A C 1
ATOM 2038 O O . PHE A 1 276 ? 1.834 1.187 -21.75 1 98.19 276 PHE A O 1
ATOM 2045 N N . LEU A 1 277 ? 0.847 3.164 -21.547 1 97.75 277 LEU A N 1
ATOM 2046 C CA . LEU A 1 277 ? -0.198 2.891 -22.531 1 97.75 277 LEU A CA 1
ATOM 2047 C C . LEU A 1 277 ? -0.775 4.188 -23.078 1 97.75 277 LEU A C 1
ATOM 2049 O O . LEU A 1 277 ? -0.463 5.273 -22.594 1 97.75 277 LEU A O 1
ATOM 2053 N N . GLU A 1 278 ? -1.63 4.07 -24.109 1 97.75 278 GLU A N 1
ATOM 2054 C CA . GLU A 1 278 ? -2.273 5.258 -24.672 1 97.75 278 GLU A CA 1
ATOM 2055 C C . GLU A 1 278 ? -3.172 5.93 -23.625 1 97.75 278 GLU A C 1
ATOM 2057 O O . GLU A 1 278 ? -3.938 5.258 -22.938 1 97.75 278 GLU A O 1
ATOM 2062 N N . ARG A 1 279 ? -3.09 7.246 -23.547 1 97.38 279 ARG A N 1
ATOM 2063 C CA . ARG A 1 279 ? -3.824 8 -22.531 1 97.38 279 ARG A CA 1
ATOM 2064 C C . ARG A 1 279 ? -5.32 7.73 -22.625 1 97.38 279 ARG A C 1
ATOM 2066 O O . ARG A 1 279 ? -5.996 7.582 -21.609 1 97.38 279 ARG A O 1
ATOM 2073 N N . ASP A 1 280 ? -5.859 7.629 -23.828 1 97.81 280 ASP A N 1
ATOM 2074 C CA . ASP A 1 280 ? -7.285 7.387 -24.016 1 97.81 280 ASP A CA 1
ATOM 2075 C C . ASP A 1 280 ? -7.699 6.043 -23.422 1 97.81 280 ASP A C 1
ATOM 2077 O O . ASP A 1 280 ? -8.789 5.914 -22.859 1 97.81 280 ASP A O 1
ATOM 2081 N N . VAL A 1 281 ? -6.82 5.059 -23.609 1 98.06 281 VAL A N 1
ATOM 2082 C CA . VAL A 1 281 ? -7.094 3.732 -23.062 1 98.06 281 VAL A CA 1
ATOM 2083 C C . VAL A 1 281 ? -7.109 3.795 -21.547 1 98.06 281 VAL A C 1
ATOM 2085 O O . VAL A 1 281 ? -7.984 3.213 -20.906 1 98.06 281 VAL A O 1
ATOM 2088 N N . PHE A 1 282 ? -6.141 4.547 -21.031 1 98.44 282 PHE A N 1
ATOM 2089 C CA . PHE A 1 282 ? -6.094 4.754 -19.578 1 98.44 282 PHE A CA 1
ATOM 2090 C C . PHE A 1 282 ? -7.375 5.418 -19.094 1 98.44 282 PHE A C 1
ATOM 2092 O O . PHE A 1 282 ? -8 4.941 -18.141 1 98.44 282 PHE A O 1
ATOM 2099 N N . ASP A 1 283 ? -7.742 6.48 -19.688 1 98.44 283 ASP A N 1
ATOM 2100 C CA . ASP A 1 283 ? -8.898 7.27 -19.266 1 98.44 283 ASP A CA 1
ATOM 2101 C C . ASP A 1 283 ? -10.18 6.453 -19.359 1 98.44 283 ASP A C 1
ATOM 2103 O O . ASP A 1 283 ? -11.031 6.52 -18.469 1 98.44 283 ASP A O 1
ATOM 2107 N N . GLU A 1 284 ? -10.328 5.688 -20.391 1 98.25 284 GLU A N 1
ATOM 2108 C CA . GLU A 1 284 ? -11.516 4.855 -20.578 1 98.25 284 GLU A CA 1
ATOM 2109 C C . GLU A 1 284 ? -11.586 3.754 -19.531 1 98.25 284 GLU A C 1
ATOM 2111 O O . GLU A 1 284 ? -12.664 3.434 -19.031 1 98.25 284 GLU A O 1
ATOM 2116 N N . SER A 1 285 ? -10.461 3.162 -19.281 1 98.44 285 SER A N 1
ATOM 2117 C CA . SER A 1 285 ? -10.406 2.115 -18.266 1 98.44 285 SER A CA 1
ATOM 2118 C C . SER A 1 285 ? -10.758 2.664 -16.891 1 98.44 285 SER A C 1
ATOM 2120 O O . SER A 1 285 ? -11.484 2.025 -16.125 1 98.44 285 SER A O 1
ATOM 2122 N N . MET A 1 286 ? -10.188 3.846 -16.531 1 98.56 286 MET A N 1
ATOM 2123 C CA . MET A 1 286 ? -10.508 4.488 -15.258 1 98.56 286 MET A CA 1
ATOM 2124 C C . MET A 1 286 ? -11.992 4.828 -15.188 1 98.56 286 MET A C 1
ATOM 2126 O O . MET A 1 286 ? -12.625 4.648 -14.141 1 98.56 286 MET A O 1
ATOM 2130 N N . LYS A 1 287 ? -12.492 5.32 -16.266 1 98.25 287 LYS A N 1
ATOM 2131 C CA . LYS A 1 287 ? -13.914 5.656 -16.328 1 98.25 287 LYS A CA 1
ATOM 2132 C C . LYS A 1 287 ? -14.773 4.422 -16.078 1 98.25 287 LYS A C 1
ATOM 2134 O O . LYS A 1 287 ? -15.703 4.457 -15.266 1 98.25 287 LYS A O 1
ATOM 2139 N N . ARG A 1 288 ? -14.5 3.338 -16.766 1 98.38 288 ARG A N 1
ATOM 2140 C CA . ARG A 1 288 ? -15.25 2.102 -16.594 1 98.38 288 ARG A CA 1
ATOM 2141 C C . ARG A 1 288 ? -15.141 1.594 -15.156 1 98.38 288 ARG A C 1
ATOM 2143 O O . ARG A 1 288 ? -16.141 1.193 -14.555 1 98.38 288 ARG A O 1
ATOM 2150 N N . TYR A 1 289 ? -13.961 1.611 -14.703 1 98.75 289 TYR A N 1
ATOM 2151 C CA . TYR A 1 289 ? -13.727 1.162 -13.336 1 98.75 289 TYR A CA 1
ATOM 2152 C C . TYR A 1 289 ? -14.594 1.929 -12.352 1 98.75 289 TYR A C 1
ATOM 2154 O O . TYR A 1 289 ? -15.281 1.327 -11.523 1 98.75 289 TYR A O 1
ATOM 2162 N N . LEU A 1 290 ? -14.578 3.246 -12.391 1 98.62 290 LEU A N 1
ATOM 2163 C CA . LEU A 1 290 ? -15.305 4.105 -11.461 1 98.62 290 LEU A CA 1
ATOM 2164 C C . LEU A 1 290 ? -16.812 3.959 -11.656 1 98.62 290 LEU A C 1
ATOM 2166 O O . LEU A 1 290 ? -17.562 3.955 -10.68 1 98.62 290 LEU A O 1
ATOM 2170 N N . GLU A 1 291 ? -17.25 3.826 -12.914 1 98.19 291 GLU A N 1
ATOM 2171 C CA . GLU A 1 291 ? -18.672 3.678 -13.195 1 98.19 291 GLU A CA 1
ATOM 2172 C C . GLU A 1 291 ? -19.219 2.377 -12.617 1 98.19 291 GLU A C 1
ATOM 2174 O O . GLU A 1 291 ? -20.266 2.371 -11.977 1 98.19 291 GLU A O 1
ATOM 2179 N N . VAL A 1 292 ? -18.5 1.269 -12.867 1 98.62 292 VAL A N 1
ATOM 2180 C CA . VAL A 1 292 ? -18.953 -0.011 -12.344 1 98.62 292 VAL A CA 1
ATOM 2181 C C . VAL A 1 292 ? -18.891 0.002 -10.812 1 98.62 292 VAL A C 1
ATOM 2183 O O . VAL A 1 292 ? -19.797 -0.515 -10.148 1 98.62 292 VAL A O 1
ATOM 2186 N N . LEU A 1 293 ? -17.875 0.596 -10.258 1 98.62 293 LEU A N 1
ATOM 2187 C CA . LEU A 1 293 ? -17.719 0.699 -8.812 1 98.62 293 LEU A CA 1
ATOM 2188 C C . LEU A 1 293 ? -18.906 1.426 -8.188 1 98.62 293 LEU A C 1
ATOM 2190 O O . LEU A 1 293 ? -19.578 0.886 -7.309 1 98.62 293 LEU A O 1
ATOM 2194 N N . ARG A 1 294 ? -19.172 2.586 -8.656 1 97.94 294 ARG A N 1
ATOM 2195 C CA . ARG A 1 294 ? -20.203 3.438 -8.086 1 97.94 294 ARG A CA 1
ATOM 2196 C C . ARG A 1 294 ? -21.594 2.854 -8.344 1 97.94 294 ARG A C 1
ATOM 2198 O O . ARG A 1 294 ? -22.531 3.096 -7.57 1 97.94 294 ARG A O 1
ATOM 2205 N N . GLY A 1 295 ? -21.719 2.072 -9.398 1 97.88 295 GLY A N 1
ATOM 2206 C CA . GLY A 1 295 ? -23 1.5 -9.758 1 97.88 295 GLY A CA 1
ATOM 2207 C C . GLY A 1 295 ? -23.219 0.116 -9.18 1 97.88 295 GLY A C 1
ATOM 2208 O O . GLY A 1 295 ? -24.312 -0.455 -9.32 1 97.88 295 GLY A O 1
ATOM 2209 N N . SER A 1 296 ? -22.25 -0.472 -8.531 1 98 296 SER A N 1
ATOM 2210 C CA . SER A 1 296 ? -22.359 -1.829 -8.008 1 98 296 SER A CA 1
ATOM 2211 C C . SER A 1 296 ? -23.344 -1.896 -6.836 1 98 296 SER A C 1
ATOM 2213 O O . SER A 1 296 ? -23.516 -0.913 -6.117 1 98 296 SER A O 1
ATOM 2215 N N . PRO A 1 297 ? -23.984 -3.062 -6.582 1 98.06 297 PRO A N 1
ATOM 2216 C CA . PRO A 1 297 ? -24.938 -3.217 -5.473 1 98.06 297 PRO A CA 1
ATOM 2217 C C . PRO A 1 297 ? -24.297 -2.945 -4.113 1 98.06 297 PRO A C 1
ATOM 2219 O O . PRO A 1 297 ? -23.156 -3.342 -3.873 1 98.06 297 PRO A O 1
ATOM 2222 N N . ALA A 1 298 ? -25.031 -2.254 -3.295 1 98.12 298 ALA A N 1
ATOM 2223 C CA . ALA A 1 298 ? -24.641 -2 -1.913 1 98.12 298 ALA A CA 1
ATOM 2224 C C . ALA A 1 298 ? -25.453 -2.848 -0.944 1 98.12 298 ALA A C 1
ATOM 2226 O O . ALA A 1 298 ? -26.547 -3.303 -1.28 1 98.12 298 ALA A O 1
ATOM 2227 N N . ARG A 1 299 ? -24.875 -3.105 0.17 1 97.12 299 ARG A N 1
ATOM 2228 C CA . ARG A 1 299 ? -25.672 -3.676 1.251 1 97.12 299 ARG A CA 1
ATOM 2229 C C . ARG A 1 299 ? -26.859 -2.779 1.591 1 97.12 299 ARG A C 1
ATOM 2231 O O . ARG A 1 299 ? -26.812 -1.567 1.376 1 97.12 299 ARG A O 1
ATOM 2238 N N . GLU A 1 300 ? -27.828 -3.391 2.238 1 95.94 300 GLU A N 1
ATOM 2239 C CA . GLU A 1 300 ? -29.016 -2.625 2.594 1 95.94 300 GLU A CA 1
ATOM 2240 C C . GLU A 1 300 ? -28.656 -1.409 3.443 1 95.94 300 GLU A C 1
ATOM 2242 O O . GLU A 1 300 ? -27.875 -1.515 4.383 1 95.94 300 GLU A O 1
ATOM 2247 N N . ASP A 1 301 ? -29.188 -0.287 3.094 1 95.38 301 ASP A N 1
ATOM 2248 C CA . ASP A 1 301 ? -29.062 0.985 3.799 1 95.38 301 ASP A CA 1
ATOM 2249 C C . ASP A 1 301 ? -27.625 1.49 3.77 1 95.38 301 ASP A C 1
ATOM 2251 O O . ASP A 1 301 ? -27.203 2.252 4.645 1 95.38 301 ASP A O 1
ATOM 2255 N N . CYS A 1 302 ? -26.844 0.934 2.846 1 96.75 302 CYS A N 1
ATOM 2256 C CA . CYS A 1 302 ? -25.469 1.393 2.674 1 96.75 302 CYS A CA 1
ATOM 2257 C C . CYS A 1 302 ? -25.266 1.995 1.288 1 96.75 302 CYS A C 1
ATOM 2259 O O . CYS A 1 302 ? -26.188 2.02 0.475 1 96.75 302 CYS A O 1
ATOM 2261 N N . LYS A 1 303 ? -24.109 2.613 1.099 1 96.38 303 LYS A N 1
ATOM 2262 C CA . LYS A 1 303 ? -23.719 3.207 -0.174 1 96.38 303 LYS A CA 1
ATOM 2263 C C . LYS A 1 303 ? -22.281 2.844 -0.524 1 96.38 303 LYS A C 1
ATOM 2265 O O . LYS A 1 303 ? -21.375 2.93 0.323 1 96.38 303 LYS A O 1
ATOM 2270 N N . VAL A 1 304 ? -22.125 2.383 -1.742 1 97.69 304 VAL A N 1
ATOM 2271 C CA . VAL A 1 304 ? -20.766 2.131 -2.227 1 97.69 304 VAL A CA 1
ATOM 2272 C C . VAL A 1 304 ? -20.156 3.432 -2.738 1 97.69 304 VAL A C 1
ATOM 2274 O O . VAL A 1 304 ? -20.812 4.223 -3.406 1 97.69 304 VAL A O 1
ATOM 2277 N N . MET A 1 305 ? -18.922 3.719 -2.338 1 98 305 MET A N 1
ATOM 2278 C CA . MET A 1 305 ? -18.219 4.938 -2.74 1 98 305 MET A CA 1
ATOM 2279 C C . MET A 1 305 ? -16.812 4.617 -3.227 1 98 305 MET A C 1
ATOM 2281 O O . MET A 1 305 ? -16.125 3.764 -2.654 1 98 305 MET A O 1
ATOM 2285 N N . ALA A 1 306 ? -16.406 5.293 -4.293 1 98.44 306 ALA A N 1
ATOM 2286 C CA . ALA A 1 306 ? -15 5.242 -4.688 1 98.44 306 ALA A CA 1
ATOM 2287 C C . ALA A 1 306 ? -14.133 6.059 -3.732 1 98.44 306 ALA A C 1
ATOM 2289 O O . ALA A 1 306 ? -14.594 7.051 -3.164 1 98.44 306 ALA A O 1
ATOM 2290 N N . PRO A 1 307 ? -12.875 5.621 -3.568 1 98.62 307 PRO A N 1
ATOM 2291 C CA . PRO A 1 307 ? -11.961 6.484 -2.814 1 98.62 307 PRO A CA 1
ATOM 2292 C C . PRO A 1 307 ? -11.938 7.922 -3.336 1 98.62 307 PRO A C 1
ATOM 2294 O O . PRO A 1 307 ? -11.766 8.141 -4.535 1 98.62 307 PRO A O 1
ATOM 2297 N N . GLY A 1 308 ? -12.156 8.859 -2.475 1 98.5 308 GLY A N 1
ATOM 2298 C CA . GLY A 1 308 ? -12.242 10.266 -2.846 1 98.5 308 GLY A CA 1
ATOM 2299 C C . GLY A 1 308 ? -13.664 10.789 -2.863 1 98.5 308 GLY A C 1
ATOM 2300 O O . GLY A 1 308 ? -13.891 11.984 -2.691 1 98.5 308 GLY A O 1
ATOM 2301 N N . ASP A 1 309 ? -14.711 9.945 -3.051 1 98.44 309 ASP A N 1
ATOM 2302 C CA . ASP A 1 309 ? -16.094 10.383 -3.219 1 98.44 309 ASP A CA 1
ATOM 2303 C C . ASP A 1 309 ? -16.578 11.125 -1.98 1 98.44 309 ASP A C 1
ATOM 2305 O O . ASP A 1 309 ? -17.234 12.172 -2.094 1 98.44 309 ASP A O 1
ATOM 2309 N N . ARG A 1 310 ? -16.344 10.547 -0.806 1 97.69 310 ARG A N 1
ATOM 2310 C CA . ARG A 1 310 ? -16.75 11.227 0.42 1 97.69 310 ARG A CA 1
ATOM 2311 C C . ARG A 1 310 ? -16.109 12.602 0.531 1 97.69 310 ARG A C 1
ATOM 2313 O O . ARG A 1 310 ? -16.75 13.578 0.896 1 97.69 310 ARG A O 1
ATOM 2320 N N . GLU A 1 311 ? -14.828 12.633 0.26 1 98.44 311 GLU A N 1
ATOM 2321 C CA . GLU A 1 311 ? -14.062 13.867 0.318 1 98.44 311 GLU A CA 1
ATOM 2322 C C . GLU A 1 311 ? -14.633 14.922 -0.63 1 98.44 311 GLU A C 1
ATOM 2324 O O . GLU A 1 311 ? -14.766 16.094 -0.263 1 98.44 311 GLU A O 1
ATOM 2329 N N . TRP A 1 312 ? -14.93 14.539 -1.834 1 98.56 312 TRP A N 1
ATOM 2330 C CA . TRP A 1 312 ? -15.445 15.469 -2.83 1 98.56 312 TRP A CA 1
ATOM 2331 C C . TRP A 1 312 ? -16.812 16 -2.414 1 98.56 312 TRP A C 1
ATOM 2333 O O . TRP A 1 312 ? -17.109 17.188 -2.621 1 98.56 312 TRP A O 1
ATOM 2343 N N . ALA A 1 313 ? -17.625 15.141 -1.845 1 98.38 313 ALA A N 1
ATOM 2344 C CA . ALA A 1 313 ? -18.922 15.586 -1.352 1 98.38 313 ALA A CA 1
ATOM 2345 C C . ALA A 1 313 ? -18.766 16.609 -0.233 1 98.38 313 ALA A C 1
ATOM 2347 O O . ALA A 1 313 ? -19.469 17.625 -0.202 1 98.38 313 ALA A O 1
ATOM 2348 N N . VAL A 1 314 ? -17.859 16.359 0.676 1 98.56 314 VAL A N 1
ATOM 2349 C CA . VAL A 1 314 ? -17.594 17.281 1.777 1 98.56 314 VAL A CA 1
ATOM 2350 C C . VAL A 1 314 ? -17.047 18.594 1.23 1 98.56 314 VAL A C 1
ATOM 2352 O O . VAL A 1 314 ? -17.438 19.672 1.678 1 98.56 314 VAL A O 1
ATOM 2355 N N . ALA A 1 315 ? -16.141 18.5 0.316 1 98.62 315 ALA A N 1
ATOM 2356 C CA . ALA A 1 315 ? -15.555 19.688 -0.29 1 98.62 315 ALA A CA 1
ATOM 2357 C C . ALA A 1 315 ? -16.641 20.578 -0.905 1 98.62 315 ALA A C 1
ATOM 2359 O O . ALA A 1 315 ? -16.625 21.797 -0.727 1 98.62 315 ALA A O 1
ATOM 2360 N N . ALA A 1 316 ? -17.5 19.969 -1.645 1 98.5 316 ALA A N 1
ATOM 2361 C CA . ALA A 1 316 ? -18.578 20.719 -2.283 1 98.5 316 ALA A CA 1
ATOM 2362 C C . ALA A 1 316 ? -19.453 21.406 -1.245 1 98.5 316 ALA A C 1
ATOM 2364 O O . ALA A 1 316 ? -19.844 22.562 -1.418 1 98.5 316 ALA A O 1
ATOM 2365 N N . LYS A 1 317 ? -19.781 20.703 -0.224 1 98.56 317 LYS A N 1
ATOM 2366 C CA . LYS A 1 317 ? -20.609 21.266 0.849 1 98.56 317 LYS A CA 1
ATOM 2367 C C . LYS A 1 317 ? -19.906 22.438 1.523 1 98.56 317 LYS A C 1
ATOM 2369 O O . LYS A 1 317 ? -20.516 23.484 1.745 1 98.56 317 LYS A O 1
ATOM 2374 N N . ARG A 1 318 ? -18.656 22.25 1.823 1 98.56 318 ARG A N 1
ATOM 2375 C CA . ARG A 1 318 ? -17.922 23.266 2.574 1 98.56 318 ARG A CA 1
ATOM 2376 C C . ARG A 1 318 ? -17.609 24.469 1.694 1 98.56 318 ARG A C 1
ATOM 2378 O O . ARG A 1 318 ? -17.406 25.562 2.197 1 98.56 318 ARG A O 1
ATOM 2385 N N . GLU A 1 319 ? -17.484 24.25 0.42 1 98.06 319 GLU A N 1
ATOM 2386 C CA . GLU A 1 319 ? -17.359 25.375 -0.495 1 98.06 319 GLU A CA 1
ATOM 2387 C C . GLU A 1 319 ? -18.578 26.297 -0.425 1 98.06 319 GLU A C 1
ATOM 2389 O O . GLU A 1 319 ? -18.453 27.516 -0.519 1 98.06 319 GLU A O 1
ATOM 2394 N N . ARG A 1 320 ? -19.703 25.672 -0.231 1 97.88 320 ARG A N 1
ATOM 2395 C CA . ARG A 1 320 ? -20.953 26.422 -0.212 1 97.88 320 ARG A CA 1
ATOM 2396 C C . ARG A 1 320 ? -21.234 26.984 1.177 1 97.88 320 ARG A C 1
ATOM 2398 O O . ARG A 1 320 ? -21.656 28.141 1.311 1 97.88 320 ARG A O 1
ATOM 2405 N N . GLU A 1 321 ? -20.953 26.234 2.209 1 98.12 321 GLU A N 1
ATOM 2406 C CA . GLU A 1 321 ? -21.484 26.547 3.533 1 98.12 321 GLU A CA 1
ATOM 2407 C C . GLU A 1 321 ? -20.375 26.984 4.484 1 98.12 321 GLU A C 1
ATOM 2409 O O . GLU A 1 321 ? -20.656 27.531 5.559 1 98.12 321 GLU A O 1
ATOM 2414 N N . GLY A 1 322 ? -19.188 26.828 4.055 1 98.31 322 GLY A N 1
ATOM 2415 C CA . GLY A 1 322 ? -18.078 27.062 4.957 1 98.31 322 GLY A CA 1
ATOM 2416 C C . GLY A 1 322 ? -17.703 25.844 5.77 1 98.31 322 GLY A C 1
ATOM 2417 O O . GLY A 1 322 ? -18.406 24.828 5.75 1 98.31 322 GLY A O 1
ATOM 2418 N N . ALA A 1 323 ? -16.562 25.906 6.391 1 98.5 323 ALA A N 1
ATOM 2419 C CA . ALA A 1 323 ? -16.062 24.812 7.211 1 98.5 323 ALA A CA 1
ATOM 2420 C C . ALA A 1 323 ? -16.266 25.094 8.695 1 98.5 323 ALA A C 1
ATOM 2422 O O . ALA A 1 323 ? -16.125 26.25 9.133 1 98.5 323 ALA A O 1
ATOM 2423 N N . PRO A 1 324 ? -16.594 24.062 9.453 1 97.38 324 PRO A N 1
ATOM 2424 C CA . PRO A 1 324 ? -16.641 24.266 10.906 1 97.38 324 PRO A CA 1
ATOM 2425 C C . PRO A 1 324 ? -15.273 24.5 11.523 1 97.38 324 PRO A C 1
ATOM 2427 O O . PRO A 1 324 ? -14.289 23.891 11.094 1 97.38 324 PRO A O 1
ATOM 2430 N N . VAL A 1 325 ? -15.172 25.391 12.445 1 97.12 325 VAL A N 1
ATOM 2431 C CA . VAL A 1 325 ? -13.977 25.625 13.25 1 97.12 325 VAL A CA 1
ATOM 2432 C C . VAL A 1 325 ? -14.297 25.406 14.727 1 97.12 325 VAL A C 1
ATOM 2434 O O . VAL A 1 325 ? -15.133 26.109 15.297 1 97.12 325 VAL A O 1
ATOM 2437 N N . ASP A 1 326 ? -13.625 24.359 15.266 1 93.81 326 ASP A N 1
ATOM 2438 C CA . ASP A 1 326 ? -13.945 24 16.641 1 93.81 326 ASP A CA 1
ATOM 2439 C C . ASP A 1 326 ? -13.531 25.109 17.609 1 93.81 326 ASP A C 1
ATOM 2441 O O . ASP A 1 326 ? -12.664 25.922 17.297 1 93.81 326 ASP A O 1
ATOM 2445 N N . PRO A 1 327 ? -14.047 25.141 18.859 1 94.62 327 PRO A N 1
ATOM 2446 C CA . PRO A 1 327 ? -13.812 26.234 19.812 1 94.62 327 PRO A CA 1
ATOM 2447 C C . PRO A 1 327 ? -12.336 26.391 20.172 1 94.62 327 PRO A C 1
ATOM 2449 O O . PRO A 1 327 ? -11.867 27.516 20.359 1 94.62 327 PRO A O 1
ATOM 2452 N N . VAL A 1 328 ? -11.703 25.312 20.266 1 94.75 328 VAL A N 1
ATOM 2453 C CA . VAL A 1 328 ? -10.289 25.375 20.625 1 94.75 328 VAL A CA 1
ATOM 2454 C C . VAL A 1 328 ? -9.5 26.062 19.516 1 94.75 328 VAL A C 1
ATOM 2456 O O . VAL A 1 328 ? -8.648 26.906 19.781 1 94.75 328 VAL A O 1
ATOM 2459 N N . THR A 1 329 ? -9.797 25.688 18.344 1 97.12 329 THR A N 1
ATOM 2460 C CA . THR A 1 329 ? -9.148 26.281 17.172 1 97.12 329 THR A CA 1
ATOM 2461 C C . THR A 1 329 ? -9.516 27.766 17.062 1 97.12 329 THR A C 1
ATOM 2463 O O . THR A 1 329 ? -8.656 28.594 16.766 1 97.12 329 THR A O 1
ATOM 2466 N N . ARG A 1 330 ? -10.711 28.109 17.297 1 97.25 330 ARG A N 1
ATOM 2467 C CA . ARG A 1 330 ? -11.156 29.5 17.25 1 97.25 330 ARG A CA 1
ATOM 2468 C C . ARG A 1 330 ? -10.414 30.344 18.281 1 97.25 330 ARG A C 1
ATOM 2470 O O . ARG A 1 330 ? -10.016 31.484 17.984 1 97.25 330 ARG A O 1
ATOM 2477 N N . ALA A 1 331 ? -10.305 29.797 19.453 1 97.94 331 ALA A N 1
ATOM 2478 C CA . ALA A 1 331 ? -9.57 30.5 20.484 1 97.94 331 ALA A CA 1
ATOM 2479 C C . ALA A 1 331 ? -8.117 30.719 20.078 1 97.94 331 ALA A C 1
ATOM 2481 O O . ALA A 1 331 ? -7.562 31.812 20.297 1 97.94 331 ALA A O 1
ATOM 2482 N N . ALA A 1 332 ? -7.586 29.734 19.531 1 98.12 332 ALA A N 1
ATOM 2483 C CA . ALA A 1 332 ? -6.207 29.828 19.062 1 98.12 332 ALA A CA 1
ATOM 2484 C C . ALA A 1 332 ? -6.078 30.891 17.969 1 98.12 332 ALA A C 1
ATOM 2486 O O . ALA A 1 332 ? -5.102 31.641 17.938 1 98.12 332 ALA A O 1
ATOM 2487 N N . PHE A 1 333 ? -7.051 30.922 17.109 1 98.56 333 PHE A N 1
ATOM 2488 C CA . PHE A 1 333 ? -7.047 31.906 16.016 1 98.56 333 PHE A CA 1
ATOM 2489 C C . PHE A 1 333 ? -7.117 33.312 16.578 1 98.56 333 PHE A C 1
ATOM 2491 O O . PHE A 1 333 ? -6.438 34.219 16.078 1 98.56 333 PHE A O 1
ATOM 2498 N N . SER A 1 334 ? -7.926 33.469 17.562 1 98.25 334 SER A N 1
ATOM 2499 C CA . SER A 1 334 ? -8.039 34.781 18.188 1 98.25 334 SER A CA 1
ATOM 2500 C C . SER A 1 334 ? -6.719 35.219 18.812 1 98.25 334 SER A C 1
ATOM 2502 O O . SER A 1 334 ? -6.316 36.375 18.688 1 98.25 334 SER A O 1
ATOM 2504 N N . GLU A 1 335 ? -6.129 34.312 19.484 1 98.62 335 GLU A N 1
ATOM 2505 C CA . GLU A 1 335 ? -4.836 34.594 20.109 1 98.62 335 GLU A CA 1
ATOM 2506 C C . GLU A 1 335 ? -3.793 34.969 19.047 1 98.62 335 GLU A C 1
ATOM 2508 O O . GLU A 1 335 ? -3.012 35.875 19.234 1 98.62 335 GLU A O 1
ATOM 2513 N N . LEU A 1 336 ? -3.766 34.188 18 1 98.75 336 LEU A N 1
ATOM 2514 C CA . LEU A 1 336 ? -2.812 34.438 16.922 1 98.75 336 LEU A CA 1
ATOM 2515 C C . LEU A 1 336 ? -3.09 35.781 16.25 1 98.75 336 LEU A C 1
ATOM 2517 O O . LEU A 1 336 ? -2.158 36.5 15.891 1 98.75 336 LEU A O 1
ATOM 2521 N N . ALA A 1 337 ? -4.359 36.062 16.016 1 98.56 337 ALA A N 1
ATOM 2522 C CA . ALA A 1 337 ? -4.75 37.344 15.414 1 98.56 337 ALA A CA 1
ATOM 2523 C C . ALA A 1 337 ? -4.246 38.5 16.25 1 98.56 337 ALA A C 1
ATOM 2525 O O . ALA A 1 337 ? -3.752 39.5 15.695 1 98.56 337 ALA A O 1
ATOM 2526 N N . GLU A 1 338 ? -4.426 38.438 17.531 1 98.5 338 GLU A N 1
ATOM 2527 C CA . GLU A 1 338 ? -3.963 39.469 18.438 1 98.5 338 GLU A CA 1
ATOM 2528 C C . GLU A 1 338 ? -2.439 39.562 18.438 1 98.5 338 GLU A C 1
ATOM 2530 O O . GLU A 1 338 ? -1.884 40.656 18.328 1 98.5 338 GLU A O 1
ATOM 2535 N N . LYS A 1 339 ? -1.841 38.469 18.547 1 98.38 339 LYS A N 1
ATOM 2536 C CA . LYS A 1 339 ? -0.385 38.406 18.641 1 98.38 339 LYS A CA 1
ATOM 2537 C C . LYS A 1 339 ? 0.27 39 17.406 1 98.38 339 LYS A C 1
ATOM 2539 O O . LYS A 1 339 ? 1.276 39.719 17.516 1 98.38 339 LYS A O 1
ATOM 2544 N N . PHE A 1 340 ? -0.277 38.719 16.234 1 98.31 340 PHE A N 1
ATOM 2545 C CA . PHE A 1 340 ? 0.382 39.094 15 1 98.31 340 PHE A CA 1
ATOM 2546 C C . PHE A 1 340 ? -0.319 40.281 14.359 1 98.31 340 PHE A C 1
ATOM 2548 O O . PHE A 1 340 ? 0.048 40.719 13.258 1 98.31 340 PHE A O 1
ATOM 2555 N N . SER A 1 341 ? -1.332 40.844 15.016 1 98 341 SER A N 1
ATOM 2556 C CA . SER A 1 341 ? -2.094 41.969 14.531 1 98 341 SER A CA 1
ATOM 2557 C C . SER A 1 341 ? -2.658 41.719 13.141 1 98 341 SER A C 1
ATOM 2559 O O . SER A 1 341 ? -2.471 42.531 12.234 1 98 341 SER A O 1
ATOM 2561 N N . VAL A 1 342 ? -3.248 40.531 12.977 1 97.88 342 VAL A N 1
ATOM 2562 C CA . VAL A 1 342 ? -3.947 40.156 11.742 1 97.88 342 VAL A CA 1
ATOM 2563 C C . VAL A 1 342 ? -5.434 39.969 12.031 1 97.88 342 VAL A C 1
ATOM 2565 O O . VAL A 1 342 ? -5.816 39.625 13.148 1 97.88 342 VAL A O 1
ATOM 2568 N N . SER A 1 343 ? -6.312 40.281 11.055 1 97.5 343 SER A N 1
ATOM 2569 C CA . SER A 1 343 ? -7.754 40.094 11.227 1 97.5 343 SER A CA 1
ATOM 2570 C C . SER A 1 343 ? -8.133 38.625 11.32 1 97.5 343 SER A C 1
ATOM 2572 O O . SER A 1 343 ? -7.781 37.844 10.445 1 97.5 343 SER A O 1
ATOM 2574 N N . PRO A 1 344 ? -8.75 38.25 12.359 1 97.38 344 PRO A N 1
ATOM 2575 C CA . PRO A 1 344 ? -9.227 36.875 12.43 1 97.38 344 PRO A CA 1
ATOM 2576 C C . PRO A 1 344 ? -10.219 36.531 11.32 1 97.38 344 PRO A C 1
ATOM 2578 O O . PRO A 1 344 ? -10.75 37.438 10.664 1 97.38 344 PRO A O 1
ATOM 2581 N N . PRO A 1 345 ? -10.359 35.219 11.094 1 97.19 345 PRO A N 1
ATOM 2582 C CA . PRO A 1 345 ? -11.383 34.875 10.102 1 97.19 345 PRO A CA 1
ATOM 2583 C C . PRO A 1 345 ? -12.789 35.281 10.555 1 97.19 345 PRO A C 1
ATOM 2585 O O . PRO A 1 345 ? -13.086 35.219 11.75 1 97.19 345 PRO A O 1
ATOM 2588 N N . THR A 1 346 ? -13.656 35.625 9.602 1 95.31 346 THR A N 1
ATOM 2589 C CA . THR A 1 346 ? -15.062 35.906 9.891 1 95.31 346 THR A CA 1
ATOM 2590 C C . THR A 1 346 ? -15.859 34.625 9.977 1 95.31 346 THR A C 1
ATOM 2592 O O . THR A 1 346 ? -15.672 33.719 9.156 1 95.31 346 THR A O 1
ATOM 2595 N N . TYR A 1 347 ? -16.75 34.562 10.984 1 94.62 347 TYR A N 1
ATOM 2596 C CA . TYR A 1 347 ? -17.594 33.406 11.18 1 94.62 347 TYR A CA 1
ATOM 2597 C C . TYR A 1 347 ? -19.062 33.719 10.891 1 94.62 347 TYR A C 1
ATOM 2599 O O . TYR A 1 347 ? -19.484 34.844 11.039 1 94.62 347 TYR A O 1
ATOM 2607 N N . HIS A 1 348 ? -19.875 32.844 10.383 1 91.31 348 HIS A N 1
ATOM 2608 C CA . HIS A 1 348 ? -21.312 33.031 10.156 1 91.31 348 HIS A CA 1
ATOM 2609 C C . HIS A 1 348 ? -22.125 31.859 10.68 1 91.31 348 HIS A C 1
ATOM 2611 O O . HIS A 1 348 ? -21.578 30.75 10.836 1 91.31 348 HIS A O 1
ATOM 2617 N N . MET B 1 1 ? 5.156 -36.281 3.584 1 96.38 1 MET B N 1
ATOM 2618 C CA . MET B 1 1 ? 6.121 -35.219 3.297 1 96.38 1 MET B CA 1
ATOM 2619 C C . MET B 1 1 ? 6.938 -35.562 2.051 1 96.38 1 MET B C 1
ATOM 2621 O O . MET B 1 1 ? 7.184 -36.719 1.758 1 96.38 1 MET B O 1
ATOM 2625 N N . ALA B 1 2 ? 7.184 -34.531 1.311 1 97.75 2 ALA B N 1
ATOM 2626 C CA . ALA B 1 2 ? 8.094 -34.688 0.177 1 97.75 2 ALA B CA 1
ATOM 2627 C C . ALA B 1 2 ? 9.242 -33.688 0.257 1 97.75 2 ALA B C 1
ATOM 2629 O O . ALA B 1 2 ? 9.047 -32.531 0.649 1 97.75 2 ALA B O 1
ATOM 2630 N N . ARG B 1 3 ? 10.477 -34.281 -0.045 1 97.44 3 ARG B N 1
ATOM 2631 C CA . ARG B 1 3 ? 11.617 -33.375 -0.112 1 97.44 3 ARG B CA 1
ATOM 2632 C C . ARG B 1 3 ? 11.383 -32.281 -1.154 1 97.44 3 ARG B C 1
ATOM 2634 O O . ARG B 1 3 ? 10.781 -32.531 -2.199 1 97.44 3 ARG B O 1
ATOM 2641 N N . LEU B 1 4 ? 11.906 -31.109 -0.909 1 98.62 4 LEU B N 1
ATOM 2642 C CA . LEU B 1 4 ? 11.695 -29.984 -1.799 1 98.62 4 LEU B CA 1
ATOM 2643 C C . LEU B 1 4 ? 12.297 -30.25 -3.176 1 98.62 4 LEU B C 1
ATOM 2645 O O . LEU B 1 4 ? 11.711 -29.875 -4.195 1 98.62 4 LEU B O 1
ATOM 2649 N N . ASP B 1 5 ? 13.445 -30.844 -3.244 1 98.19 5 ASP B N 1
ATOM 2650 C CA . ASP B 1 5 ? 14.094 -31.109 -4.527 1 98.19 5 ASP B CA 1
ATOM 2651 C C . ASP B 1 5 ? 13.273 -32.094 -5.355 1 98.19 5 ASP B C 1
ATOM 2653 O O . ASP B 1 5 ? 13.234 -32 -6.586 1 98.19 5 ASP B O 1
ATOM 2657 N N . GLU B 1 6 ? 12.562 -33.062 -4.703 1 98 6 GLU B N 1
ATOM 2658 C CA . GLU B 1 6 ? 11.68 -34 -5.383 1 98 6 GLU B CA 1
ATOM 2659 C C . GLU B 1 6 ? 10.477 -33.281 -5.992 1 98 6 GLU B C 1
ATOM 2661 O O . GLU B 1 6 ? 10.062 -33.594 -7.113 1 98 6 GLU B O 1
ATOM 2666 N N . LEU B 1 7 ? 9.945 -32.375 -5.207 1 98.69 7 LEU B N 1
ATOM 2667 C CA . LEU B 1 7 ? 8.812 -31.609 -5.699 1 98.69 7 LEU B CA 1
ATOM 2668 C C . LEU B 1 7 ? 9.211 -30.75 -6.891 1 98.69 7 LEU B C 1
ATOM 2670 O O . LEU B 1 7 ? 8.484 -30.672 -7.879 1 98.69 7 LEU B O 1
ATOM 2674 N N . GLU B 1 8 ? 10.32 -30.078 -6.773 1 98.69 8 GLU B N 1
ATOM 2675 C CA . GLU B 1 8 ? 10.828 -29.219 -7.848 1 98.69 8 GLU B CA 1
ATOM 2676 C C . GLU B 1 8 ? 11.07 -30.031 -9.117 1 98.69 8 GLU B C 1
ATOM 2678 O O . GLU B 1 8 ? 10.672 -29.609 -10.211 1 98.69 8 GLU B O 1
ATOM 2683 N N . ARG B 1 9 ? 11.734 -31.125 -8.977 1 98.56 9 ARG B N 1
ATOM 2684 C CA . ARG B 1 9 ? 12.008 -32 -10.109 1 98.56 9 ARG B CA 1
ATOM 2685 C C . ARG B 1 9 ? 10.719 -32.438 -10.797 1 98.56 9 ARG B C 1
ATOM 2687 O O . ARG B 1 9 ? 10.617 -32.406 -12.023 1 98.56 9 ARG B O 1
ATOM 2694 N N . PHE B 1 10 ? 9.773 -32.906 -10.016 1 98.81 10 PHE B N 1
ATOM 2695 C CA . PHE B 1 10 ? 8.516 -33.406 -10.555 1 98.81 10 PHE B CA 1
ATOM 2696 C C . PHE B 1 10 ? 7.77 -32.312 -11.297 1 98.81 10 PHE B C 1
ATOM 2698 O O . PHE B 1 10 ? 7.309 -32.5 -12.422 1 98.81 10 PHE B O 1
ATOM 2705 N N . CYS B 1 11 ? 7.656 -31.094 -10.648 1 98.88 11 CYS B N 1
ATOM 2706 C CA . CYS B 1 11 ? 6.941 -29.984 -11.266 1 98.88 11 CYS B CA 1
ATOM 2707 C C . CYS B 1 11 ? 7.566 -29.609 -12.602 1 98.88 11 CYS B C 1
ATOM 2709 O O . CYS B 1 11 ? 6.863 -29.438 -13.602 1 98.88 11 CYS B O 1
ATOM 2711 N N . ARG B 1 12 ? 8.867 -29.484 -12.609 1 98.75 12 ARG B N 1
ATOM 2712 C CA . ARG B 1 12 ? 9.57 -29.125 -13.836 1 98.75 12 ARG B CA 1
ATOM 2713 C C . ARG B 1 12 ? 9.344 -30.172 -14.922 1 98.75 12 ARG B C 1
ATOM 2715 O O . ARG B 1 12 ? 9.086 -29.828 -16.078 1 98.75 12 ARG B O 1
ATOM 2722 N N . ALA B 1 13 ? 9.43 -31.438 -14.539 1 98.81 13 ALA B N 1
ATOM 2723 C CA . ALA B 1 13 ? 9.234 -32.531 -15.484 1 98.81 13 ALA B CA 1
ATOM 2724 C C . ALA B 1 13 ? 7.84 -32.5 -16.094 1 98.81 13 ALA B C 1
ATOM 2726 O O . ALA B 1 13 ? 7.672 -32.719 -17.297 1 98.81 13 ALA B O 1
ATOM 2727 N N . VAL B 1 14 ? 6.867 -32.25 -15.266 1 98.88 14 VAL B N 1
ATOM 2728 C CA . VAL B 1 14 ? 5.484 -32.219 -15.727 1 98.88 14 VAL B CA 1
ATOM 2729 C C . VAL B 1 14 ? 5.285 -31.047 -16.688 1 98.88 14 VAL B C 1
ATOM 2731 O O . VAL B 1 14 ? 4.66 -31.203 -17.75 1 98.88 14 VAL B O 1
ATOM 2734 N N . PHE B 1 15 ? 5.828 -29.859 -16.344 1 98.88 15 PHE B N 1
ATOM 2735 C CA . PHE B 1 15 ? 5.707 -28.703 -17.234 1 98.88 15 PHE B CA 1
ATOM 2736 C C . PHE B 1 15 ? 6.355 -28.969 -18.578 1 98.88 15 PHE B C 1
ATOM 2738 O O . PHE B 1 15 ? 5.797 -28.641 -19.625 1 98.88 15 PHE B O 1
ATOM 2745 N N . LEU B 1 16 ? 7.539 -29.578 -18.562 1 98.81 16 LEU B N 1
ATOM 2746 C CA . LEU B 1 16 ? 8.211 -29.906 -19.812 1 98.81 16 LEU B CA 1
ATOM 2747 C C . LEU B 1 16 ? 7.422 -30.938 -20.609 1 98.81 16 LEU B C 1
ATOM 2749 O O . LEU B 1 16 ? 7.324 -30.828 -21.844 1 98.81 16 LEU B O 1
ATOM 2753 N N . ALA B 1 17 ? 6.82 -31.891 -19.922 1 98.69 17 ALA B N 1
ATOM 2754 C CA . ALA B 1 17 ? 6.078 -32.969 -20.578 1 98.69 17 ALA B CA 1
ATOM 2755 C C . ALA B 1 17 ? 4.82 -32.438 -21.25 1 98.69 17 ALA B C 1
ATOM 2757 O O . ALA B 1 17 ? 4.406 -32.938 -22.297 1 98.69 17 ALA B O 1
ATOM 2758 N N . VAL B 1 18 ? 4.25 -31.453 -20.672 1 98.25 18 VAL B N 1
ATOM 2759 C CA . VAL B 1 18 ? 3.035 -30.891 -21.25 1 98.25 18 VAL B CA 1
ATOM 2760 C C . VAL B 1 18 ? 3.389 -30.031 -22.453 1 98.25 18 VAL B C 1
ATOM 2762 O O . VAL B 1 18 ? 2.521 -29.703 -23.266 1 98.25 18 VAL B O 1
ATOM 2765 N N . GLY B 1 19 ? 4.695 -29.625 -22.609 1 98.5 19 GLY B N 1
ATOM 2766 C CA . GLY B 1 19 ? 5.125 -29 -23.859 1 98.5 19 GLY B CA 1
ATOM 2767 C C . GLY B 1 19 ? 5.621 -27.578 -23.688 1 98.5 19 GLY B C 1
ATOM 2768 O O . GLY B 1 19 ? 5.824 -26.859 -24.656 1 98.5 19 GLY B O 1
ATOM 2769 N N . THR B 1 20 ? 5.816 -27.156 -22.5 1 98.88 20 THR B N 1
ATOM 2770 C CA . THR B 1 20 ? 6.32 -25.797 -22.312 1 98.88 20 THR B CA 1
ATOM 2771 C C . THR B 1 20 ? 7.785 -25.688 -22.719 1 98.88 20 THR B C 1
ATOM 2773 O O . THR B 1 20 ? 8.492 -26.703 -22.766 1 98.88 20 THR B O 1
ATOM 2776 N N . ASP B 1 21 ? 8.234 -24.469 -23.109 1 98.75 21 ASP B N 1
ATOM 2777 C CA . ASP B 1 21 ? 9.672 -24.25 -23.25 1 98.75 21 ASP B CA 1
ATOM 2778 C C . ASP B 1 21 ? 10.359 -24.266 -21.875 1 98.75 21 ASP B C 1
ATOM 2780 O O . ASP B 1 21 ? 9.695 -24.328 -20.844 1 98.75 21 ASP B O 1
ATOM 2784 N N . GLU B 1 22 ? 11.672 -24.312 -21.844 1 98.75 22 GLU B N 1
ATOM 2785 C CA . GLU B 1 22 ? 12.477 -24.422 -20.625 1 98.75 22 GLU B CA 1
ATOM 2786 C C . GLU B 1 22 ? 12.242 -23.234 -19.703 1 98.75 22 GLU B C 1
ATOM 2788 O O . GLU B 1 22 ? 12.18 -23.391 -18.484 1 98.75 22 GLU B O 1
ATOM 2793 N N . GLU B 1 23 ? 12.094 -22.031 -20.266 1 98.75 23 GLU B N 1
ATOM 2794 C CA . GLU B 1 23 ? 11.938 -20.812 -19.484 1 98.75 23 GLU B CA 1
ATOM 2795 C C . GLU B 1 23 ? 10.617 -20.797 -18.719 1 98.75 23 GLU B C 1
ATOM 2797 O O . GLU B 1 23 ? 10.57 -20.406 -17.562 1 98.75 23 GLU B O 1
ATOM 2802 N N . THR B 1 24 ? 9.578 -21.219 -19.422 1 98.88 24 THR B N 1
ATOM 2803 C CA . THR B 1 24 ? 8.273 -21.297 -18.766 1 98.88 24 THR B CA 1
ATOM 2804 C C . THR B 1 24 ? 8.281 -22.344 -17.656 1 98.88 24 THR B C 1
ATOM 2806 O O . THR B 1 24 ? 7.793 -22.094 -16.562 1 98.88 24 THR B O 1
ATOM 2809 N N . ALA B 1 25 ? 8.859 -23.531 -17.969 1 98.88 25 ALA B N 1
ATOM 2810 C CA . ALA B 1 25 ? 8.938 -24.594 -16.969 1 98.88 25 ALA B CA 1
ATOM 2811 C C . ALA B 1 25 ? 9.695 -24.125 -15.727 1 98.88 25 ALA B C 1
ATOM 2813 O O . ALA B 1 25 ? 9.266 -24.375 -14.594 1 98.88 25 ALA B O 1
ATOM 2814 N N . ASP B 1 26 ? 10.773 -23.469 -15.977 1 98.81 26 ASP B N 1
ATOM 2815 C CA . ASP B 1 26 ? 11.609 -22.984 -14.883 1 98.81 26 ASP B CA 1
ATOM 2816 C C . ASP B 1 26 ? 10.867 -21.938 -14.047 1 98.81 26 ASP B C 1
ATOM 2818 O O . ASP B 1 26 ? 10.797 -22.047 -12.82 1 98.81 26 ASP B O 1
ATOM 2822 N N . ALA B 1 27 ? 10.32 -20.938 -14.672 1 98.88 27 ALA B N 1
ATOM 2823 C CA . ALA B 1 27 ? 9.672 -19.828 -13.984 1 98.88 27 ALA B CA 1
ATOM 2824 C C . ALA B 1 27 ? 8.461 -20.312 -13.195 1 98.88 27 ALA B C 1
ATOM 2826 O O . ALA B 1 27 ? 8.289 -19.938 -12.031 1 98.88 27 ALA B O 1
ATOM 2827 N N . ALA B 1 28 ? 7.617 -21.109 -13.82 1 98.88 28 ALA B N 1
ATOM 2828 C CA . ALA B 1 28 ? 6.422 -21.609 -13.148 1 98.88 28 ALA B CA 1
ATOM 2829 C C . ALA B 1 28 ? 6.789 -22.469 -11.945 1 98.88 28 ALA B C 1
ATOM 2831 O O . ALA B 1 28 ? 6.172 -22.359 -10.883 1 98.88 28 ALA B O 1
ATOM 2832 N N . THR B 1 29 ? 7.777 -23.312 -12.133 1 98.94 29 THR B N 1
ATOM 2833 C CA . THR B 1 29 ? 8.234 -24.156 -11.039 1 98.94 29 THR B CA 1
ATOM 2834 C C . THR B 1 29 ? 8.797 -23.312 -9.891 1 98.94 29 THR B C 1
ATOM 2836 O O . THR B 1 29 ? 8.453 -23.531 -8.727 1 98.94 29 THR B O 1
ATOM 2839 N N . ARG B 1 30 ? 9.625 -22.328 -10.242 1 98.81 30 ARG B N 1
ATOM 2840 C CA . ARG B 1 30 ? 10.234 -21.453 -9.234 1 98.81 30 ARG B CA 1
ATOM 2841 C C . ARG B 1 30 ? 9.164 -20.766 -8.398 1 98.81 30 ARG B C 1
ATOM 2843 O O . ARG B 1 30 ? 9.273 -20.703 -7.172 1 98.81 30 ARG B O 1
ATOM 2850 N N . ALA B 1 31 ? 8.172 -20.281 -9.07 1 98.88 31 ALA B N 1
ATOM 2851 C CA . ALA B 1 31 ? 7.109 -19.578 -8.359 1 98.88 31 ALA B CA 1
ATOM 2852 C C . ALA B 1 31 ? 6.328 -20.516 -7.453 1 98.88 31 ALA B C 1
ATOM 2854 O O . ALA B 1 31 ? 6.039 -20.188 -6.301 1 98.88 31 ALA B O 1
ATOM 2855 N N . MET B 1 32 ? 5.957 -21.672 -7.938 1 98.75 32 MET B N 1
ATOM 2856 C CA . MET B 1 32 ? 5.23 -22.641 -7.121 1 98.75 32 MET B CA 1
ATOM 2857 C C . MET B 1 32 ? 6.066 -23.078 -5.926 1 98.75 32 MET B C 1
ATOM 2859 O O . MET B 1 32 ? 5.547 -23.203 -4.812 1 98.75 32 MET B O 1
ATOM 2863 N N . MET B 1 33 ? 7.348 -23.297 -6.18 1 98.81 33 MET B N 1
ATOM 2864 C CA . MET B 1 33 ? 8.234 -23.719 -5.105 1 98.81 33 MET B CA 1
ATOM 2865 C C . MET B 1 33 ? 8.398 -22.625 -4.062 1 98.81 33 MET B C 1
ATOM 2867 O O . MET B 1 33 ? 8.539 -22.906 -2.871 1 98.81 33 MET B O 1
ATOM 2871 N N . HIS B 1 34 ? 8.398 -21.391 -4.488 1 98.81 34 HIS B N 1
ATOM 2872 C CA . HIS B 1 34 ? 8.375 -20.281 -3.533 1 98.81 34 HIS B CA 1
ATOM 2873 C C . HIS B 1 34 ? 7.219 -20.422 -2.553 1 98.81 34 HIS B C 1
ATOM 2875 O O . HIS B 1 34 ? 7.414 -20.344 -1.338 1 98.81 34 HIS B O 1
ATOM 2881 N N . GLY B 1 35 ? 6.016 -20.625 -3.107 1 98.38 35 GLY B N 1
ATOM 2882 C CA . GLY B 1 35 ? 4.852 -20.812 -2.254 1 98.38 35 GLY B CA 1
ATOM 2883 C C . GLY B 1 35 ? 4.98 -21.984 -1.306 1 98.38 35 GLY B C 1
ATOM 2884 O O . GLY B 1 35 ? 4.734 -21.859 -0.105 1 98.38 35 GLY B O 1
ATOM 2885 N N . THR B 1 36 ? 5.43 -23.109 -1.826 1 98.62 36 THR B N 1
ATOM 2886 C CA . THR B 1 36 ? 5.555 -24.328 -1.037 1 98.62 36 THR B CA 1
ATOM 2887 C C . THR B 1 36 ? 6.652 -24.188 0.011 1 98.62 36 THR B C 1
ATOM 2889 O O . THR B 1 36 ? 6.457 -24.531 1.176 1 98.62 36 THR B O 1
ATOM 2892 N N . ARG B 1 37 ? 7.785 -23.641 -0.363 1 98.56 37 ARG B N 1
ATOM 2893 C CA . ARG B 1 37 ? 8.93 -23.469 0.529 1 98.56 37 ARG B CA 1
ATOM 2894 C C . ARG B 1 37 ? 8.586 -22.562 1.7 1 98.56 37 ARG B C 1
ATOM 2896 O O . ARG B 1 37 ? 9 -22.812 2.832 1 98.56 37 ARG B O 1
ATOM 2903 N N . LEU B 1 38 ? 7.77 -21.531 1.476 1 98.38 38 LEU B N 1
ATOM 2904 C CA . LEU B 1 38 ? 7.496 -20.516 2.486 1 98.38 38 LEU B CA 1
ATOM 2905 C C . LEU B 1 38 ? 6.199 -20.828 3.23 1 98.38 38 LEU B C 1
ATOM 2907 O O . LEU B 1 38 ? 5.801 -20.078 4.125 1 98.38 38 LEU B O 1
ATOM 2911 N N . GLY B 1 39 ? 5.52 -21.859 2.895 1 96.88 39 GLY B N 1
ATOM 2912 C CA . GLY B 1 39 ? 4.309 -22.266 3.584 1 96.88 39 GLY B CA 1
ATOM 2913 C C . GLY B 1 39 ? 3.061 -21.578 3.057 1 96.88 39 GLY B C 1
ATOM 2914 O O . GLY B 1 39 ? 2.039 -21.531 3.746 1 96.88 39 GLY B O 1
ATOM 2915 N N . VAL B 1 40 ? 3.137 -20.984 1.942 1 95.69 40 VAL B N 1
ATOM 2916 C CA . VAL B 1 40 ? 1.974 -20.438 1.246 1 95.69 40 VAL B CA 1
ATOM 2917 C C . VAL B 1 40 ? 1.442 -21.469 0.253 1 95.69 40 VAL B C 1
ATOM 2919 O O . VAL B 1 40 ? 1.433 -21.234 -0.956 1 95.69 40 VAL B O 1
ATOM 2922 N N . ASP B 1 41 ? 0.891 -22.469 0.749 1 95.06 41 ASP B N 1
ATOM 2923 C CA . ASP B 1 41 ? 0.6 -23.672 -0.028 1 95.06 41 ASP B CA 1
ATOM 2924 C C . ASP B 1 41 ? -0.541 -23.422 -1.013 1 95.06 41 ASP B C 1
ATOM 2926 O O . ASP B 1 41 ? -0.627 -24.094 -2.049 1 95.06 41 ASP B O 1
ATOM 2930 N N . SER B 1 42 ? -1.393 -22.469 -0.661 1 92.81 42 SER B N 1
ATOM 2931 C CA . SER B 1 42 ? -2.465 -22.109 -1.586 1 92.81 42 SER B CA 1
ATOM 2932 C C . SER B 1 42 ? -1.909 -21.688 -2.943 1 92.81 42 SER B C 1
ATOM 2934 O O . SER B 1 42 ? -2.609 -21.766 -3.955 1 92.81 42 SER B O 1
ATOM 2936 N N . HIS B 1 43 ? -0.665 -21.266 -2.969 1 96.75 43 HIS B N 1
ATOM 2937 C CA . HIS B 1 43 ? -0.007 -20.828 -4.195 1 96.75 43 HIS B CA 1
ATOM 2938 C C . HIS B 1 43 ? 1.271 -21.609 -4.445 1 96.75 43 HIS B C 1
ATOM 2940 O O . HIS B 1 43 ? 2.24 -21.078 -4.992 1 96.75 43 HIS B O 1
ATOM 2946 N N . GLY B 1 44 ? 1.291 -22.828 -3.969 1 97.88 44 GLY B N 1
ATOM 2947 C CA . GLY B 1 44 ? 2.422 -23.734 -4.141 1 97.88 44 GLY B CA 1
ATOM 2948 C C . GLY B 1 44 ? 2.186 -24.781 -5.199 1 97.88 44 GLY B C 1
ATOM 2949 O O . GLY B 1 44 ? 1.538 -24.531 -6.215 1 97.88 44 GLY B O 1
ATOM 2950 N N . VAL B 1 45 ? 2.736 -25.984 -4.977 1 98.25 45 VAL B N 1
ATOM 2951 C CA . VAL B 1 45 ? 2.785 -27.031 -5.98 1 98.25 45 VAL B CA 1
ATOM 2952 C C . VAL B 1 45 ? 1.384 -27.594 -6.215 1 98.25 45 VAL B C 1
ATOM 2954 O O . VAL B 1 45 ? 1.138 -28.281 -7.207 1 98.25 45 VAL B O 1
ATOM 2957 N N . ARG B 1 46 ? 0.446 -27.266 -5.348 1 96.5 46 ARG B N 1
ATOM 2958 C CA . ARG B 1 46 ? -0.921 -27.75 -5.535 1 96.5 46 ARG B CA 1
ATOM 2959 C C . ARG B 1 46 ? -1.537 -27.156 -6.801 1 96.5 46 ARG B C 1
ATOM 2961 O O . ARG B 1 46 ? -2.541 -27.672 -7.301 1 96.5 46 ARG B O 1
ATOM 2968 N N . LEU B 1 47 ? -0.959 -26.094 -7.312 1 97.88 47 LEU B N 1
ATOM 2969 C CA . LEU B 1 47 ? -1.492 -25.422 -8.492 1 97.88 47 LEU B CA 1
ATOM 2970 C C . LEU B 1 47 ? -1.071 -26.141 -9.766 1 97.88 47 LEU B C 1
ATOM 2972 O O . LEU B 1 47 ? -1.576 -25.828 -10.852 1 97.88 47 LEU B O 1
ATOM 2976 N N . LEU B 1 48 ? -0.198 -27.109 -9.68 1 98.75 48 LEU B N 1
ATOM 2977 C CA . LEU B 1 48 ? 0.384 -27.75 -10.859 1 98.75 48 LEU B CA 1
ATOM 2978 C C . LEU B 1 48 ? -0.705 -28.312 -11.766 1 98.75 48 LEU B C 1
ATOM 2980 O O . LEU B 1 48 ? -0.697 -28.078 -12.969 1 98.75 48 LEU B O 1
ATOM 2984 N N . ALA B 1 49 ? -1.658 -29.031 -11.203 1 98.5 49 ALA B N 1
ATOM 2985 C CA . ALA B 1 49 ? -2.709 -29.641 -12.008 1 98.5 49 ALA B CA 1
ATOM 2986 C C . ALA B 1 49 ? -3.533 -28.594 -12.742 1 98.5 49 ALA B C 1
ATOM 2988 O O . ALA B 1 49 ? -3.926 -28.797 -13.891 1 98.5 49 ALA B O 1
ATOM 2989 N N . HIS B 1 50 ? -3.783 -27.531 -12.055 1 97.75 50 HIS B N 1
ATOM 2990 C CA . HIS B 1 50 ? -4.52 -26.422 -12.664 1 97.75 50 HIS B CA 1
ATOM 2991 C C . HIS B 1 50 ? -3.758 -25.844 -13.859 1 97.75 50 HIS B C 1
ATOM 2993 O O . HIS B 1 50 ? -4.344 -25.609 -14.914 1 97.75 50 HIS B O 1
ATOM 2999 N N . TYR B 1 51 ? -2.482 -25.625 -13.688 1 98.56 51 TYR B N 1
ATOM 3000 C CA . TYR B 1 51 ? -1.685 -25.031 -14.75 1 98.56 51 TYR B CA 1
ATOM 3001 C C . TYR B 1 51 ? -1.58 -25.969 -15.945 1 98.56 51 TYR B C 1
ATOM 3003 O O . TYR B 1 51 ? -1.596 -25.531 -17.094 1 98.56 51 TYR B O 1
ATOM 3011 N N . VAL B 1 52 ? -1.47 -27.25 -15.672 1 98.75 52 VAL B N 1
ATOM 3012 C CA . VAL B 1 52 ? -1.436 -28.234 -16.75 1 98.75 52 VAL B CA 1
ATOM 3013 C C . VAL B 1 52 ? -2.748 -28.188 -17.531 1 98.75 52 VAL B C 1
ATOM 3015 O O . VAL B 1 52 ? -2.744 -28.203 -18.75 1 98.75 52 VAL B O 1
ATOM 3018 N N . THR B 1 53 ? -3.895 -28.125 -16.797 1 98.56 53 THR B N 1
ATOM 3019 C CA . THR B 1 53 ? -5.207 -28.016 -17.438 1 98.56 53 THR B CA 1
ATOM 3020 C C . THR B 1 53 ? -5.289 -26.797 -18.328 1 98.56 53 THR B C 1
ATOM 3022 O O . THR B 1 53 ? -5.777 -26.859 -19.453 1 98.56 53 THR B O 1
ATOM 3025 N N . ALA B 1 54 ? -4.805 -25.688 -17.844 1 98.5 54 ALA B N 1
ATOM 3026 C CA . ALA B 1 54 ? -4.828 -24.438 -18.594 1 98.5 54 ALA B CA 1
ATOM 3027 C C . ALA B 1 54 ? -3.924 -24.516 -19.828 1 98.5 54 ALA B C 1
ATOM 3029 O O . ALA B 1 54 ? -4.254 -23.969 -20.891 1 98.5 54 ALA B O 1
ATOM 3030 N N . LEU B 1 55 ? -2.775 -25.141 -19.672 1 98.69 55 LEU B N 1
ATOM 3031 C CA . LEU B 1 55 ? -1.844 -25.312 -20.781 1 98.69 55 LEU B CA 1
ATOM 3032 C C . LEU B 1 55 ? -2.43 -26.234 -21.844 1 98.69 55 LEU B C 1
ATOM 3034 O O . LEU B 1 55 ? -2.375 -25.922 -23.047 1 98.69 55 LEU B O 1
ATOM 3038 N N . GLU B 1 56 ? -3.023 -27.312 -21.422 1 98.5 56 GLU B N 1
ATOM 3039 C CA . GLU B 1 56 ? -3.611 -28.281 -22.344 1 98.5 56 GLU B CA 1
ATOM 3040 C C . GLU B 1 56 ? -4.84 -27.703 -23.031 1 98.5 56 GLU B C 1
ATOM 3042 O O . GLU B 1 56 ? -5.082 -27.984 -24.219 1 98.5 56 GLU B O 1
ATOM 3047 N N . GLY B 1 57 ? -5.602 -26.938 -22.297 1 98 57 GLY B N 1
ATOM 3048 C CA . GLY B 1 57 ? -6.816 -26.344 -22.844 1 98 57 GLY B CA 1
ATOM 3049 C C . GLY B 1 57 ? -6.551 -25.219 -23.812 1 98 57 GLY B C 1
ATOM 3050 O O . GLY B 1 57 ? -7.438 -24.828 -24.578 1 98 57 GLY B O 1
ATOM 3051 N N . GLY B 1 58 ? -5.289 -24.656 -23.734 1 98.19 58 GLY B N 1
ATOM 3052 C CA . GLY B 1 58 ? -4.914 -23.609 -24.672 1 98.19 58 GLY B CA 1
ATOM 3053 C C . GLY B 1 58 ? -5.039 -22.219 -24.094 1 98.19 58 GLY B C 1
ATOM 3054 O O . GLY B 1 58 ? -4.66 -21.234 -24.734 1 98.19 58 GLY B O 1
ATOM 3055 N N . ARG B 1 59 ? -5.453 -22.047 -22.922 1 98.12 59 ARG B N 1
ATOM 3056 C CA . ARG B 1 59 ? -5.555 -20.766 -22.234 1 98.12 59 ARG B CA 1
ATOM 3057 C C . ARG B 1 59 ? -4.18 -20.125 -22.047 1 98.12 59 ARG B C 1
ATOM 3059 O O . ARG B 1 59 ? -4.039 -18.906 -22.109 1 98.12 59 ARG B O 1
ATOM 3066 N N . LEU B 1 60 ? -3.219 -20.969 -21.875 1 98.69 60 LEU B N 1
ATOM 3067 C CA . LEU B 1 60 ? -1.832 -20.547 -21.703 1 98.69 60 LEU B CA 1
ATOM 3068 C C . LEU B 1 60 ? -0.99 -20.953 -22.906 1 98.69 60 LEU B C 1
ATOM 3070 O O . LEU B 1 60 ? -1.149 -22.062 -23.438 1 98.69 60 LEU B O 1
ATOM 3074 N N . ASN B 1 61 ? -0.149 -20 -23.328 1 98.81 61 ASN B N 1
ATOM 3075 C CA . ASN B 1 61 ? 0.824 -20.312 -24.375 1 98.81 61 ASN B CA 1
ATOM 3076 C C . ASN B 1 61 ? 2.008 -21.094 -23.828 1 98.81 61 ASN B C 1
ATOM 3078 O O . ASN B 1 61 ? 2.729 -20.609 -22.938 1 98.81 61 ASN B O 1
ATOM 3082 N N . ARG B 1 62 ? 2.283 -22.281 -24.344 1 98.56 62 ARG B N 1
ATOM 3083 C CA . ARG B 1 62 ? 3.326 -23.172 -23.859 1 98.56 62 ARG B CA 1
ATOM 3084 C C . ARG B 1 62 ? 4.715 -22.625 -24.172 1 98.56 62 ARG B C 1
ATOM 3086 O O . ARG B 1 62 ? 5.688 -22.969 -23.484 1 98.56 62 ARG B O 1
ATOM 3093 N N . ARG B 1 63 ? 4.816 -21.859 -25.125 1 98.62 63 ARG B N 1
ATOM 3094 C CA . ARG B 1 63 ? 6.082 -21.297 -25.594 1 98.62 63 ARG B CA 1
ATOM 3095 C C . ARG B 1 63 ? 5.922 -19.828 -25.969 1 98.62 63 ARG B C 1
ATOM 3097 O O . ARG B 1 63 ? 6.109 -19.438 -27.125 1 98.62 63 ARG B O 1
ATOM 3104 N N . PRO B 1 64 ? 5.691 -19 -24.969 1 98.81 64 PRO B N 1
ATOM 3105 C CA . PRO B 1 64 ? 5.379 -17.578 -25.203 1 98.81 64 PRO B CA 1
ATOM 3106 C C . PRO B 1 64 ? 6.582 -16.797 -25.719 1 98.81 64 PRO B C 1
ATOM 3108 O O . PRO B 1 64 ? 7.719 -17.062 -25.312 1 98.81 64 PRO B O 1
ATOM 3111 N N . GLN B 1 65 ? 6.328 -15.875 -26.562 1 98.56 65 GLN B N 1
ATOM 3112 C CA . GLN B 1 65 ? 7.309 -14.867 -26.953 1 98.56 65 GLN B CA 1
ATOM 3113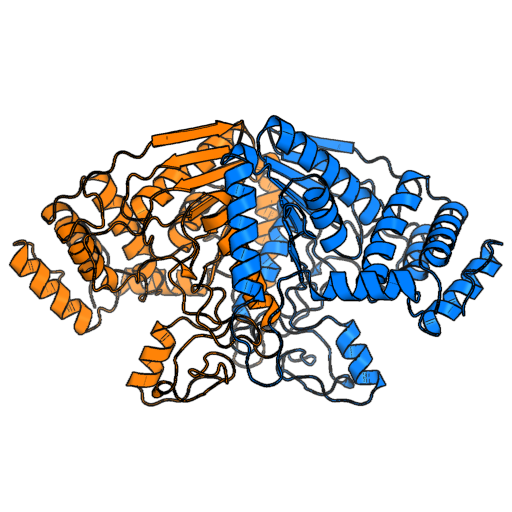 C C . GLN B 1 65 ? 7.031 -13.531 -26.281 1 98.56 65 GLN B C 1
ATOM 3115 O O . GLN B 1 65 ? 6.328 -12.688 -26.828 1 98.56 65 GLN B O 1
ATOM 3120 N N . ILE B 1 66 ? 7.641 -13.336 -25.203 1 98.56 66 ILE B N 1
ATOM 3121 C CA . ILE B 1 66 ? 7.461 -12.102 -24.453 1 98.56 66 ILE B CA 1
ATOM 3122 C C . ILE B 1 66 ? 8.203 -10.961 -25.141 1 98.56 66 ILE B C 1
ATOM 3124 O O . ILE B 1 66 ? 9.367 -11.102 -25.516 1 98.56 66 ILE B O 1
ATOM 3128 N N . SER B 1 67 ? 7.535 -9.844 -25.312 1 98.38 67 SER B N 1
ATOM 3129 C CA . SER B 1 67 ? 8.164 -8.758 -26.062 1 98.38 67 SER B CA 1
ATOM 3130 C C . SER B 1 67 ? 7.816 -7.398 -25.453 1 98.38 67 SER B C 1
ATOM 3132 O O . SER B 1 67 ? 6.742 -7.227 -24.875 1 98.38 67 SER B O 1
ATOM 3134 N N . ARG B 1 68 ? 8.734 -6.484 -25.578 1 97.94 68 ARG B N 1
ATOM 3135 C CA . ARG B 1 68 ? 8.477 -5.09 -25.219 1 97.94 68 ARG B CA 1
ATOM 3136 C C . ARG B 1 68 ? 7.547 -4.426 -26.234 1 97.94 68 ARG B C 1
ATOM 3138 O O . ARG B 1 68 ? 7.828 -4.422 -27.438 1 97.94 68 ARG B O 1
ATOM 3145 N N . VAL B 1 69 ? 6.457 -3.842 -25.812 1 96.81 69 VAL B N 1
ATOM 3146 C CA . VAL B 1 69 ? 5.523 -3.24 -26.766 1 96.81 69 VAL B CA 1
ATOM 3147 C C . VAL B 1 69 ? 5.582 -1.719 -26.656 1 96.81 69 VAL B C 1
ATOM 3149 O O . VAL B 1 69 ? 5.18 -1.006 -27.578 1 96.81 69 VAL B O 1
ATOM 3152 N N . SER B 1 70 ? 6.035 -1.183 -25.562 1 93.75 70 SER B N 1
ATOM 3153 C CA . SER B 1 70 ? 6.285 0.246 -25.406 1 93.75 70 SER B CA 1
ATOM 3154 C C . SER B 1 70 ? 7.301 0.506 -24.297 1 93.75 70 SER B C 1
ATOM 3156 O O . SER B 1 70 ? 7.562 -0.368 -23.469 1 93.75 70 SER B O 1
ATOM 3158 N N . GLY B 1 71 ? 7.969 1.674 -24.406 1 92.44 71 GLY B N 1
ATOM 3159 C CA . GLY B 1 71 ? 8.938 2.096 -23.406 1 92.44 71 GLY B CA 1
ATOM 3160 C C . GLY B 1 71 ? 9.227 3.584 -23.453 1 92.44 71 GLY B C 1
ATOM 3161 O O . GLY B 1 71 ? 9.156 4.207 -24.516 1 92.44 71 GLY B O 1
ATOM 3162 N N . PHE B 1 72 ? 9.531 4.043 -22.281 1 96.94 72 PHE B N 1
ATOM 3163 C CA . PHE B 1 72 ? 9.852 5.457 -22.125 1 96.94 72 PHE B CA 1
ATOM 3164 C C . PHE B 1 72 ? 10.688 5.691 -20.875 1 96.94 72 PHE B C 1
ATOM 3166 O O . PHE B 1 72 ? 10.172 5.648 -19.75 1 96.94 72 PHE B O 1
ATOM 3173 N N . GLY B 1 73 ? 11.984 5.941 -21.141 1 98.25 73 GLY B N 1
ATOM 3174 C CA . GLY B 1 73 ? 12.844 6.168 -20 1 98.25 73 GLY B CA 1
ATOM 3175 C C . GLY B 1 73 ? 12.93 4.973 -19.062 1 98.25 73 GLY B C 1
ATOM 3176 O O . GLY B 1 73 ? 13.328 3.883 -19.484 1 98.25 73 GLY B O 1
ATOM 3177 N N . ALA B 1 74 ? 12.438 5.129 -17.844 1 98.88 74 ALA B N 1
ATOM 3178 C CA . ALA B 1 74 ? 12.602 4.156 -16.766 1 98.88 74 ALA B CA 1
ATOM 3179 C C . ALA B 1 74 ? 11.406 3.211 -16.703 1 98.88 74 ALA B C 1
ATOM 3181 O O . ALA B 1 74 ? 11.234 2.482 -15.719 1 98.88 74 ALA B O 1
ATOM 3182 N N . VAL B 1 75 ? 10.508 3.199 -17.766 1 98.81 75 VAL B N 1
ATOM 3183 C CA . VAL B 1 75 ? 9.336 2.326 -17.719 1 98.81 75 VAL B CA 1
ATOM 3184 C C . VAL B 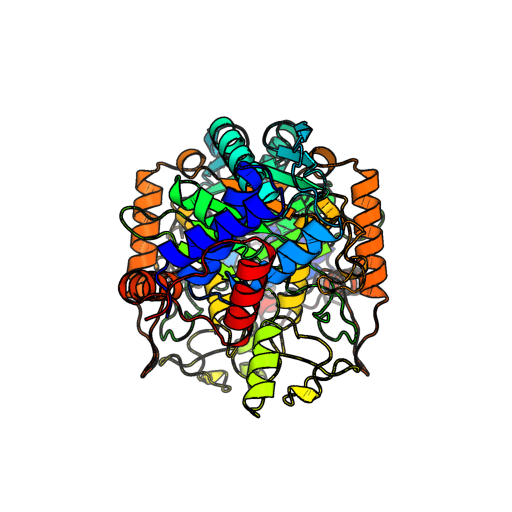1 75 ? 9.219 1.551 -19.031 1 98.81 75 VAL B C 1
ATOM 3186 O O . VAL B 1 75 ? 9.758 1.971 -20.047 1 98.81 75 VAL B O 1
ATOM 3189 N N . GLU B 1 76 ? 8.602 0.448 -18.953 1 98.56 76 GLU B N 1
ATOM 3190 C CA . GLU B 1 76 ? 8.305 -0.327 -20.156 1 98.56 76 GLU B CA 1
ATOM 3191 C C . GLU B 1 76 ? 7.004 -1.108 -19.984 1 98.56 76 GLU B C 1
ATOM 3193 O O . GLU B 1 76 ? 6.527 -1.316 -18.875 1 98.56 76 GLU B O 1
ATOM 3198 N N . THR B 1 77 ? 6.395 -1.414 -21.078 1 98.81 77 THR B N 1
ATOM 3199 C CA . THR B 1 77 ? 5.273 -2.344 -21.141 1 98.81 77 THR B CA 1
ATOM 3200 C C . THR B 1 77 ? 5.625 -3.562 -21.984 1 98.81 77 THR B C 1
ATOM 3202 O O . THR B 1 77 ? 6.152 -3.422 -23.094 1 98.81 77 THR B O 1
ATOM 3205 N N . ILE B 1 78 ? 5.359 -4.719 -21.422 1 98.88 78 ILE B N 1
ATOM 3206 C CA . ILE B 1 78 ? 5.629 -5.93 -22.203 1 98.88 78 ILE B CA 1
ATOM 3207 C C . ILE B 1 78 ? 4.316 -6.648 -22.5 1 98.88 78 ILE B C 1
ATOM 3209 O O . ILE B 1 78 ? 3.344 -6.523 -21.75 1 98.88 78 ILE B O 1
ATOM 3213 N N . ASP B 1 79 ? 4.262 -7.316 -23.594 1 98.88 79 ASP B N 1
ATOM 3214 C CA . ASP B 1 79 ? 3.24 -8.305 -23.922 1 98.88 79 ASP B CA 1
ATOM 3215 C C . ASP B 1 79 ? 3.721 -9.719 -23.609 1 98.88 79 ASP B C 1
ATOM 3217 O O . ASP B 1 79 ? 4.723 -10.18 -24.156 1 98.88 79 ASP B O 1
ATOM 3221 N N . ALA B 1 80 ? 2.988 -10.352 -22.75 1 98.88 80 ALA B N 1
ATOM 3222 C CA . ALA B 1 80 ? 3.451 -11.641 -22.234 1 98.88 80 ALA B CA 1
ATOM 3223 C C . ALA B 1 80 ? 3.045 -12.781 -23.172 1 98.88 80 ALA B C 1
ATOM 3225 O O . ALA B 1 80 ? 3.471 -13.922 -22.969 1 98.88 80 ALA B O 1
ATOM 3226 N N . ASP B 1 81 ? 2.221 -12.5 -24.172 1 98.81 81 ASP B N 1
ATOM 3227 C CA . ASP B 1 81 ? 1.822 -13.508 -25.156 1 98.81 81 ASP B CA 1
ATOM 3228 C C . ASP B 1 81 ? 1.11 -14.68 -24.484 1 98.81 81 ASP B C 1
ATOM 3230 O O . ASP B 1 81 ? 1.422 -15.844 -24.75 1 98.81 81 ASP B O 1
ATOM 3234 N N . HIS B 1 82 ? 0.214 -14.328 -23.516 1 98.69 82 HIS B N 1
ATOM 3235 C CA . HIS B 1 82 ? -0.624 -15.266 -22.781 1 98.69 82 HIS B CA 1
ATOM 3236 C C . HIS B 1 82 ? 0.22 -16.328 -22.078 1 98.69 82 HIS B C 1
ATOM 3238 O O . HIS B 1 82 ? -0.183 -17.484 -21.984 1 98.69 82 HIS B O 1
ATOM 3244 N N . ALA B 1 83 ? 1.392 -15.938 -21.594 1 98.88 83 ALA B N 1
ATOM 3245 C CA . ALA B 1 83 ? 2.289 -16.812 -20.828 1 98.88 83 ALA B CA 1
ATOM 3246 C C . ALA B 1 83 ? 1.691 -17.156 -19.469 1 98.88 83 ALA B C 1
ATOM 3248 O O . ALA B 1 83 ? 0.806 -16.453 -18.984 1 98.88 83 ALA B O 1
ATOM 3249 N N . HIS B 1 84 ? 2.168 -18.312 -18.922 1 98.69 84 HIS B N 1
ATOM 3250 C CA . HIS B 1 84 ? 2.025 -18.484 -17.469 1 98.69 84 HIS B CA 1
ATOM 3251 C C . HIS B 1 84 ? 2.471 -17.219 -16.734 1 98.69 84 HIS B C 1
ATOM 3253 O O . HIS B 1 84 ? 3.473 -16.609 -17.094 1 98.69 84 HIS B O 1
ATOM 3259 N N . GLY B 1 85 ? 1.751 -16.812 -15.703 1 98.75 85 GLY B N 1
ATOM 3260 C CA . GLY B 1 85 ? 1.996 -15.547 -15.039 1 98.75 85 GLY B CA 1
ATOM 3261 C C . GLY B 1 85 ? 3.396 -15.438 -14.469 1 98.75 85 GLY B C 1
ATOM 3262 O O . GLY B 1 85 ? 3.986 -14.352 -14.469 1 98.75 85 GLY B O 1
ATOM 3263 N N . ALA B 1 86 ? 3.926 -16.547 -13.984 1 98.88 86 ALA B N 1
ATOM 3264 C CA . ALA B 1 86 ? 5.27 -16.516 -13.406 1 98.88 86 ALA B CA 1
ATOM 3265 C C . ALA B 1 86 ? 6.316 -16.219 -14.477 1 98.88 86 ALA B C 1
ATOM 3267 O O . ALA B 1 86 ? 7.27 -15.477 -14.227 1 98.88 86 ALA B O 1
ATOM 3268 N N . ARG B 1 87 ? 6.168 -16.844 -15.641 1 98.88 87 ARG B N 1
ATOM 3269 C CA . ARG B 1 87 ? 7.066 -16.594 -16.766 1 98.88 87 ARG B CA 1
ATOM 3270 C C . ARG B 1 87 ? 7.098 -15.117 -17.125 1 98.88 87 ARG B C 1
ATOM 3272 O O . ARG B 1 87 ? 8.172 -14.539 -17.281 1 98.88 87 ARG B O 1
ATOM 3279 N N . ALA B 1 88 ? 5.98 -14.539 -17.219 1 98.88 88 ALA B N 1
ATOM 3280 C CA . ALA B 1 88 ? 5.855 -13.133 -17.578 1 98.88 88 ALA B CA 1
ATOM 3281 C C . ALA B 1 88 ? 6.414 -12.227 -16.484 1 98.88 88 ALA B C 1
ATOM 3283 O O . ALA B 1 88 ? 7.117 -11.258 -16.766 1 98.88 88 ALA B O 1
ATOM 3284 N N . THR B 1 89 ? 6.152 -12.516 -15.242 1 98.94 89 THR B N 1
ATOM 3285 C CA . THR B 1 89 ? 6.434 -11.578 -14.164 1 98.94 89 THR B CA 1
ATOM 3286 C C . THR B 1 89 ? 7.906 -11.641 -13.766 1 98.94 89 THR B C 1
ATOM 3288 O O . THR B 1 89 ? 8.5 -10.625 -13.406 1 98.94 89 THR B O 1
ATOM 3291 N N . TYR B 1 90 ? 8.508 -12.836 -13.781 1 98.94 90 TYR B N 1
ATOM 3292 C CA . TYR B 1 90 ? 9.953 -12.891 -13.578 1 98.94 90 TYR B CA 1
ATOM 3293 C C . TYR B 1 90 ? 10.68 -12.109 -14.664 1 98.94 90 TYR B C 1
ATOM 3295 O O . TYR B 1 90 ? 11.633 -11.375 -14.375 1 98.94 90 TYR B O 1
ATOM 3303 N N . ALA B 1 91 ? 10.258 -12.273 -15.914 1 98.88 91 ALA B N 1
ATOM 3304 C CA . ALA B 1 91 ? 10.867 -11.508 -17.016 1 98.88 91 ALA B CA 1
ATOM 3305 C C . ALA B 1 91 ? 10.703 -10.008 -16.781 1 98.88 91 ALA B C 1
ATOM 3307 O O . ALA B 1 91 ? 11.648 -9.242 -16.969 1 98.88 91 ALA B O 1
ATOM 3308 N N . ALA B 1 92 ? 9.547 -9.625 -16.391 1 98.94 92 ALA B N 1
ATOM 3309 C CA . ALA B 1 92 ? 9.258 -8.219 -16.141 1 98.94 92 ALA B CA 1
ATOM 3310 C C . ALA B 1 92 ? 10.117 -7.672 -15.008 1 98.94 92 ALA B C 1
ATOM 3312 O O . ALA B 1 92 ? 10.617 -6.547 -15.086 1 98.94 92 ALA B O 1
ATOM 3313 N N . MET B 1 93 ? 10.266 -8.414 -13.945 1 98.94 93 MET B N 1
ATOM 3314 C CA . MET B 1 93 ? 11.07 -7.957 -12.812 1 98.94 93 MET B CA 1
ATOM 3315 C C . MET B 1 93 ? 12.539 -7.836 -13.203 1 98.94 93 MET B C 1
ATOM 3317 O O . MET B 1 93 ? 13.234 -6.922 -12.758 1 98.94 93 MET B O 1
ATOM 3321 N N . GLU B 1 94 ? 13.008 -8.789 -14.008 1 98.88 94 GLU B N 1
ATOM 3322 C CA . GLU B 1 94 ? 14.359 -8.664 -14.539 1 98.88 94 GLU B CA 1
ATOM 3323 C C . GLU B 1 94 ? 14.523 -7.355 -15.312 1 98.88 94 GLU B C 1
ATOM 3325 O O . GLU B 1 94 ? 15.523 -6.648 -15.133 1 98.88 94 GLU B O 1
ATOM 3330 N N . ASN B 1 95 ? 13.578 -7.051 -16.141 1 98.88 95 ASN B N 1
ATOM 3331 C CA . ASN B 1 95 ? 13.602 -5.793 -16.891 1 98.88 95 ASN B CA 1
ATOM 3332 C C . ASN B 1 95 ? 13.555 -4.59 -15.945 1 98.88 95 ASN B C 1
ATOM 3334 O O . ASN B 1 95 ? 14.258 -3.602 -16.156 1 98.88 95 ASN B O 1
ATOM 3338 N N . ALA B 1 96 ? 12.672 -4.672 -14.922 1 98.94 96 ALA B N 1
ATOM 3339 C CA . ALA B 1 96 ? 12.547 -3.576 -13.969 1 98.94 96 ALA B CA 1
ATOM 3340 C C . ALA B 1 96 ? 13.867 -3.311 -13.25 1 98.94 96 ALA B C 1
ATOM 3342 O O . ALA B 1 96 ? 14.258 -2.154 -13.055 1 98.94 96 ALA B O 1
ATOM 3343 N N . MET B 1 97 ? 14.531 -4.371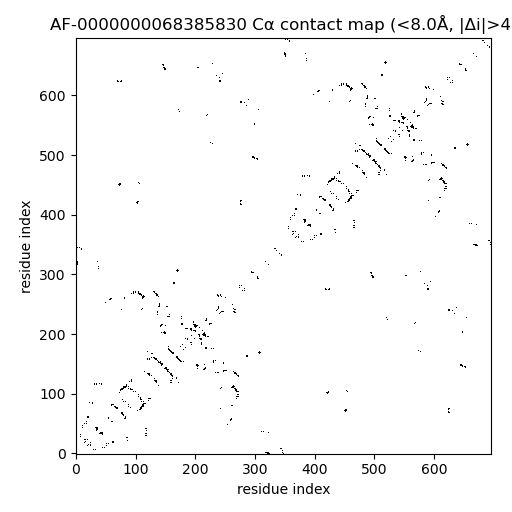 -12.867 1 98.94 97 MET B N 1
ATOM 3344 C CA . MET B 1 97 ? 15.836 -4.227 -12.219 1 98.94 97 MET B CA 1
ATOM 3345 C C . MET B 1 97 ? 16.859 -3.627 -13.18 1 98.94 97 MET B C 1
ATOM 3347 O O . MET B 1 97 ? 17.672 -2.793 -12.781 1 98.94 97 MET B O 1
ATOM 3351 N N . ALA B 1 98 ? 16.828 -4.07 -14.445 1 98.88 98 ALA B N 1
ATOM 3352 C CA . ALA B 1 98 ? 17.734 -3.498 -15.445 1 98.88 98 ALA B CA 1
ATOM 3353 C C . ALA B 1 98 ? 17.484 -2.002 -15.609 1 98.88 98 ALA B C 1
ATOM 3355 O O . ALA B 1 98 ? 18.422 -1.216 -15.719 1 98.88 98 ALA B O 1
ATOM 3356 N N . LEU B 1 99 ? 16.25 -1.6 -15.672 1 98.88 99 LEU B N 1
ATOM 3357 C CA . LEU B 1 99 ? 15.891 -0.187 -15.742 1 98.88 99 LEU B CA 1
ATOM 3358 C C . LEU B 1 99 ? 16.359 0.552 -14.484 1 98.88 99 LEU B C 1
ATOM 3360 O O . LEU B 1 99 ? 16.875 1.668 -14.578 1 98.88 99 LEU B O 1
ATOM 3364 N N . ALA B 1 100 ? 16.156 -0.076 -13.359 1 98.88 100 ALA B N 1
ATOM 3365 C CA . ALA B 1 100 ? 16.562 0.534 -12.094 1 98.88 100 ALA B CA 1
ATOM 3366 C C . ALA B 1 100 ? 18.078 0.742 -12.055 1 98.88 100 ALA B C 1
ATOM 3368 O O . ALA B 1 100 ? 18.562 1.713 -11.469 1 98.88 100 ALA B O 1
ATOM 3369 N N . GLU B 1 101 ? 18.781 -0.203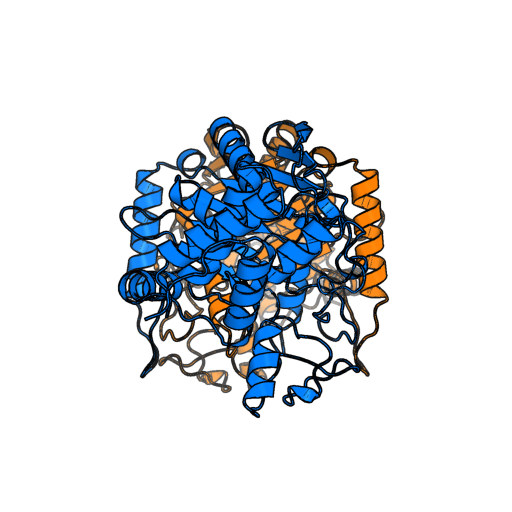 -12.578 1 98.69 101 GLU B N 1
ATOM 3370 C CA . GLU B 1 101 ? 20.234 -0.064 -12.656 1 98.69 101 GLU B CA 1
ATOM 3371 C C . GLU B 1 101 ? 20.625 1.187 -13.438 1 98.69 101 GLU B C 1
ATOM 3373 O O . GLU B 1 101 ? 21.594 1.866 -13.086 1 98.69 101 GLU B O 1
ATOM 3378 N N . LYS B 1 102 ? 19.859 1.52 -14.414 1 98.5 102 LYS B N 1
ATOM 3379 C CA . LYS B 1 102 ? 20.172 2.627 -15.312 1 98.5 102 LYS B CA 1
ATOM 3380 C C . LYS B 1 102 ? 19.594 3.938 -14.797 1 98.5 102 LYS B C 1
ATOM 3382 O O . LYS B 1 102 ? 20.172 5.008 -15.008 1 98.5 102 LYS B O 1
ATOM 3387 N N . PHE B 1 103 ? 18.469 3.873 -14.086 1 98.81 103 PHE B N 1
ATOM 3388 C CA . PHE B 1 103 ? 17.719 5.102 -13.82 1 98.81 103 PHE B CA 1
ATOM 3389 C C . PHE B 1 103 ? 17.406 5.234 -12.336 1 98.81 103 PHE B C 1
ATOM 3391 O O . PHE B 1 103 ? 16.75 6.191 -11.922 1 98.81 103 PHE B O 1
ATOM 3398 N N . GLY B 1 104 ? 17.812 4.285 -11.5 1 98.88 104 GLY B N 1
ATOM 3399 C CA . GLY B 1 104 ? 17.547 4.297 -10.07 1 98.88 104 GLY B CA 1
ATOM 3400 C C . GLY B 1 104 ? 16.219 3.652 -9.711 1 98.88 104 GLY B C 1
ATOM 3401 O O . GLY B 1 104 ? 16.031 3.232 -8.562 1 98.88 104 GLY B O 1
ATOM 3402 N N . ILE B 1 105 ? 15.344 3.631 -10.633 1 98.88 105 ILE B N 1
ATOM 3403 C CA . ILE B 1 105 ? 14.016 3.037 -10.5 1 98.88 105 ILE B CA 1
ATOM 3404 C C . ILE B 1 105 ? 13.562 2.486 -11.844 1 98.88 105 ILE B C 1
ATOM 3406 O O . ILE B 1 105 ? 13.977 2.973 -12.898 1 98.88 105 ILE B O 1
ATOM 3410 N N . GLY B 1 106 ? 12.875 1.37 -11.836 1 98.94 106 GLY B N 1
ATOM 3411 C CA . GLY B 1 106 ? 12.297 0.782 -13.039 1 98.94 106 GLY B CA 1
ATOM 3412 C C . GLY B 1 106 ? 10.914 0.198 -12.805 1 98.94 106 GLY B C 1
ATOM 3413 O O . GLY B 1 106 ? 10.648 -0.404 -11.766 1 98.94 106 GLY B O 1
ATOM 3414 N N . ALA B 1 107 ? 9.992 0.444 -13.734 1 98.94 107 ALA B N 1
ATOM 3415 C CA . ALA B 1 107 ? 8.633 -0.085 -13.656 1 98.94 107 ALA B CA 1
ATOM 3416 C C . ALA B 1 107 ? 8.242 -0.777 -14.961 1 98.94 107 ALA B C 1
ATOM 3418 O O . ALA B 1 107 ? 8.578 -0.306 -16.047 1 98.94 107 ALA B O 1
ATOM 3419 N N . VAL B 1 108 ? 7.543 -1.885 -14.805 1 98.94 108 VAL B N 1
ATOM 3420 C CA . VAL B 1 108 ? 7.137 -2.621 -15.992 1 98.94 108 VAL B CA 1
ATOM 3421 C C . VAL B 1 108 ? 5.668 -3.021 -15.875 1 98.94 108 VAL B C 1
ATOM 3423 O O . VAL B 1 108 ? 5.27 -3.672 -14.906 1 98.94 108 VAL B O 1
ATOM 3426 N N . ALA B 1 109 ? 4.863 -2.559 -16.812 1 98.94 109 ALA B N 1
ATOM 3427 C CA . ALA B 1 109 ? 3.498 -3.041 -17 1 98.94 109 ALA B CA 1
ATOM 3428 C C . ALA B 1 109 ? 3.477 -4.32 -17.828 1 98.94 109 ALA B C 1
ATOM 3430 O O . ALA B 1 109 ? 4.203 -4.438 -18.812 1 98.94 109 ALA B O 1
ATOM 3431 N N . ILE B 1 110 ? 2.695 -5.297 -17.422 1 98.94 110 ILE B N 1
ATOM 3432 C CA . ILE B 1 110 ? 2.623 -6.59 -18.094 1 98.94 110 ILE B CA 1
ATOM 3433 C C . ILE B 1 110 ? 1.229 -6.789 -18.688 1 98.94 110 ILE B C 1
ATOM 3435 O O . ILE B 1 110 ? 0.228 -6.707 -17.969 1 98.94 110 ILE B O 1
ATOM 3439 N N . ARG B 1 111 ? 1.182 -7.07 -19.984 1 98.81 111 ARG B N 1
ATOM 3440 C CA . ARG B 1 111 ? -0.077 -7.32 -20.672 1 98.81 111 ARG B CA 1
ATOM 3441 C C . ARG B 1 111 ? -0.19 -8.781 -21.094 1 98.81 111 ARG B C 1
ATOM 3443 O O . ARG B 1 111 ? 0.822 -9.453 -21.297 1 98.81 111 ARG B O 1
ATOM 3450 N N . ASN B 1 112 ? -1.407 -9.234 -21.188 1 98.75 112 ASN B N 1
ATOM 3451 C CA . ASN B 1 112 ? -1.698 -10.562 -21.719 1 98.75 112 ASN B CA 1
ATOM 3452 C C . ASN B 1 112 ? -0.965 -11.648 -20.953 1 98.75 112 ASN B C 1
ATOM 3454 O 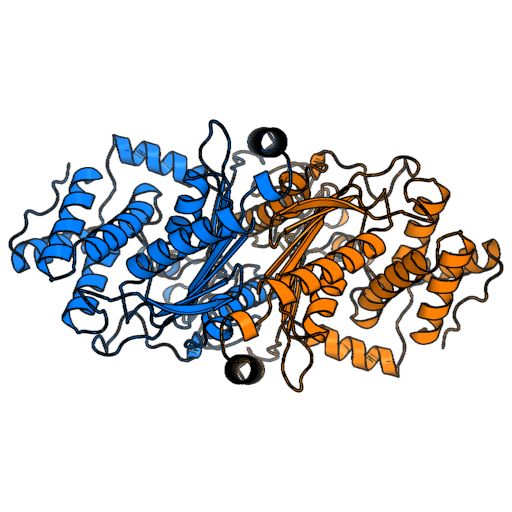O . ASN B 1 112 ? -0.328 -12.523 -21.547 1 98.75 112 ASN B O 1
ATOM 3458 N N . SER B 1 113 ? -1.032 -11.453 -19.641 1 98.38 113 SER B N 1
ATOM 3459 C CA . SER B 1 113 ? -0.492 -12.445 -18.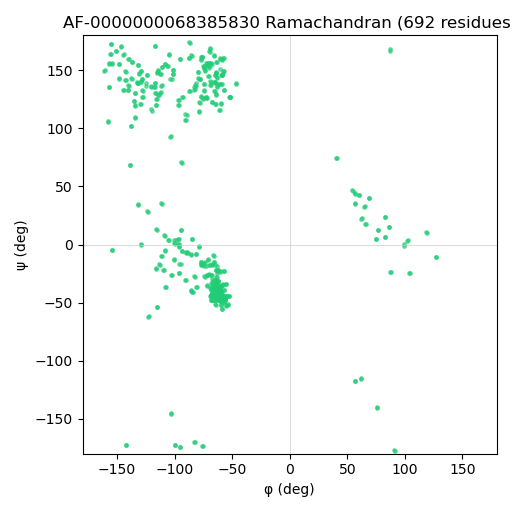703 1 98.38 113 SER B CA 1
ATOM 3460 C C . SER B 1 113 ? -1.596 -13.32 -18.141 1 98.38 113 SER B C 1
ATOM 3462 O O . SER B 1 113 ? -2.695 -13.391 -18.688 1 98.38 113 SER B O 1
ATOM 3464 N N . SER B 1 114 ? -1.254 -14.148 -17.172 1 98.19 114 SER B N 1
ATOM 3465 C CA . SER B 1 114 ? -2.168 -15.023 -16.438 1 98.19 114 SER B CA 1
ATOM 3466 C C . SER B 1 114 ? -1.799 -15.117 -14.961 1 98.19 114 SER B C 1
ATOM 3468 O O . SER B 1 114 ? -0.998 -14.32 -14.469 1 98.19 114 SER B O 1
ATOM 3470 N N . HIS B 1 115 ? -2.51 -16.031 -14.266 1 98.06 115 HIS B N 1
ATOM 3471 C CA . HIS B 1 115 ? -2.236 -16.234 -12.852 1 98.06 115 HIS B CA 1
ATOM 3472 C C . HIS B 1 115 ? -0.754 -16.484 -12.602 1 98.06 115 HIS B C 1
ATOM 3474 O O . HIS B 1 115 ? -0.156 -17.359 -13.242 1 98.06 115 HIS B O 1
ATOM 3480 N N . PHE B 1 116 ? -0.199 -15.672 -11.68 1 97.75 116 PHE B N 1
ATOM 3481 C CA . PHE B 1 116 ? 1.25 -15.758 -11.539 1 97.75 116 PHE B CA 1
ATOM 3482 C C . PHE B 1 116 ? 1.625 -16.422 -10.219 1 97.75 116 PHE B C 1
ATOM 3484 O O . PHE B 1 116 ? 2.801 -16.453 -9.852 1 97.75 116 PHE B O 1
ATOM 3491 N N . GLY B 1 117 ? 0.73 -16.969 -9.453 1 97.12 117 GLY B N 1
ATOM 3492 C CA . GLY B 1 117 ? 1.04 -17.562 -8.164 1 97.12 117 GLY B CA 1
ATOM 3493 C C . GLY B 1 117 ? 1.281 -16.547 -7.074 1 97.12 117 GLY B C 1
ATOM 3494 O O . GLY B 1 117 ? 0.516 -15.586 -6.93 1 97.12 117 GLY B O 1
ATOM 3495 N N . PRO B 1 118 ? 2.264 -16.812 -6.207 1 98.12 118 PRO B N 1
ATOM 3496 C CA . PRO B 1 118 ? 2.5 -15.906 -5.082 1 98.12 118 PRO B CA 1
ATOM 3497 C C . PRO B 1 118 ? 3.234 -14.633 -5.496 1 98.12 118 PRO B C 1
ATOM 3499 O O . PRO B 1 118 ? 4.371 -14.703 -5.977 1 98.12 118 PRO B O 1
ATOM 3502 N N . ALA B 1 119 ? 2.666 -13.508 -5.137 1 98.62 119 ALA B N 1
ATOM 3503 C CA . ALA B 1 119 ? 3.223 -12.219 -5.539 1 98.62 119 ALA B CA 1
ATOM 3504 C C . ALA B 1 119 ? 4.609 -12.008 -4.934 1 98.62 119 ALA B C 1
ATOM 3506 O O . ALA B 1 119 ? 5.477 -11.391 -5.551 1 98.62 119 ALA B O 1
ATOM 3507 N N . GLY B 1 120 ? 4.832 -12.562 -3.789 1 98.81 120 GLY B N 1
ATOM 3508 C CA . GLY B 1 120 ? 6.086 -12.375 -3.076 1 98.81 120 GLY B CA 1
ATOM 3509 C C . GLY B 1 120 ? 7.285 -12.938 -3.816 1 98.81 120 GLY B C 1
ATOM 3510 O O . GLY B 1 120 ? 8.422 -12.531 -3.57 1 98.81 120 GLY B O 1
ATOM 3511 N N . ALA B 1 121 ? 7.062 -13.891 -4.73 1 98.88 121 ALA B N 1
ATOM 3512 C CA . ALA B 1 121 ? 8.156 -14.531 -5.457 1 98.88 121 ALA B CA 1
ATOM 3513 C C . ALA B 1 121 ? 8.953 -13.508 -6.266 1 98.88 121 ALA B C 1
ATOM 3515 O O . ALA B 1 121 ? 10.188 -13.539 -6.273 1 98.88 121 ALA B O 1
ATOM 3516 N N . TYR B 1 122 ? 8.32 -12.602 -6.82 1 98.94 122 TYR B N 1
ATOM 3517 C CA . TYR B 1 122 ? 8.938 -11.656 -7.742 1 98.94 122 TYR B CA 1
ATOM 3518 C C . TYR B 1 122 ? 9.578 -10.5 -6.984 1 98.94 122 TYR B C 1
ATOM 3520 O O . TYR B 1 122 ? 10.656 -10.023 -7.355 1 98.94 122 TYR B O 1
ATOM 3528 N N . ALA B 1 123 ? 8.852 -10.055 -5.961 1 98.94 123 ALA B N 1
ATOM 3529 C CA . ALA B 1 123 ? 9.43 -9.031 -5.094 1 98.94 123 ALA B CA 1
ATOM 3530 C C . ALA B 1 123 ? 10.703 -9.539 -4.426 1 98.94 123 ALA B C 1
ATOM 3532 O O . ALA B 1 123 ? 11.688 -8.797 -4.297 1 98.94 123 ALA B O 1
ATOM 3533 N N . LEU B 1 124 ? 10.656 -10.742 -4.004 1 98.88 124 LEU B N 1
ATOM 3534 C CA . LEU B 1 124 ? 11.805 -11.344 -3.334 1 98.88 124 LEU B CA 1
ATOM 3535 C C . LEU B 1 124 ? 12.984 -11.492 -4.297 1 98.88 124 LEU B C 1
ATOM 3537 O O . LEU B 1 124 ? 14.141 -11.352 -3.898 1 98.88 124 LEU B O 1
ATOM 3541 N N . GLU B 1 125 ? 12.688 -11.828 -5.539 1 98.62 125 GLU B N 1
ATOM 3542 C CA . GLU B 1 125 ? 13.734 -11.922 -6.555 1 98.62 125 GLU B CA 1
ATOM 3543 C C . GLU B 1 125 ? 14.531 -10.625 -6.648 1 98.62 125 GLU B C 1
ATOM 3545 O O . GLU B 1 125 ? 15.766 -10.656 -6.711 1 98.62 125 GLU B O 1
ATOM 3550 N N . ALA B 1 126 ? 13.875 -9.523 -6.641 1 98.88 126 ALA B N 1
ATOM 3551 C CA . ALA B 1 126 ? 14.539 -8.219 -6.664 1 98.88 126 ALA B CA 1
ATOM 3552 C C . ALA B 1 126 ? 15.352 -7.992 -5.387 1 98.88 126 ALA B C 1
ATOM 3554 O O . ALA B 1 126 ? 16.5 -7.57 -5.445 1 98.88 126 ALA B O 1
ATOM 3555 N N . ALA B 1 127 ? 14.75 -8.305 -4.254 1 98.88 127 ALA B N 1
ATOM 3556 C CA . ALA B 1 127 ? 15.391 -8.07 -2.965 1 98.88 127 ALA B CA 1
ATOM 3557 C C . ALA B 1 127 ? 16.688 -8.867 -2.844 1 98.88 127 ALA B C 1
ATOM 3559 O O . ALA B 1 127 ? 17.688 -8.375 -2.303 1 98.88 127 ALA B O 1
ATOM 3560 N N . ARG B 1 128 ? 16.641 -10.102 -3.334 1 98.25 128 ARG B N 1
ATOM 3561 C CA . ARG B 1 128 ? 17.828 -10.961 -3.27 1 98.25 128 ARG B CA 1
ATOM 3562 C C . ARG B 1 128 ? 18.969 -10.391 -4.086 1 98.25 128 ARG B C 1
ATOM 3564 O O . ARG B 1 128 ? 20.141 -10.703 -3.838 1 98.25 128 ARG B O 1
ATOM 3571 N N . GLN B 1 129 ? 18.656 -9.586 -5.016 1 98.38 129 GLN B N 1
ATOM 3572 C CA . GLN B 1 129 ? 19.672 -8.992 -5.879 1 98.38 129 GLN B CA 1
ATOM 3573 C C . GLN B 1 129 ? 20 -7.57 -5.438 1 98.38 129 GLN B C 1
ATOM 3575 O O . GLN B 1 129 ? 20.688 -6.836 -6.156 1 98.38 129 GLN B O 1
ATOM 3580 N N . GLY B 1 130 ? 19.438 -7.113 -4.375 1 98.5 130 GLY B N 1
ATOM 3581 C CA . GLY B 1 130 ? 19.844 -5.855 -3.758 1 98.5 130 GLY B CA 1
ATOM 3582 C C . GLY B 1 130 ? 18.891 -4.715 -4.062 1 98.5 130 GLY B C 1
ATOM 3583 O O . GLY B 1 130 ? 19.125 -3.574 -3.666 1 98.5 130 GLY B O 1
ATOM 3584 N N . TYR B 1 131 ? 17.797 -4.973 -4.762 1 98.81 131 TYR B N 1
ATOM 3585 C CA . TYR B 1 131 ? 16.797 -3.965 -5.094 1 98.81 131 TYR B CA 1
ATOM 3586 C C . TYR B 1 131 ? 15.586 -4.07 -4.18 1 98.81 131 TYR B C 1
ATOM 3588 O O . TYR B 1 131 ? 15.32 -5.137 -3.615 1 98.81 131 TYR B O 1
ATOM 3596 N N . ILE B 1 132 ? 14.906 -2.955 -3.926 1 98.94 132 ILE B N 1
ATOM 3597 C CA . ILE B 1 132 ? 13.547 -3.045 -3.412 1 98.94 132 ILE B CA 1
ATOM 3598 C C . ILE B 1 132 ? 12.594 -3.443 -4.539 1 98.94 132 ILE B C 1
ATOM 3600 O O . ILE B 1 132 ? 12.609 -2.84 -5.613 1 98.94 132 ILE B O 1
ATOM 3604 N N . GLY B 1 133 ? 11.844 -4.5 -4.32 1 98.94 133 GLY B N 1
ATOM 3605 C CA . GLY B 1 133 ? 10.922 -4.965 -5.34 1 98.94 133 GLY B CA 1
ATOM 3606 C C . GLY B 1 133 ? 9.469 -4.891 -4.91 1 98.94 133 GLY B C 1
ATOM 3607 O O . GLY B 1 133 ? 9.141 -5.172 -3.754 1 98.94 133 GLY B O 1
ATOM 3608 N N . LEU B 1 134 ? 8.555 -4.465 -5.82 1 98.94 134 LEU B N 1
ATOM 3609 C CA . LEU B 1 134 ? 7.105 -4.5 -5.633 1 98.94 134 LEU B CA 1
ATOM 3610 C C . LEU B 1 134 ? 6.426 -5.27 -6.762 1 98.94 134 LEU B C 1
ATOM 3612 O O . LEU B 1 134 ? 6.871 -5.215 -7.91 1 98.94 134 LEU B O 1
ATOM 3616 N N . ALA B 1 135 ? 5.367 -5.957 -6.418 1 98.94 135 ALA B N 1
ATOM 3617 C CA . ALA B 1 135 ? 4.566 -6.664 -7.41 1 98.94 135 ALA B CA 1
ATOM 3618 C C . ALA B 1 135 ? 3.076 -6.543 -7.102 1 98.94 135 ALA B C 1
ATOM 3620 O O . ALA B 1 135 ? 2.66 -6.676 -5.949 1 98.94 135 ALA B O 1
ATOM 3621 N N . PHE B 1 136 ? 2.283 -6.223 -8.141 1 98.75 136 PHE B N 1
ATOM 3622 C CA . PHE B 1 136 ? 0.831 -6.102 -8.078 1 98.75 136 PHE B CA 1
ATOM 3623 C C . PHE B 1 136 ? 0.173 -6.93 -9.18 1 98.75 136 PHE B C 1
ATOM 3625 O O . PHE B 1 136 ? 0.677 -6.992 -10.297 1 98.75 136 PHE B O 1
ATOM 3632 N N . CYS B 1 137 ? -0.932 -7.523 -8.852 1 98.62 137 CYS B N 1
ATOM 3633 C CA . CYS B 1 137 ? -1.745 -8.219 -9.836 1 98.62 137 CYS B CA 1
ATOM 3634 C C . CYS B 1 137 ? -3.193 -8.328 -9.375 1 98.62 137 CYS B C 1
ATOM 3636 O O . CYS B 1 137 ? -3.455 -8.625 -8.203 1 98.62 137 CYS B O 1
ATOM 3638 N N . ASN B 1 138 ? -4.145 -8.055 -10.289 1 98.25 138 ASN B N 1
ATOM 3639 C CA . ASN B 1 138 ? -5.531 -8.32 -9.922 1 98.25 138 ASN B CA 1
ATOM 3640 C C . ASN B 1 138 ? -5.922 -9.766 -10.234 1 98.25 138 ASN B C 1
ATOM 3642 O O . ASN B 1 138 ? -5.094 -10.555 -10.695 1 98.25 138 ASN B O 1
ATOM 3646 N N . SER B 1 139 ? -7.051 -10.188 -9.875 1 96.81 139 SER B N 1
ATOM 3647 C CA . SER B 1 139 ? -7.633 -11.492 -10.164 1 96.81 139 SER B CA 1
ATOM 3648 C C . SER B 1 139 ? -9.148 -11.398 -10.328 1 96.81 139 SER B C 1
ATOM 3650 O O . SER B 1 139 ? -9.734 -10.336 -10.141 1 96.81 139 SER B O 1
ATOM 3652 N N . ASP B 1 140 ? -9.719 -12.531 -10.781 1 97 140 ASP B N 1
ATOM 3653 C CA . ASP B 1 140 ? -11.172 -12.516 -10.922 1 97 140 ASP B CA 1
ATOM 3654 C C . ASP B 1 140 ? -11.844 -12.195 -9.594 1 97 140 ASP B C 1
ATOM 3656 O O . ASP B 1 140 ? -11.328 -12.531 -8.523 1 97 140 ASP B O 1
ATOM 3660 N N . SER B 1 141 ? -13.008 -11.555 -9.703 1 98.12 141 SER B N 1
ATOM 3661 C CA . SER B 1 141 ? -13.688 -10.914 -8.578 1 98.12 141 SER B CA 1
ATOM 3662 C C . SER B 1 141 ? -14.141 -11.945 -7.547 1 98.12 141 SER B C 1
ATOM 3664 O O . SER B 1 141 ? -14.75 -12.961 -7.898 1 98.12 141 SER B O 1
ATOM 3666 N N . PHE B 1 142 ? -13.812 -11.609 -6.258 1 98.31 142 PHE B N 1
ATOM 3667 C CA . PHE B 1 142 ? -14.312 -12.445 -5.168 1 98.31 142 PHE B CA 1
ATOM 3668 C C . PHE B 1 142 ? -14.414 -11.648 -3.877 1 98.31 142 PHE B C 1
ATOM 3670 O O . PHE B 1 142 ? -14.836 -12.18 -2.846 1 98.31 142 PHE B O 1
ATOM 3677 N N . VAL B 1 143 ? -13.984 -10.445 -3.875 1 98.81 143 VAL B N 1
ATOM 3678 C CA . VAL B 1 143 ? -14 -9.586 -2.695 1 98.81 143 VAL B CA 1
ATOM 3679 C C . VAL B 1 143 ? -14.969 -8.43 -2.91 1 98.81 143 VAL B C 1
ATOM 3681 O O . VAL B 1 143 ? -14.898 -7.727 -3.922 1 98.81 143 VAL B O 1
ATOM 3684 N N . ARG B 1 144 ? -15.828 -8.227 -2.002 1 98.62 144 ARG B N 1
ATOM 3685 C CA . ARG B 1 144 ? -16.75 -7.109 -2.119 1 98.62 144 ARG B CA 1
ATOM 3686 C C . ARG B 1 144 ? -16.062 -5.793 -1.773 1 98.62 144 ARG B C 1
ATOM 3688 O O . ARG B 1 144 ? -15.031 -5.785 -1.108 1 98.62 144 ARG B O 1
ATOM 3695 N N . LEU B 1 145 ? -16.641 -4.652 -2.244 1 98.62 145 LEU B N 1
ATOM 3696 C CA . LEU B 1 145 ? -16.266 -3.328 -1.762 1 98.62 145 LEU B CA 1
ATOM 3697 C C . LEU B 1 145 ? -16.734 -3.119 -0.327 1 98.62 145 LEU B C 1
ATOM 3699 O O . LEU B 1 145 ? -17.484 -3.941 0.212 1 98.62 145 LEU B O 1
ATOM 3703 N N . HIS B 1 146 ? -16.172 -2.014 0.305 1 97.81 146 HIS B N 1
ATOM 3704 C CA . HIS B 1 146 ? -16.75 -1.621 1.59 1 97.81 146 HIS B CA 1
ATOM 3705 C C . HIS B 1 146 ? -18.219 -1.269 1.457 1 97.81 146 HIS B C 1
ATOM 3707 O O . HIS B 1 146 ? -18.594 -0.469 0.597 1 97.81 146 HIS B O 1
ATOM 3713 N N . ASP B 1 147 ? -19.109 -1.925 2.15 1 97.5 147 ASP B N 1
ATOM 3714 C CA . ASP B 1 147 ? -20.562 -1.721 2.135 1 97.5 147 ASP B CA 1
ATOM 3715 C C . ASP B 1 147 ? -21.188 -2.295 0.864 1 97.5 147 ASP B C 1
ATOM 3717 O O . ASP B 1 147 ? -22.359 -2.07 0.587 1 97.5 147 ASP B O 1
ATOM 3721 N N . GLY B 1 148 ? -20.344 -2.953 0.064 1 98.31 148 GLY B N 1
ATOM 3722 C CA . GLY B 1 148 ? -20.828 -3.51 -1.188 1 98.31 148 GLY B CA 1
ATOM 3723 C C . GLY B 1 148 ? -21.453 -4.883 -1.029 1 98.31 148 GLY B C 1
ATOM 3724 O O . GLY B 1 148 ? -21.219 -5.57 -0.036 1 98.31 148 GLY B O 1
ATOM 3725 N N . ALA B 1 149 ? -22.234 -5.289 -2.031 1 98.44 149 ALA B N 1
ATOM 3726 C CA . ALA B 1 149 ? -22.922 -6.578 -2.039 1 98.44 149 ALA B CA 1
ATOM 3727 C C . ALA B 1 149 ? -22.703 -7.305 -3.363 1 98.44 149 ALA B C 1
ATOM 3729 O O . ALA B 1 149 ? -23.609 -7.961 -3.871 1 98.44 149 ALA B O 1
ATOM 3730 N N . MET B 1 150 ? -21.516 -7.109 -3.906 1 98.12 150 MET B N 1
ATOM 3731 C CA . MET B 1 150 ? -21.125 -7.762 -5.148 1 98.12 150 MET B CA 1
ATOM 3732 C C . MET B 1 150 ? -19.641 -8.148 -5.109 1 98.12 150 MET B C 1
ATOM 3734 O O . MET B 1 150 ? -18.828 -7.422 -4.547 1 98.12 150 MET B O 1
ATOM 3738 N N . ARG B 1 151 ? -19.359 -9.352 -5.699 1 98.31 151 ARG B N 1
ATOM 3739 C CA . ARG B 1 151 ? -17.953 -9.648 -5.973 1 98.31 151 ARG B CA 1
ATOM 3740 C C . ARG B 1 151 ? -17.359 -8.633 -6.934 1 98.31 151 ARG B C 1
ATOM 3742 O O . ARG B 1 151 ? -17.766 -8.547 -8.094 1 98.31 151 ARG B O 1
ATOM 3749 N N . PHE B 1 152 ? -16.359 -7.855 -6.449 1 98.75 152 PHE B N 1
ATOM 3750 C CA . PHE B 1 152 ? -15.914 -6.719 -7.246 1 98.75 152 PHE B CA 1
ATOM 3751 C C . PHE B 1 152 ? -14.422 -6.816 -7.555 1 98.75 152 PHE B C 1
ATOM 3753 O O . PHE B 1 152 ? -14.031 -6.902 -8.719 1 98.75 152 PHE B O 1
ATOM 3760 N N . HIS B 1 153 ? -13.602 -6.805 -6.512 1 98.88 153 HIS B N 1
ATOM 3761 C CA . HIS B 1 153 ? -12.164 -6.988 -6.688 1 98.88 153 HIS B CA 1
ATOM 3762 C C . HIS B 1 153 ? -11.766 -8.453 -6.488 1 98.88 153 HIS B C 1
ATOM 3764 O O . HIS B 1 153 ? -12.539 -9.234 -5.93 1 98.88 153 HIS B O 1
ATOM 3770 N N . GLY B 1 154 ? -10.609 -8.852 -7.008 1 98.31 154 GLY B N 1
ATOM 3771 C CA . GLY B 1 154 ? -9.969 -10.062 -6.52 1 98.31 154 GLY B CA 1
ATOM 3772 C C . GLY B 1 154 ? -9.297 -9.875 -5.172 1 98.31 154 GLY B C 1
ATOM 3773 O O . GLY B 1 154 ? -9.477 -8.844 -4.52 1 98.31 154 GLY B O 1
ATOM 3774 N N . THR B 1 155 ? -8.57 -10.938 -4.738 1 97.75 155 THR B N 1
ATOM 3775 C CA . THR B 1 155 ? -7.809 -10.781 -3.504 1 97.75 155 THR B CA 1
ATOM 3776 C C . THR B 1 155 ? -6.699 -9.742 -3.684 1 97.75 155 THR B C 1
ATOM 3778 O O . THR B 1 155 ? -6.102 -9.289 -2.703 1 97.75 155 THR B O 1
ATOM 3781 N N . ASN B 1 156 ? -6.316 -9.32 -4.922 1 98.5 156 ASN B N 1
ATOM 3782 C CA . ASN B 1 156 ? -5.496 -8.188 -5.328 1 98.5 156 ASN B CA 1
ATOM 3783 C C . ASN B 1 156 ? -4.301 -7.996 -4.402 1 98.5 156 ASN B C 1
ATOM 3785 O O . ASN B 1 156 ? -4.223 -7.008 -3.672 1 98.5 156 ASN B O 1
ATOM 3789 N N . PRO B 1 157 ? -3.289 -8.859 -4.52 1 98.38 157 PRO B N 1
ATOM 3790 C CA . PRO B 1 157 ? -2.178 -8.883 -3.564 1 98.38 157 PRO B CA 1
ATOM 3791 C C . PRO B 1 157 ? -1.217 -7.707 -3.748 1 98.38 157 PRO B C 1
ATOM 3793 O O . PRO B 1 157 ? -1.104 -7.164 -4.848 1 98.38 157 PRO B O 1
ATOM 3796 N N . ILE B 1 158 ? -0.57 -7.324 -2.643 1 98.81 158 ILE B N 1
ATOM 3797 C CA . ILE B 1 158 ? 0.566 -6.41 -2.586 1 98.81 158 ILE B CA 1
ATOM 3798 C C . ILE B 1 158 ? 1.794 -7.148 -2.053 1 98.81 158 ILE B C 1
ATOM 3800 O O . ILE B 1 158 ? 1.762 -7.703 -0.953 1 98.81 158 ILE B O 1
ATOM 3804 N N . ALA B 1 159 ? 2.824 -7.195 -2.834 1 98.94 159 ALA B N 1
ATOM 3805 C CA . ALA B 1 159 ? 4.074 -7.773 -2.354 1 98.94 159 ALA B CA 1
ATOM 3806 C C . ALA B 1 159 ? 5.211 -6.754 -2.414 1 98.94 159 ALA B C 1
ATOM 3808 O O . ALA B 1 159 ? 5.32 -5.992 -3.379 1 98.94 159 ALA B O 1
ATOM 3809 N N . VAL B 1 160 ? 6.008 -6.695 -1.366 1 98.94 160 VAL B N 1
ATOM 3810 C CA . VAL B 1 160 ? 7.188 -5.844 -1.272 1 98.94 160 VAL B CA 1
ATOM 3811 C C . VAL B 1 160 ? 8.352 -6.637 -0.69 1 98.94 160 VAL B C 1
ATOM 3813 O O . VAL B 1 160 ? 8.219 -7.273 0.356 1 98.94 160 VAL B O 1
ATOM 3816 N N . GLY B 1 161 ? 9.445 -6.699 -1.389 1 98.94 161 GLY B N 1
ATOM 3817 C CA . GLY B 1 161 ? 10.695 -7.262 -0.905 1 98.94 161 GLY B CA 1
ATOM 3818 C C . GLY B 1 161 ? 11.789 -6.227 -0.729 1 98.94 161 GLY B C 1
ATOM 3819 O O . GLY B 1 161 ? 12.031 -5.414 -1.625 1 98.94 161 GLY B O 1
ATOM 3820 N N . VAL B 1 162 ? 12.43 -6.223 0.397 1 98.94 162 VAL B N 1
ATOM 3821 C CA . VAL B 1 162 ? 13.469 -5.242 0.71 1 98.94 162 VAL B CA 1
ATOM 3822 C C . VAL B 1 162 ? 14.734 -5.961 1.163 1 98.94 162 VAL B C 1
ATOM 3824 O O . VAL B 1 162 ? 14.695 -6.789 2.074 1 98.94 162 VAL B O 1
ATOM 3827 N N . PRO B 1 163 ? 15.844 -5.637 0.526 1 98.75 163 PRO B N 1
ATOM 3828 C CA . PRO B 1 163 ? 17.094 -6.289 0.943 1 98.75 163 PRO B CA 1
ATOM 3829 C C . PRO B 1 163 ? 17.484 -5.945 2.377 1 98.75 163 PRO B C 1
ATOM 3831 O O . PRO B 1 163 ? 17.234 -4.828 2.838 1 98.75 163 PRO B O 1
ATOM 3834 N N . ALA B 1 164 ? 18 -6.84 3.061 1 97.75 164 ALA B N 1
ATOM 3835 C CA . ALA B 1 164 ? 18.594 -6.68 4.387 1 97.75 164 ALA B CA 1
ATOM 3836 C C . ALA B 1 164 ? 20 -7.293 4.438 1 97.75 164 ALA B C 1
ATOM 3838 O O . ALA B 1 164 ? 20.172 -8.492 4.207 1 97.75 164 ALA B O 1
ATOM 3839 N N . ALA B 1 165 ? 20.969 -6.453 4.762 1 93.31 165 ALA B N 1
ATOM 3840 C CA . ALA B 1 165 ? 22.344 -6.926 4.77 1 93.31 165 ALA B CA 1
ATOM 3841 C C . ALA B 1 165 ? 22.547 -8 5.832 1 93.31 165 ALA B C 1
ATOM 3843 O O . ALA B 1 165 ? 22.172 -7.824 6.988 1 93.31 165 ALA B O 1
ATOM 3844 N N . ASP B 1 166 ? 23.125 -9.125 5.484 1 90.38 166 ASP B N 1
ATOM 3845 C CA . ASP B 1 166 ? 23.484 -10.258 6.336 1 90.38 166 ASP B CA 1
ATOM 3846 C C . ASP B 1 166 ? 22.25 -10.875 6.988 1 90.38 166 ASP B C 1
ATOM 3848 O O . ASP B 1 166 ? 22.328 -11.383 8.109 1 90.38 166 ASP B O 1
ATOM 3852 N N . ASP B 1 167 ? 21.156 -10.656 6.414 1 94.88 167 ASP B N 1
ATOM 3853 C CA . ASP B 1 167 ? 19.891 -11.203 6.887 1 94.88 167 ASP B CA 1
ATOM 3854 C C . ASP B 1 167 ? 18.969 -11.57 5.715 1 94.88 167 ASP B C 1
ATOM 3856 O O . ASP B 1 167 ? 19.266 -11.227 4.566 1 94.88 167 ASP B O 1
ATOM 3860 N N . MET B 1 168 ? 17.938 -12.391 6.031 1 97.75 168 MET B N 1
ATOM 3861 C CA . MET B 1 168 ? 16.906 -12.625 5.023 1 97.75 168 MET B CA 1
ATOM 3862 C C . MET B 1 168 ? 16.156 -11.336 4.719 1 97.75 168 MET B C 1
ATOM 3864 O O . MET B 1 168 ? 15.945 -10.508 5.605 1 97.75 168 MET B O 1
ATOM 3868 N N . PRO B 1 169 ? 15.734 -11.156 3.48 1 98.69 169 PRO B N 1
ATOM 3869 C CA . PRO B 1 169 ? 15.023 -9.93 3.102 1 98.69 169 PRO B CA 1
ATOM 3870 C C . PRO B 1 169 ? 13.742 -9.719 3.908 1 98.69 169 PRO B C 1
ATOM 3872 O O . PRO B 1 169 ? 13.125 -10.68 4.359 1 98.69 169 PRO B O 1
ATOM 3875 N N . TRP B 1 170 ? 13.414 -8.43 4.191 1 98.88 170 TRP B N 1
ATOM 3876 C CA . TRP B 1 170 ? 12.078 -8.039 4.641 1 98.88 170 TRP B CA 1
ATOM 3877 C C . TRP B 1 170 ? 11.039 -8.305 3.555 1 98.88 170 TRP B C 1
ATOM 3879 O O . TRP B 1 170 ? 11.172 -7.816 2.43 1 98.88 170 TRP B O 1
ATOM 3889 N N . LEU B 1 171 ? 10.008 -9.125 3.811 1 98.88 171 LEU B N 1
ATOM 3890 C CA . LEU B 1 171 ? 9.125 -9.586 2.744 1 98.88 171 LEU B CA 1
ATOM 3891 C C . LEU B 1 171 ? 7.664 -9.477 3.164 1 98.88 171 LEU B C 1
ATOM 3893 O O . LEU B 1 171 ? 7.211 -10.203 4.047 1 98.88 171 LEU B O 1
ATOM 3897 N N . LEU B 1 172 ? 6.961 -8.547 2.566 1 98.81 172 LEU B N 1
ATOM 3898 C CA . LEU B 1 172 ? 5.508 -8.469 2.662 1 98.81 172 LEU B CA 1
ATOM 3899 C C . LEU B 1 172 ? 4.848 -9.125 1.454 1 98.81 172 LEU B C 1
ATOM 3901 O O . LEU B 1 172 ? 5.172 -8.797 0.31 1 98.81 172 LEU B O 1
ATOM 3905 N N . ASP B 1 173 ? 4.027 -10.016 1.636 1 98.5 173 ASP B N 1
ATOM 3906 C CA . ASP B 1 173 ? 3.148 -10.625 0.643 1 98.5 173 ASP B CA 1
ATOM 3907 C C . ASP B 1 173 ? 1.743 -10.836 1.205 1 98.5 173 ASP B C 1
ATOM 3909 O O . ASP B 1 173 ? 1.489 -11.812 1.914 1 98.5 173 ASP B O 1
ATOM 3913 N N . MET B 1 174 ? 0.825 -9.914 0.802 1 98.12 174 MET B N 1
ATOM 3914 C CA . MET B 1 174 ? -0.495 -9.961 1.426 1 98.12 174 MET B CA 1
ATOM 3915 C C . MET B 1 174 ? -1.595 -9.773 0.386 1 98.12 174 MET B C 1
ATOM 3917 O O . MET B 1 174 ? -1.422 -9.031 -0.58 1 98.12 174 MET B O 1
ATOM 3921 N N . ALA B 1 175 ? -2.689 -10.516 0.606 1 98 175 ALA B N 1
ATOM 3922 C CA . ALA B 1 175 ? -3.939 -10.141 -0.049 1 98 175 ALA B CA 1
ATOM 3923 C C . ALA B 1 175 ? -4.527 -8.875 0.571 1 98 175 ALA B C 1
ATOM 3925 O O . ALA B 1 175 ? -4.219 -8.539 1.718 1 98 175 ALA B O 1
ATOM 3926 N N . THR B 1 176 ? -5.367 -8.141 -0.192 1 98.56 176 THR B N 1
ATOM 3927 C CA . THR B 1 176 ? -6.062 -6.98 0.354 1 98.56 176 THR B CA 1
ATOM 3928 C C . THR B 1 176 ? -7.414 -7.387 0.942 1 98.56 176 THR B C 1
ATOM 3930 O O . THR B 1 176 ? -8.102 -6.566 1.545 1 98.56 176 THR B O 1
ATOM 3933 N N . SER B 1 177 ? -7.793 -8.656 0.745 1 98.5 177 SER B N 1
ATOM 3934 C CA . SER B 1 177 ? -8.883 -9.242 1.513 1 98.5 177 SER B CA 1
ATOM 3935 C C . SER B 1 177 ? -8.438 -9.594 2.928 1 98.5 177 SER B C 1
ATOM 3937 O O . SER B 1 177 ? -7.242 -9.734 3.189 1 98.5 177 SER B O 1
ATOM 3939 N N . ALA B 1 178 ? -9.406 -9.766 3.789 1 97.44 178 ALA B N 1
ATOM 3940 C CA . ALA B 1 178 ? -9.086 -10.133 5.168 1 97.44 178 ALA B CA 1
ATOM 3941 C C . ALA B 1 178 ? -8.438 -11.516 5.23 1 97.44 178 ALA B C 1
ATOM 3943 O O . ALA B 1 178 ? -7.426 -11.695 5.914 1 97.44 178 ALA B O 1
ATOM 3944 N N . VAL B 1 179 ? -9.008 -12.414 4.523 1 95.56 179 VAL B N 1
ATOM 3945 C CA . VAL B 1 179 ? -8.469 -13.758 4.398 1 95.56 179 VAL B CA 1
ATOM 3946 C C . VAL B 1 179 ? -8.555 -14.219 2.943 1 95.56 179 VAL B C 1
ATOM 3948 O O . VAL B 1 179 ? -9.297 -13.641 2.148 1 95.56 179 VAL B O 1
ATOM 3951 N N . PRO B 1 180 ? -7.703 -15.172 2.594 1 92.5 180 PRO B N 1
ATOM 3952 C CA . PRO B 1 180 ? -7.902 -15.773 1.274 1 92.5 180 PRO B CA 1
ATOM 3953 C C . PRO B 1 180 ? -9.062 -16.766 1.244 1 92.5 180 PRO B C 1
ATOM 3955 O O . PRO B 1 180 ? -9.492 -17.25 2.293 1 92.5 180 PRO B O 1
ATOM 3958 N N . TYR B 1 181 ? -9.562 -17.062 0.062 1 93.25 181 TYR B N 1
ATOM 3959 C CA . TYR B 1 181 ? -10.695 -17.969 -0.08 1 93.25 181 TYR B CA 1
ATOM 3960 C C . TYR B 1 181 ? -10.344 -19.359 0.422 1 93.25 181 TYR B C 1
ATOM 3962 O O . TYR B 1 181 ? -11.188 -20.062 0.991 1 93.25 181 TYR B O 1
ATOM 3970 N N . ASN B 1 182 ? -9.117 -19.734 0.288 1 90.12 182 ASN B N 1
ATOM 3971 C CA . ASN B 1 182 ? -8.68 -21.047 0.743 1 90.12 182 ASN B CA 1
ATOM 3972 C C . ASN B 1 182 ? -8.852 -21.203 2.252 1 90.12 182 ASN B C 1
ATOM 3974 O O . ASN B 1 182 ? -9.047 -22.312 2.748 1 90.12 182 ASN B O 1
ATOM 3978 N N . ARG B 1 183 ? -8.711 -20.125 2.934 1 91.5 183 ARG B N 1
ATOM 3979 C CA . ARG B 1 183 ? -8.945 -20.172 4.375 1 91.5 183 ARG B CA 1
ATOM 3980 C C . ARG B 1 183 ? -10.414 -20.453 4.684 1 91.5 183 ARG B C 1
ATOM 3982 O O . ARG B 1 183 ? -10.727 -21.156 5.648 1 91.5 183 ARG B O 1
ATOM 3989 N N . VAL B 1 184 ? -11.289 -19.906 3.926 1 95.5 184 VAL B N 1
ATOM 3990 C CA . VAL B 1 184 ? -12.711 -20.188 4.078 1 95.5 184 VAL B CA 1
ATOM 3991 C C . VAL B 1 184 ? -12.977 -21.672 3.857 1 95.5 184 VAL B C 1
ATOM 3993 O O . VAL B 1 184 ? -13.68 -22.312 4.641 1 95.5 184 VAL B O 1
ATOM 3996 N N . LEU B 1 185 ? -12.375 -22.188 2.809 1 93.75 185 LEU B N 1
ATOM 3997 C CA . LEU B 1 185 ? -12.539 -23.609 2.502 1 93.75 185 LEU B CA 1
ATOM 3998 C C . LEU B 1 185 ? -12.023 -24.469 3.641 1 93.75 185 LEU B C 1
ATOM 4000 O O . LEU B 1 185 ? -12.625 -25.484 3.98 1 93.75 185 LEU B O 1
ATOM 4004 N N . LEU B 1 186 ? -10.914 -24.094 4.215 1 91 186 LEU B N 1
ATOM 4005 C CA . LEU B 1 186 ? -10.344 -24.812 5.344 1 91 186 LEU B CA 1
ATOM 4006 C C . LEU B 1 186 ? -11.305 -24.812 6.527 1 91 186 LEU B C 1
ATOM 4008 O O . LEU B 1 186 ? -11.562 -25.859 7.121 1 91 186 LEU B O 1
ATOM 4012 N N . TYR B 1 187 ? -11.836 -23.641 6.836 1 95.19 187 TYR B N 1
ATOM 4013 C CA . TYR B 1 187 ? -12.773 -23.531 7.945 1 95.19 187 TYR B CA 1
ATOM 4014 C C . TYR B 1 187 ? -14.031 -24.344 7.672 1 95.19 187 TYR B C 1
ATOM 4016 O O . TYR B 1 187 ? -14.602 -24.953 8.586 1 95.19 187 TYR B O 1
ATOM 4024 N N . ARG B 1 188 ? -14.453 -24.359 6.445 1 96.12 188 ARG B N 1
ATOM 4025 C CA . ARG B 1 188 ? -15.594 -25.172 6.039 1 96.12 188 ARG B CA 1
ATOM 4026 C C . ARG B 1 188 ? -15.32 -26.656 6.289 1 96.12 188 ARG B C 1
ATOM 4028 O O . ARG B 1 188 ? -16.156 -27.344 6.875 1 96.12 188 ARG B O 1
ATOM 4035 N N . SER B 1 189 ? -14.227 -27.125 5.926 1 94.69 189 SER B N 1
ATOM 4036 C CA . SER B 1 189 ? -13.867 -28.531 6.051 1 94.69 189 SER B CA 1
ATOM 4037 C C . SER B 1 189 ? -13.719 -28.938 7.512 1 94.69 189 SER B C 1
ATOM 4039 O O . SER B 1 189 ? -13.984 -30.078 7.871 1 94.69 189 SER B O 1
ATOM 4041 N N . LEU B 1 190 ? -13.328 -28 8.328 1 95.44 190 LEU B N 1
ATOM 4042 C CA . LEU B 1 190 ? -13.109 -28.266 9.742 1 95.44 190 LEU B CA 1
ATOM 4043 C C . LEU B 1 190 ? -14.398 -28.078 10.539 1 95.44 190 LEU B C 1
ATOM 4045 O O . LEU B 1 190 ? -14.445 -28.375 11.734 1 95.44 190 LEU B O 1
ATOM 4049 N N . GLY B 1 191 ? -15.344 -27.609 9.883 1 96.06 191 GLY B N 1
ATOM 4050 C CA . GLY B 1 191 ? -16.594 -27.312 10.57 1 96.06 191 GLY B CA 1
ATOM 4051 C C . GLY B 1 191 ? -16.469 -26.219 11.609 1 96.06 191 GLY B C 1
ATOM 4052 O O . GLY B 1 191 ? -17.109 -26.266 12.656 1 96.06 191 GLY B O 1
ATOM 4053 N N . GLN B 1 192 ? -15.617 -25.297 11.375 1 97.38 192 GLN B N 1
ATOM 4054 C CA . GLN B 1 192 ? -15.367 -24.188 12.297 1 97.38 192 GLN B CA 1
ATOM 4055 C C . GLN B 1 192 ? -15.922 -22.875 11.734 1 97.38 192 GLN B C 1
ATOM 4057 O O . GLN B 1 192 ? -16.078 -22.734 10.523 1 97.38 192 GLN B O 1
ATOM 4062 N N . GLN B 1 193 ? -16.203 -21.969 12.68 1 97.5 193 GLN B N 1
ATOM 4063 C CA . GLN B 1 193 ? -16.688 -20.656 12.273 1 97.5 193 GLN B CA 1
ATOM 4064 C C . GLN B 1 193 ? -15.523 -19.766 11.82 1 97.5 193 GLN B C 1
ATOM 4066 O O . GLN B 1 193 ? -14.398 -19.891 12.32 1 97.5 193 GLN B O 1
ATOM 4071 N N . LEU B 1 194 ? -15.852 -18.906 10.875 1 97.25 194 LEU B N 1
ATOM 4072 C CA . LEU B 1 194 ? -14.891 -17.906 10.438 1 97.25 194 LEU B CA 1
ATOM 4073 C C . LEU B 1 194 ? -14.742 -16.797 11.469 1 97.25 194 LEU B C 1
ATOM 4075 O O . LEU B 1 194 ? -15.664 -16.547 12.25 1 97.25 194 LEU B O 1
ATOM 4079 N N . PRO B 1 195 ? -13.586 -16.141 11.484 1 94.88 195 PRO B N 1
ATOM 4080 C CA . PRO B 1 195 ? -13.508 -14.898 12.25 1 94.88 195 PRO B CA 1
ATOM 4081 C C . PRO B 1 195 ? -14.508 -13.852 11.781 1 94.88 195 PRO B C 1
ATOM 4083 O O . PRO B 1 195 ? -14.984 -13.922 10.648 1 94.88 195 PRO B O 1
ATOM 4086 N N . GLN B 1 196 ? -14.75 -12.953 12.648 1 93.31 196 GLN B N 1
ATOM 4087 C CA . GLN B 1 196 ? -15.68 -11.883 12.297 1 93.31 196 GLN B CA 1
ATOM 4088 C C . GLN B 1 196 ? -15.086 -10.961 11.234 1 93.31 196 GLN B C 1
ATOM 4090 O O . GLN B 1 196 ? -13.898 -10.633 11.289 1 93.31 196 GLN B O 1
ATOM 4095 N N . GLY B 1 197 ? -15.922 -10.57 10.219 1 94.88 197 GLY B N 1
ATOM 4096 C CA . GLY B 1 197 ? -15.562 -9.492 9.305 1 94.88 197 GLY B CA 1
ATOM 4097 C C . GLY B 1 197 ? -14.656 -9.953 8.172 1 94.88 197 GLY B C 1
ATOM 4098 O O . GLY B 1 197 ? -13.984 -9.133 7.547 1 94.88 197 GLY B O 1
ATOM 4099 N N . VAL B 1 198 ? -14.703 -11.281 7.859 1 97.31 198 VAL B N 1
ATOM 4100 C CA . VAL B 1 198 ? -13.711 -11.734 6.891 1 97.31 198 VAL B CA 1
ATOM 4101 C C . VAL B 1 198 ? -14.406 -12.156 5.598 1 97.31 198 VAL B C 1
ATOM 4103 O O . VAL B 1 198 ? -13.758 -12.289 4.555 1 97.31 198 VAL B O 1
ATOM 4106 N N . ALA B 1 199 ? -15.711 -12.398 5.637 1 98.38 199 ALA B N 1
ATOM 4107 C CA . ALA B 1 199 ? -16.469 -12.852 4.473 1 98.38 199 ALA B CA 1
ATOM 4108 C C . ALA B 1 199 ? -17.953 -12.484 4.609 1 98.38 199 ALA B C 1
ATOM 4110 O O . ALA B 1 199 ? -18.406 -12.125 5.695 1 98.38 199 ALA B O 1
ATOM 4111 N N . SER B 1 200 ? -18.641 -12.562 3.467 1 98.38 200 SER B N 1
ATOM 4112 C CA . SER B 1 200 ? -20.031 -12.133 3.457 1 98.38 200 SER B CA 1
ATOM 4113 C C . SER B 1 200 ? -20.891 -13.055 2.6 1 98.38 200 SER B C 1
ATOM 4115 O O . SER B 1 200 ? -20.359 -13.789 1.755 1 98.38 200 SER B O 1
ATOM 4117 N N . ASP B 1 201 ? -22.203 -12.992 2.887 1 98.31 201 ASP B N 1
ATOM 4118 C CA . ASP B 1 201 ? -23.156 -13.75 2.08 1 98.31 201 ASP B CA 1
ATOM 4119 C C . ASP B 1 201 ? -23.516 -12.992 0.803 1 98.31 201 ASP B C 1
ATOM 4121 O O . ASP B 1 201 ? -22.844 -12.016 0.443 1 98.31 201 ASP B O 1
ATOM 4125 N N . GLY B 1 202 ? -24.516 -13.492 0.118 1 97.44 202 GLY B N 1
ATOM 4126 C CA . GLY B 1 202 ? -24.875 -12.945 -1.179 1 97.44 202 GLY B CA 1
ATOM 4127 C C . GLY B 1 202 ? -25.438 -11.539 -1.099 1 97.44 202 GLY B C 1
ATOM 4128 O O . GLY B 1 202 ? -25.469 -10.82 -2.102 1 97.44 202 GLY B O 1
ATOM 4129 N N . ASP B 1 203 ? -25.859 -11.125 0.106 1 97.56 203 ASP B N 1
ATOM 4130 C CA . ASP B 1 203 ? -26.406 -9.789 0.31 1 97.56 203 ASP B CA 1
ATOM 4131 C C . ASP B 1 203 ? -25.344 -8.836 0.838 1 97.56 203 ASP B C 1
ATOM 4133 O O . ASP B 1 203 ? -25.656 -7.684 1.171 1 97.56 203 ASP B O 1
ATOM 4137 N N . GLY B 1 204 ? -24.125 -9.273 0.953 1 97.5 204 GLY B N 1
ATOM 4138 C CA . GLY B 1 204 ? -23.031 -8.445 1.429 1 97.5 204 GLY B CA 1
ATOM 4139 C C . GLY B 1 204 ? -22.953 -8.375 2.941 1 97.5 204 GLY B C 1
ATOM 4140 O O . GLY B 1 204 ? -22.141 -7.625 3.49 1 97.5 204 GLY B O 1
ATOM 4141 N N . VAL B 1 205 ? -23.781 -9.156 3.609 1 97.56 205 VAL B N 1
ATOM 4142 C CA . VAL B 1 205 ? -23.781 -9.164 5.066 1 97.56 205 VAL B CA 1
ATOM 4143 C C . VAL B 1 205 ? -22.75 -10.156 5.582 1 97.56 205 VAL B C 1
ATOM 4145 O O . VAL B 1 205 ? -22.719 -11.312 5.148 1 97.56 205 VAL B O 1
ATOM 4148 N N . ASP B 1 206 ? -21.953 -9.734 6.516 1 96.94 206 ASP B N 1
ATOM 4149 C CA . ASP B 1 206 ? -20.891 -10.586 7.047 1 96.94 206 ASP B CA 1
ATOM 4150 C C . ASP B 1 206 ? -21.469 -11.844 7.691 1 96.94 206 ASP B C 1
ATOM 4152 O O . ASP B 1 206 ? -22.516 -11.781 8.352 1 96.94 206 ASP B O 1
ATOM 4156 N N . THR B 1 207 ? -20.828 -12.961 7.441 1 97.88 207 THR B N 1
ATOM 4157 C CA . THR B 1 207 ? -21.219 -14.234 8.039 1 97.88 207 THR B CA 1
ATOM 4158 C C . THR B 1 207 ? -20.016 -14.945 8.641 1 97.88 207 THR B C 1
ATOM 4160 O O . THR B 1 207 ? -18.891 -14.797 8.156 1 97.88 207 THR B O 1
ATOM 4163 N N . ARG B 1 208 ? -20.297 -15.68 9.727 1 97.5 208 ARG B N 1
ATOM 4164 C CA . ARG B 1 208 ? -19.25 -16.516 10.312 1 97.5 208 ARG B CA 1
ATOM 4165 C C . ARG B 1 208 ? -19.422 -17.969 9.898 1 97.5 208 ARG B C 1
ATOM 4167 O O . ARG B 1 208 ? -18.594 -18.812 10.25 1 97.5 208 ARG B O 1
ATOM 4174 N N . ASP B 1 209 ? -20.438 -18.203 9.094 1 98.12 209 ASP B N 1
ATOM 4175 C CA . ASP B 1 209 ? -20.656 -19.547 8.539 1 98.12 209 ASP B CA 1
ATOM 4176 C C . ASP B 1 209 ? -19.938 -19.703 7.207 1 98.12 209 ASP B C 1
ATOM 4178 O O . ASP B 1 209 ? -20.344 -19.125 6.195 1 98.12 209 ASP B O 1
ATOM 4182 N N . PRO B 1 210 ? -18.906 -20.578 7.23 1 98.06 210 PRO B N 1
ATOM 4183 C CA . PRO B 1 210 ? -18.172 -20.734 5.977 1 98.06 210 PRO B CA 1
ATOM 4184 C C . PRO B 1 210 ? -19.047 -21.234 4.832 1 98.06 210 PRO B C 1
ATOM 4186 O O . PRO B 1 210 ? -18.75 -20.984 3.664 1 98.06 210 PRO B O 1
ATOM 4189 N N . ASN B 1 211 ? -20.109 -21.875 5.098 1 97.62 211 ASN B N 1
ATOM 4190 C CA . ASN B 1 211 ? -20.984 -22.422 4.062 1 97.62 211 ASN B CA 1
ATOM 4191 C C . ASN B 1 211 ? -21.844 -21.328 3.418 1 97.62 211 ASN B C 1
ATOM 4193 O O . ASN B 1 211 ? -22.391 -21.531 2.33 1 97.62 211 ASN B O 1
ATOM 4197 N N . ALA B 1 212 ? -21.938 -20.25 4.07 1 98.12 212 ALA B N 1
ATOM 4198 C CA . ALA B 1 212 ? -22.797 -19.172 3.58 1 98.12 212 ALA B CA 1
ATOM 4199 C C . ALA B 1 212 ? -22 -18.141 2.797 1 98.12 212 ALA B C 1
ATOM 4201 O O . ALA B 1 212 ? -22.547 -17.188 2.266 1 98.12 212 ALA B O 1
ATOM 4202 N N . VAL B 1 213 ? -20.703 -18.375 2.676 1 98.38 213 VAL B N 1
ATOM 4203 C CA . VAL B 1 213 ? -19.812 -17.375 2.092 1 98.38 213 VAL B CA 1
ATOM 4204 C C . VAL B 1 213 ? -20.047 -17.297 0.583 1 98.38 213 VAL B C 1
ATOM 4206 O O . VAL B 1 213 ? -19.984 -18.312 -0.113 1 98.38 213 VAL B O 1
ATOM 4209 N N . GLU B 1 214 ? -20.297 -16.094 0.114 1 97.88 214 GLU B N 1
ATOM 4210 C CA . GLU B 1 214 ? -20.406 -15.844 -1.319 1 97.88 214 GLU B CA 1
ATOM 4211 C C . GLU B 1 214 ? -19.312 -14.898 -1.803 1 97.88 214 GLU B C 1
ATOM 4213 O O . GLU B 1 214 ? -19 -14.852 -2.996 1 97.88 214 GLU B O 1
ATOM 4218 N N . MET B 1 215 ? -18.734 -14.156 -0.932 1 98.38 215 MET B N 1
ATOM 4219 C CA . MET B 1 215 ? -17.656 -13.219 -1.248 1 98.38 215 MET B CA 1
ATOM 4220 C C . MET B 1 215 ? -16.781 -12.969 -0.026 1 98.38 215 MET B C 1
ATOM 4222 O O . MET B 1 215 ? -17.234 -13.133 1.109 1 98.38 215 MET B O 1
ATOM 4226 N N . LEU B 1 216 ? -15.609 -12.594 -0.219 1 98.69 216 LEU B N 1
ATOM 4227 C CA . LEU B 1 216 ? -14.711 -12.195 0.859 1 98.69 216 LEU B CA 1
ATOM 4228 C C . LEU B 1 216 ? -14.875 -10.719 1.186 1 98.69 216 LEU B C 1
ATOM 4230 O O . LEU B 1 216 ? -15.422 -9.953 0.384 1 98.69 216 LEU B O 1
ATOM 4234 N N . ALA B 1 217 ? -14.422 -10.336 2.402 1 98.5 217 ALA B N 1
ATOM 4235 C CA . ALA B 1 217 ? -14.398 -8.938 2.816 1 98.5 217 ALA B CA 1
ATOM 4236 C C . ALA B 1 217 ? -13 -8.352 2.695 1 98.5 217 ALA B C 1
ATOM 4238 O O . ALA B 1 217 ? -12.008 -9.07 2.85 1 98.5 217 ALA B O 1
ATOM 4239 N N . PRO B 1 218 ? -12.93 -7.047 2.361 1 98.5 218 PRO B N 1
ATOM 4240 C CA . PRO B 1 218 ? -11.609 -6.414 2.42 1 98.5 218 PRO B CA 1
ATOM 4241 C C . PRO B 1 218 ? -11.031 -6.383 3.834 1 98.5 218 PRO B C 1
ATOM 4243 O O . PRO B 1 218 ? -11.781 -6.41 4.812 1 98.5 218 PRO B O 1
ATOM 4246 N N . VAL B 1 219 ? -9.727 -6.281 3.951 1 98.19 219 VAL B N 1
ATOM 4247 C CA . VAL B 1 219 ? -9.078 -6.195 5.258 1 98.19 219 VAL B CA 1
ATOM 4248 C C . VAL B 1 219 ? -9.5 -4.898 5.953 1 98.19 219 VAL B C 1
ATOM 4250 O O . VAL B 1 219 ? -9.625 -3.855 5.309 1 98.19 219 VAL B O 1
ATOM 4253 N N . GLY B 1 220 ? -9.75 -4.977 7.273 1 96.81 220 GLY B N 1
ATOM 4254 C CA . GLY B 1 220 ? -10.023 -3.766 8.031 1 96.81 220 GLY B CA 1
ATOM 4255 C C . GLY B 1 220 ? -11.312 -3.84 8.828 1 96.81 220 GLY B C 1
ATOM 4256 O O . GLY B 1 220 ? -11.578 -2.977 9.664 1 96.81 220 GLY B O 1
ATOM 4257 N N . GLY B 1 221 ? -12.195 -4.891 8.609 1 93.81 221 GLY B N 1
ATOM 4258 C CA . GLY B 1 221 ? -13.445 -4.988 9.336 1 93.81 221 GLY B CA 1
ATOM 4259 C C . GLY B 1 221 ? -14.32 -3.76 9.188 1 93.81 221 GLY B C 1
ATOM 4260 O O . GLY B 1 221 ? -14.625 -3.338 8.07 1 93.81 221 GLY B O 1
ATOM 4261 N N . GLU B 1 222 ? -14.57 -3.074 10.375 1 93.06 222 GLU B N 1
ATOM 4262 C CA . GLU B 1 222 ? -15.367 -1.853 10.367 1 93.06 222 GLU B CA 1
ATOM 4263 C C . GLU B 1 222 ? -14.695 -0.76 9.539 1 93.06 222 GLU B C 1
ATOM 4265 O O . GLU B 1 222 ? -15.367 0.151 9.047 1 93.06 222 GLU B O 1
ATOM 4270 N N . PHE B 1 223 ? -13.508 -0.892 9.391 1 95.44 223 PHE B N 1
ATOM 4271 C CA . PHE B 1 223 ? -12.742 0.079 8.625 1 95.44 223 PHE B CA 1
ATOM 4272 C C . PHE B 1 223 ? -12.25 -0.532 7.316 1 95.44 223 PHE B C 1
ATOM 4274 O O . PHE B 1 223 ? -11.164 -0.191 6.836 1 95.44 223 PHE B O 1
ATOM 4281 N N . GLY B 1 224 ? -13.102 -1.406 6.781 1 96.94 224 GLY B N 1
ATOM 4282 C CA . GLY B 1 224 ? -12.781 -2.152 5.574 1 96.94 224 GLY B CA 1
ATOM 4283 C C . GLY B 1 224 ? -12.656 -1.272 4.344 1 96.94 224 GLY B C 1
ATOM 4284 O O . GLY B 1 224 ? -12.133 -1.706 3.314 1 96.94 224 GLY B O 1
ATOM 4285 N N . PHE B 1 225 ? -13.047 0.026 4.426 1 98.12 225 PHE B N 1
ATOM 4286 C CA . PHE B 1 225 ? -12.875 0.937 3.299 1 98.12 225 PHE B CA 1
ATOM 4287 C C . PHE B 1 225 ? -11.398 1.126 2.973 1 98.12 225 PHE B C 1
ATOM 4289 O O . PHE B 1 225 ? -11.039 1.342 1.814 1 98.12 225 PHE B O 1
ATOM 4296 N N . LYS B 1 226 ? -10.562 0.985 3.961 1 98.38 226 LYS B N 1
ATOM 4297 C CA . LYS B 1 226 ? -9.125 1.082 3.736 1 98.38 226 LYS B CA 1
ATOM 4298 C C . LYS B 1 226 ? -8.617 -0.093 2.902 1 98.38 226 LYS B C 1
ATOM 4300 O O . LYS B 1 226 ? -7.879 0.099 1.935 1 98.38 226 LYS B O 1
ATOM 4305 N N . GLY B 1 227 ? -9.031 -1.326 3.283 1 98.62 227 GLY B N 1
ATOM 4306 C CA . GLY B 1 227 ? -8.656 -2.504 2.516 1 98.62 227 GLY B CA 1
ATOM 4307 C C . GLY B 1 227 ? -9.227 -2.504 1.107 1 98.62 227 GLY B C 1
ATOM 4308 O O . GLY B 1 227 ? -8.539 -2.895 0.159 1 98.62 227 GLY B O 1
ATOM 4309 N N . ALA B 1 228 ? -10.453 -2.064 0.998 1 98.75 228 ALA B N 1
ATOM 4310 C CA . ALA B 1 228 ? -11.078 -1.969 -0.318 1 98.75 228 ALA B CA 1
ATOM 4311 C C . ALA B 1 228 ? -10.336 -0.978 -1.208 1 98.75 228 ALA B C 1
ATOM 4313 O O . ALA B 1 228 ? -10.156 -1.221 -2.404 1 98.75 228 ALA B O 1
ATOM 4314 N N . ALA B 1 229 ? -9.891 0.104 -0.651 1 98.81 229 ALA B N 1
ATOM 4315 C CA . ALA B 1 229 ? -9.148 1.105 -1.408 1 98.81 229 ALA B CA 1
ATOM 4316 C C . ALA B 1 229 ? -7.785 0.569 -1.833 1 98.81 229 ALA B C 1
ATOM 4318 O O . ALA B 1 229 ? -7.316 0.848 -2.939 1 98.81 229 ALA B O 1
ATOM 4319 N N . LEU B 1 230 ? -7.148 -0.172 -0.954 1 98.88 230 LEU B N 1
ATOM 4320 C CA . LEU B 1 230 ? -5.875 -0.792 -1.302 1 98.88 230 LEU B CA 1
ATOM 4321 C C . LEU B 1 230 ? -6.043 -1.765 -2.463 1 98.88 230 LEU B C 1
ATOM 4323 O O . LEU B 1 230 ? -5.188 -1.84 -3.346 1 98.88 230 LEU B O 1
ATOM 4327 N N . ALA B 1 231 ? -7.164 -2.5 -2.428 1 98.88 231 ALA B N 1
ATOM 4328 C CA . ALA B 1 231 ? -7.465 -3.365 -3.564 1 98.88 231 ALA B CA 1
ATOM 4329 C C . ALA B 1 231 ? -7.586 -2.557 -4.852 1 98.88 231 ALA B C 1
ATOM 4331 O O . ALA B 1 231 ? -7.219 -3.031 -5.93 1 98.88 231 ALA B O 1
ATOM 4332 N N . GLY B 1 232 ? -8.117 -1.392 -4.719 1 98.88 232 GLY B N 1
ATOM 4333 C CA . GLY B 1 232 ? -8.211 -0.488 -5.855 1 98.88 232 GLY B CA 1
ATOM 4334 C C . GLY B 1 232 ? -6.852 -0.069 -6.391 1 98.88 232 GLY B C 1
ATOM 4335 O O . GLY B 1 232 ? -6.664 0.038 -7.605 1 98.88 232 GLY B O 1
ATOM 4336 N N . VAL B 1 233 ? -5.914 0.188 -5.48 1 98.94 233 VAL B N 1
ATOM 4337 C CA . VAL B 1 233 ? -4.555 0.516 -5.898 1 98.94 233 VAL B CA 1
ATOM 4338 C C . VAL B 1 233 ? -3.994 -0.61 -6.766 1 98.94 233 VAL B C 1
ATOM 4340 O O . VAL B 1 233 ? -3.443 -0.36 -7.84 1 98.94 233 VAL B O 1
ATOM 4343 N N . VAL B 1 234 ? -4.172 -1.819 -6.324 1 98.94 234 VAL B N 1
ATOM 4344 C CA . VAL B 1 234 ? -3.699 -2.98 -7.07 1 98.94 234 VAL B CA 1
ATOM 4345 C C . VAL B 1 234 ? -4.406 -3.051 -8.422 1 98.94 234 VAL B C 1
ATOM 4347 O O . VAL B 1 234 ? -3.775 -3.312 -9.445 1 98.94 234 VAL B O 1
ATOM 4350 N N . GLU B 1 235 ? -5.727 -2.822 -8.43 1 98.94 235 GLU B N 1
ATOM 4351 C CA . GLU B 1 235 ? -6.535 -2.83 -9.648 1 98.94 235 GLU B CA 1
ATOM 4352 C C . GLU B 1 235 ? -6.02 -1.814 -10.656 1 98.94 235 GLU B C 1
ATOM 4354 O O . GLU B 1 235 ? -5.859 -2.133 -11.844 1 98.94 235 GLU B O 1
ATOM 4359 N N . ILE B 1 236 ? -5.711 -0.666 -10.188 1 98.94 236 ILE B N 1
ATOM 4360 C CA . ILE B 1 236 ? -5.289 0.428 -11.055 1 98.94 236 ILE B CA 1
ATOM 4361 C C . ILE B 1 236 ? -3.918 0.117 -11.648 1 98.94 236 ILE B C 1
ATOM 4363 O O . ILE B 1 236 ? -3.709 0.259 -12.859 1 98.94 236 ILE B O 1
ATOM 4367 N N . PHE B 1 237 ? -2.994 -0.355 -10.875 1 98.88 237 PHE B N 1
ATOM 4368 C CA . PHE B 1 237 ? -1.643 -0.619 -11.352 1 98.88 237 PHE B CA 1
ATOM 4369 C C . PHE B 1 237 ? -1.622 -1.832 -12.273 1 98.88 237 PHE B C 1
ATOM 4371 O O . PHE B 1 237 ? -0.899 -1.849 -13.273 1 98.88 237 PHE B O 1
ATOM 4378 N N . SER B 1 238 ? -2.445 -2.844 -11.992 1 98.75 238 SER B N 1
ATOM 4379 C CA . SER B 1 238 ? -2.309 -4.105 -12.711 1 98.75 238 SER B CA 1
ATOM 4380 C C . SER B 1 238 ? -3.271 -4.18 -13.891 1 98.75 238 SER B C 1
ATOM 4382 O O . SER B 1 238 ? -3.047 -4.934 -14.836 1 98.75 238 SER B O 1
ATOM 4384 N N . ALA B 1 239 ? -4.375 -3.441 -13.836 1 98.81 239 ALA B N 1
ATOM 4385 C CA . ALA B 1 239 ? -5.383 -3.547 -14.891 1 98.81 239 ALA B CA 1
ATOM 4386 C C . ALA B 1 239 ? -5.504 -2.24 -15.664 1 98.81 239 ALA B C 1
ATOM 4388 O O . ALA B 1 239 ? -5.25 -2.201 -16.875 1 98.81 239 ALA B O 1
ATOM 4389 N N . VAL B 1 240 ? -5.727 -1.134 -14.984 1 98.81 240 VAL B N 1
ATOM 4390 C CA . VAL B 1 240 ? -5.953 0.144 -15.648 1 98.81 240 VAL B CA 1
ATOM 4391 C C . VAL B 1 240 ? -4.676 0.593 -16.359 1 98.81 240 VAL B C 1
ATOM 4393 O O . VAL B 1 240 ? -4.699 0.929 -17.547 1 98.81 240 VAL B O 1
ATOM 4396 N N . LEU B 1 241 ? -3.555 0.538 -15.672 1 98.5 241 LEU B N 1
ATOM 4397 C CA . LEU B 1 241 ? -2.295 1.068 -16.172 1 98.5 241 LEU B CA 1
ATOM 4398 C C . LEU B 1 241 ? -1.685 0.126 -17.203 1 98.5 241 LEU B C 1
ATOM 4400 O O . LEU B 1 241 ? -0.782 0.515 -17.953 1 98.5 241 LEU B O 1
ATOM 4404 N N . THR B 1 242 ? -2.162 -1.098 -17.281 1 98.5 242 THR B N 1
ATOM 4405 C CA . THR B 1 242 ? -1.664 -2.064 -18.25 1 98.5 242 THR B CA 1
ATOM 4406 C C . THR B 1 242 ? -2.605 -2.162 -19.453 1 98.5 242 THR B C 1
ATOM 4408 O O . THR B 1 242 ? -2.254 -2.748 -20.484 1 98.5 242 THR B O 1
ATOM 4411 N N . GLY B 1 243 ? -3.795 -1.601 -19.297 1 98 243 GLY B N 1
ATOM 4412 C CA . GLY B 1 243 ? -4.805 -1.711 -20.344 1 98 243 GLY B CA 1
ATOM 4413 C C . GLY B 1 243 ? -5.473 -3.07 -20.375 1 98 243 GLY B C 1
ATOM 4414 O O . GLY B 1 243 ? -6.102 -3.43 -21.375 1 98 243 GLY B O 1
ATOM 4415 N N . MET B 1 244 ? -5.285 -3.875 -19.375 1 98.62 244 MET B N 1
ATOM 4416 C CA . MET B 1 244 ? -5.824 -5.23 -19.344 1 98.62 244 MET B CA 1
ATOM 4417 C C . MET B 1 244 ? -7.156 -5.273 -18.609 1 98.62 244 MET B C 1
ATOM 4419 O O . MET B 1 244 ? -7.715 -4.23 -18.266 1 98.62 244 MET B O 1
ATOM 4423 N N . ARG B 1 245 ? -7.699 -6.41 -18.406 1 98.44 245 ARG B N 1
ATOM 4424 C CA . ARG B 1 245 ? -9.07 -6.574 -17.922 1 98.44 245 ARG B CA 1
ATOM 4425 C C . ARG B 1 245 ? -9.172 -6.246 -16.438 1 98.44 245 ARG B C 1
ATOM 4427 O O . ARG B 1 245 ? -8.273 -6.574 -15.656 1 98.44 245 ARG B O 1
ATOM 4434 N N . LEU B 1 246 ? -10.234 -5.543 -16.125 1 98.75 246 LEU B N 1
ATOM 4435 C CA . LEU B 1 246 ? -10.609 -5.324 -14.727 1 98.75 246 LEU B CA 1
ATOM 4436 C C . LEU B 1 246 ? -11.109 -6.613 -14.086 1 98.75 246 LEU B C 1
ATOM 4438 O O . LEU B 1 246 ? -11.625 -7.496 -14.781 1 98.75 246 LEU B O 1
ATOM 4442 N N . SER B 1 247 ? -11.008 -6.664 -12.781 1 98.75 247 SER B N 1
ATOM 4443 C CA . SER B 1 247 ? -11.312 -7.891 -12.047 1 98.75 247 SER B CA 1
ATOM 4444 C C . SER B 1 247 ? -12.688 -8.43 -12.422 1 98.75 247 SER B C 1
ATOM 4446 O O . SER B 1 247 ? -12.852 -9.625 -12.664 1 98.75 247 SER B O 1
ATOM 4448 N N . PHE B 1 248 ? -13.68 -7.574 -12.508 1 98.31 248 PHE B N 1
ATOM 4449 C CA . PHE B 1 248 ? -15.062 -7.992 -12.727 1 98.31 248 PHE B CA 1
ATOM 4450 C C . PHE B 1 248 ? -15.297 -8.336 -14.195 1 98.31 248 PHE B C 1
ATOM 4452 O O . PHE B 1 248 ? -16.391 -8.766 -14.562 1 98.31 248 PHE B O 1
ATOM 4459 N N . ASP B 1 249 ? -14.266 -8.18 -15.047 1 98.06 249 ASP B N 1
ATOM 4460 C CA . ASP B 1 249 ? -14.367 -8.531 -16.453 1 98.06 249 ASP B CA 1
ATOM 4461 C C . ASP B 1 249 ? -13.562 -9.797 -16.766 1 98.06 249 ASP B C 1
ATOM 4463 O O . ASP B 1 249 ? -13.586 -10.297 -17.891 1 98.06 249 ASP B O 1
ATOM 4467 N N . LEU B 1 250 ? -12.836 -10.336 -15.797 1 97.88 250 LEU B N 1
ATOM 4468 C CA . LEU B 1 250 ? -11.969 -11.492 -16.016 1 97.88 250 LEU B CA 1
ATOM 4469 C C . LEU B 1 250 ? -12.773 -12.781 -16.016 1 97.88 250 LEU B C 1
ATOM 4471 O O . LEU B 1 250 ? -13.703 -12.945 -15.227 1 97.88 250 LEU B O 1
ATOM 4475 N N . ALA B 1 251 ? -12.352 -13.688 -16.891 1 95.88 251 ALA B N 1
ATOM 4476 C CA . ALA B 1 251 ? -12.859 -15.055 -16.797 1 95.88 251 ALA B CA 1
ATOM 4477 C C . ALA B 1 251 ? -12.414 -15.703 -15.484 1 95.88 251 ALA B C 1
ATOM 4479 O O . ALA B 1 251 ? -11.289 -15.492 -15.031 1 95.88 251 ALA B O 1
ATOM 4480 N N . PRO B 1 252 ? -13.281 -16.578 -14.977 1 95.19 252 PRO B N 1
ATOM 4481 C CA . PRO B 1 252 ? -12.891 -17.25 -13.734 1 95.19 252 PRO B CA 1
ATOM 4482 C C . PRO B 1 252 ? -11.672 -18.141 -13.906 1 95.19 252 PRO B C 1
ATOM 4484 O O . PRO B 1 252 ? -11.578 -18.891 -14.891 1 95.19 252 PRO B O 1
ATOM 4487 N N . MET B 1 253 ? -10.805 -18.094 -12.922 1 93.62 253 MET B N 1
ATOM 4488 C CA . MET B 1 253 ? -9.578 -18.891 -12.953 1 93.62 253 MET B CA 1
ATOM 4489 C C . MET B 1 253 ? -9.906 -20.391 -13.023 1 93.62 253 MET B C 1
ATOM 4491 O O . MET B 1 253 ? -9.258 -21.125 -13.758 1 93.62 253 MET B O 1
ATOM 4495 N N . GLY B 1 254 ? -10.922 -20.828 -12.367 1 93.25 254 GLY B N 1
ATOM 4496 C CA . GLY B 1 254 ? -11.234 -22.234 -12.219 1 93.25 254 GLY B CA 1
ATOM 4497 C C . GLY B 1 254 ? -12.039 -22.797 -13.375 1 93.25 254 GLY B C 1
ATOM 4498 O O . GLY B 1 254 ? -12.398 -23.984 -13.375 1 93.25 254 GLY B O 1
ATOM 4499 N N . GLY B 1 255 ? -12.266 -22.078 -14.328 1 93.12 255 GLY B N 1
ATOM 4500 C CA . GLY B 1 255 ? -13.062 -22.547 -15.445 1 93.12 255 GLY B CA 1
ATOM 4501 C C . GLY B 1 255 ? -14.539 -22.25 -15.297 1 93.12 255 GLY B C 1
ATOM 4502 O O . GLY B 1 255 ? -14.922 -21.359 -14.539 1 93.12 255 GLY B O 1
ATOM 4503 N N . PRO B 1 256 ? -15.258 -22.75 -16.328 1 94.12 256 PRO B N 1
ATOM 4504 C CA . PRO B 1 256 ? -15.008 -23.984 -17.078 1 94.12 256 PRO B CA 1
ATOM 4505 C C . PRO B 1 256 ? -14.227 -23.734 -18.375 1 94.12 256 PRO B C 1
ATOM 4507 O O . PRO B 1 256 ? -13.734 -24.672 -19 1 94.12 256 PRO B O 1
ATOM 4510 N N . ASP B 1 257 ? -14.133 -22.641 -18.844 1 96.44 257 ASP B N 1
ATOM 4511 C CA . ASP B 1 257 ? -13.414 -22.344 -20.078 1 96.44 257 ASP B CA 1
ATOM 4512 C C . ASP B 1 257 ? -11.906 -22.297 -19.828 1 96.44 257 ASP B C 1
ATOM 4514 O O . ASP B 1 257 ? -11.422 -21.406 -19.125 1 96.44 257 ASP B O 1
ATOM 4518 N N . PHE B 1 258 ? -11.164 -23.234 -20.406 1 97.44 258 PHE B N 1
ATOM 4519 C CA . PHE B 1 258 ? -9.711 -23.266 -20.297 1 97.44 258 PHE B CA 1
ATOM 4520 C C . PHE B 1 258 ? -9.062 -23.047 -21.656 1 97.44 258 PHE B C 1
ATOM 4522 O O . PHE B 1 2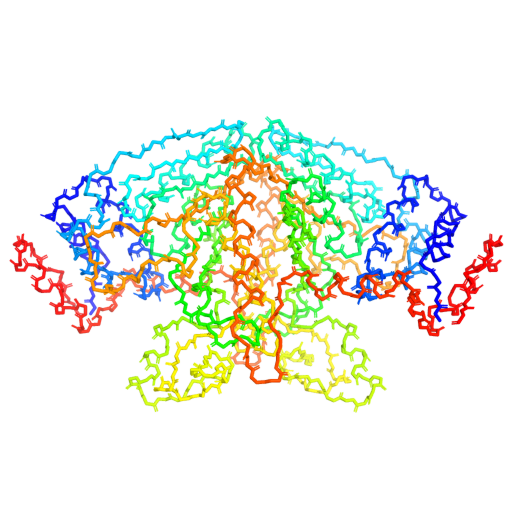58 ? -7.875 -23.344 -21.844 1 97.44 258 PHE B O 1
ATOM 4529 N N . SER B 1 259 ? -9.836 -22.625 -22.594 1 97.81 259 SER B N 1
ATOM 4530 C CA . SER B 1 259 ? -9.305 -22.406 -23.938 1 97.81 259 SER B CA 1
ATOM 4531 C C . SER B 1 259 ? -9.062 -20.938 -24.203 1 97.81 259 SER B C 1
ATOM 4533 O O . SER B 1 259 ? -8.203 -20.578 -25.016 1 97.81 259 SER B O 1
ATOM 4535 N N . THR B 1 260 ? -9.789 -20.078 -23.531 1 97.94 260 THR B N 1
ATOM 4536 C CA . THR B 1 260 ? -9.711 -18.641 -23.781 1 97.94 260 THR B CA 1
ATOM 4537 C C . THR B 1 260 ? -8.703 -18 -22.844 1 97.94 260 THR B C 1
ATOM 4539 O O . THR B 1 260 ? -8.797 -18.141 -21.625 1 97.94 260 THR B O 1
ATOM 4542 N N . PRO B 1 261 ? -7.738 -17.25 -23.422 1 98 261 PRO B N 1
ATOM 4543 C CA . PRO B 1 261 ? -6.812 -16.516 -22.562 1 98 261 PRO B CA 1
ATOM 4544 C C . PRO B 1 261 ? -7.527 -15.523 -21.641 1 98 261 PRO B C 1
ATOM 4546 O O . PRO B 1 261 ? -8.5 -14.883 -22.047 1 98 261 PRO B O 1
ATOM 4549 N N . ARG B 1 262 ? -7.039 -15.336 -20.484 1 96.44 262 ARG B N 1
ATOM 4550 C CA . ARG B 1 262 ? -7.727 -14.539 -19.484 1 96.44 262 ARG B CA 1
ATOM 4551 C C . ARG B 1 262 ? -7.457 -13.047 -19.688 1 96.44 262 ARG B C 1
ATOM 4553 O O . ARG B 1 262 ? -8.25 -12.203 -19.25 1 96.44 262 ARG B O 1
ATOM 4560 N N . GLY B 1 263 ? -6.258 -12.703 -20.297 1 97.5 263 GLY B N 1
ATOM 4561 C CA . GLY B 1 263 ? -5.922 -11.297 -20.5 1 97.5 263 GLY B CA 1
ATOM 4562 C C . GLY B 1 263 ? -5.637 -10.562 -19.203 1 97.5 263 GLY B C 1
ATOM 4563 O O . GLY B 1 263 ? -6.062 -9.422 -19.016 1 97.5 263 GLY B O 1
ATOM 4564 N N . LEU B 1 264 ? -4.957 -11.211 -18.312 1 98.12 264 LEU B N 1
ATOM 4565 C CA . LEU B 1 264 ? -4.602 -10.633 -17.016 1 98.12 264 LEU B CA 1
ATOM 4566 C C . LEU B 1 264 ? -3.424 -9.672 -17.156 1 98.12 264 LEU B C 1
ATOM 4568 O O . LEU B 1 264 ? -2.525 -9.898 -17.969 1 98.12 264 LEU B O 1
ATOM 4572 N N . GLY B 1 265 ? -3.492 -8.578 -16.391 1 98.56 265 GLY B N 1
ATOM 4573 C CA . GLY B 1 265 ? -2.338 -7.699 -16.266 1 98.56 265 GLY B CA 1
ATOM 4574 C C . GLY B 1 265 ? -1.625 -7.844 -14.93 1 98.56 265 GLY B C 1
ATOM 4575 O O . GLY B 1 265 ? -2.15 -8.461 -14.008 1 98.56 265 GLY B O 1
ATOM 4576 N N . ALA B 1 266 ? -0.426 -7.367 -14.859 1 98.94 266 ALA B N 1
ATOM 4577 C CA . ALA B 1 266 ? 0.367 -7.242 -13.641 1 98.94 266 ALA B CA 1
ATOM 4578 C C . ALA B 1 266 ? 1.339 -6.07 -13.734 1 98.94 266 ALA B C 1
ATOM 4580 O O . ALA B 1 266 ? 1.457 -5.434 -14.781 1 98.94 266 ALA B O 1
ATOM 4581 N N . PHE B 1 267 ? 1.886 -5.715 -12.633 1 98.94 267 PHE B N 1
ATOM 4582 C CA . PHE B 1 267 ? 2.779 -4.566 -12.562 1 98.94 267 PHE B CA 1
ATOM 4583 C C . PHE B 1 267 ? 3.904 -4.816 -11.562 1 98.94 267 PHE B C 1
ATOM 4585 O O . PHE B 1 267 ? 3.668 -5.336 -10.469 1 98.94 267 PHE B O 1
ATOM 4592 N N . VAL B 1 268 ? 5.176 -4.516 -11.984 1 98.94 268 VAL B N 1
ATOM 4593 C CA . VAL B 1 268 ? 6.297 -4.66 -11.062 1 98.94 268 VAL B CA 1
ATOM 4594 C C . VAL B 1 268 ? 7.129 -3.381 -11.047 1 98.94 268 VAL B C 1
ATOM 4596 O O . VAL B 1 268 ? 7.16 -2.645 -12.039 1 98.94 268 VAL B O 1
ATOM 4599 N N . LEU B 1 269 ? 7.715 -3.129 -9.914 1 98.94 269 LEU B N 1
ATOM 4600 C CA . LEU B 1 269 ? 8.602 -1.999 -9.672 1 98.94 269 LEU B CA 1
ATOM 4601 C C . LEU B 1 269 ? 9.883 -2.455 -8.984 1 98.94 269 LEU B C 1
ATOM 4603 O O . LEU B 1 269 ? 9.844 -3.309 -8.094 1 98.94 269 LEU B O 1
ATOM 4607 N N . ALA B 1 270 ? 11.016 -1.918 -9.398 1 98.94 270 ALA B N 1
ATOM 4608 C CA . ALA B 1 270 ? 12.289 -2.121 -8.719 1 98.94 270 ALA B CA 1
ATOM 4609 C C . ALA B 1 270 ? 12.969 -0.787 -8.422 1 98.94 270 ALA B C 1
ATOM 4611 O O . ALA B 1 270 ? 13 0.108 -9.266 1 98.94 270 ALA B O 1
ATOM 4612 N N . LEU B 1 271 ? 13.438 -0.611 -7.215 1 98.94 271 LEU B N 1
ATOM 4613 C CA . LEU B 1 271 ? 14.203 0.564 -6.812 1 98.94 271 LEU B CA 1
ATOM 4614 C C . LEU B 1 271 ? 15.617 0.176 -6.387 1 98.94 271 LEU B C 1
ATOM 4616 O O . LEU B 1 271 ? 15.805 -0.805 -5.664 1 98.94 271 LEU B O 1
ATOM 4620 N N . LYS B 1 272 ? 16.531 0.949 -6.852 1 98.75 272 LYS B N 1
ATOM 4621 C CA . LYS B 1 272 ? 17.938 0.816 -6.438 1 98.75 272 LYS B CA 1
ATOM 4622 C C . LYS B 1 272 ? 18.234 1.696 -5.23 1 98.75 272 LYS B C 1
ATOM 4624 O O . LYS B 1 272 ? 18.391 2.91 -5.363 1 98.75 272 LYS B O 1
ATOM 4629 N N . PRO B 1 273 ? 18.406 1.09 -4.016 1 98.38 273 PRO B N 1
ATOM 4630 C CA . PRO B 1 273 ? 18.578 1.917 -2.82 1 98.38 273 PRO B CA 1
ATOM 4631 C C . PRO B 1 273 ? 19.734 2.902 -2.953 1 98.38 273 PRO B C 1
ATOM 4633 O O . PRO B 1 273 ? 19.625 4.055 -2.531 1 98.38 273 PRO B O 1
ATOM 4636 N N . GLU B 1 274 ? 20.781 2.541 -3.639 1 97.44 274 GLU B N 1
ATOM 4637 C CA . GLU B 1 274 ? 22 3.346 -3.758 1 97.44 274 GLU B CA 1
ATOM 4638 C C . GLU B 1 274 ? 21.75 4.594 -4.602 1 97.44 274 GLU B C 1
ATOM 4640 O O . GLU B 1 274 ? 22.562 5.527 -4.582 1 97.44 274 GLU B O 1
ATOM 4645 N N . ALA B 1 275 ? 20.719 4.562 -5.32 1 98.38 275 ALA B N 1
ATOM 4646 C CA . ALA B 1 275 ? 20.375 5.727 -6.137 1 98.38 275 ALA B CA 1
ATOM 4647 C C . ALA B 1 275 ? 19.828 6.859 -5.277 1 98.38 275 ALA B C 1
ATOM 4649 O O . ALA B 1 275 ? 19.797 8.016 -5.711 1 98.38 275 ALA B O 1
ATOM 4650 N N . PHE B 1 276 ? 19.422 6.59 -3.992 1 98.19 276 PHE B N 1
ATOM 4651 C CA . PHE B 1 276 ? 18.781 7.578 -3.127 1 98.19 276 PHE B CA 1
ATOM 4652 C C . PHE B 1 276 ? 19.734 8.016 -2.02 1 98.19 276 PHE B C 1
ATOM 4654 O O . PHE B 1 276 ? 19.656 9.156 -1.542 1 98.19 276 PHE B O 1
ATOM 4661 N N . LEU B 1 277 ? 20.484 7.098 -1.555 1 97.69 277 LEU B N 1
ATOM 4662 C CA . LEU B 1 277 ? 21.422 7.32 -0.464 1 97.69 277 LEU B CA 1
ATOM 4663 C C . LEU B 1 277 ? 22.562 6.312 -0.518 1 97.69 277 LEU B C 1
ATOM 4665 O O . LEU B 1 277 ? 22.531 5.367 -1.309 1 97.69 277 LEU B O 1
ATOM 4669 N N . GLU B 1 278 ? 23.578 6.512 0.339 1 97.69 278 GLU B N 1
ATOM 4670 C CA . GLU B 1 278 ? 24.688 5.559 0.392 1 97.69 278 GLU B CA 1
ATOM 4671 C C . GLU B 1 278 ? 24.203 4.184 0.847 1 97.69 278 GLU B C 1
ATOM 4673 O O . GLU B 1 278 ? 23.438 4.074 1.807 1 97.69 278 GLU B O 1
ATOM 4678 N N . ARG B 1 279 ? 24.672 3.148 0.172 1 97.38 279 ARG B N 1
ATOM 4679 C CA . ARG B 1 279 ? 24.219 1.788 0.443 1 97.38 279 ARG B CA 1
ATOM 4680 C C . ARG B 1 279 ? 24.453 1.412 1.902 1 97.38 279 ARG B C 1
ATOM 4682 O O . ARG B 1 279 ? 23.609 0.781 2.533 1 97.38 279 ARG B O 1
ATOM 4689 N N . ASP B 1 280 ? 25.562 1.812 2.467 1 97.81 280 ASP B N 1
ATOM 4690 C CA . ASP B 1 280 ? 25.891 1.489 3.854 1 97.81 280 ASP B CA 1
ATOM 4691 C C . ASP B 1 280 ? 24.875 2.102 4.812 1 97.81 280 ASP B C 1
ATOM 4693 O O . ASP B 1 280 ? 24.516 1.492 5.82 1 97.81 280 ASP B O 1
ATOM 4697 N N . VAL B 1 281 ? 24.469 3.328 4.48 1 98 281 VAL B N 1
ATOM 4698 C CA . VAL B 1 281 ? 23.484 4.008 5.309 1 98 281 VAL B CA 1
ATOM 4699 C C . VAL B 1 281 ? 22.141 3.26 5.242 1 98 281 VAL B C 1
ATOM 4701 O O . VAL B 1 281 ? 21.484 3.059 6.262 1 98 281 VAL B O 1
ATOM 4704 N N . PHE B 1 282 ? 21.844 2.844 4.023 1 98.38 282 PHE B N 1
ATOM 4705 C CA . PHE B 1 282 ? 20.625 2.047 3.838 1 98.38 282 PHE B CA 1
ATOM 4706 C C . PHE B 1 282 ? 20.688 0.766 4.66 1 98.38 282 PHE B C 1
ATOM 4708 O O . PHE B 1 282 ? 19.766 0.447 5.398 1 98.38 282 PHE B O 1
ATOM 4715 N N . ASP B 1 283 ? 21.734 0.041 4.52 1 98.44 283 ASP B N 1
ATOM 4716 C CA . ASP B 1 283 ? 21.906 -1.253 5.172 1 98.44 283 ASP B CA 1
ATOM 4717 C C . ASP B 1 283 ? 21.875 -1.107 6.691 1 98.44 283 ASP B C 1
ATOM 4719 O O . ASP B 1 283 ? 21.266 -1.918 7.391 1 98.44 283 ASP B O 1
ATOM 4723 N N . GLU B 1 284 ? 22.5 -0.097 7.215 1 98.25 284 GLU B N 1
ATOM 4724 C CA . GLU B 1 284 ? 22.531 0.141 8.656 1 98.25 284 GLU B CA 1
ATOM 4725 C C . GLU B 1 284 ? 21.141 0.503 9.18 1 98.25 284 GLU B C 1
ATOM 4727 O O . GLU B 1 284 ? 20.75 0.071 10.266 1 98.25 284 GLU B O 1
ATOM 4732 N N . SER B 1 285 ? 20.469 1.329 8.43 1 98.38 285 SER B N 1
ATOM 4733 C CA . SER B 1 285 ? 19.125 1.715 8.82 1 98.38 285 SER B CA 1
ATOM 4734 C C . SER B 1 285 ? 18.188 0.513 8.836 1 98.38 285 SER B C 1
ATOM 4736 O O . SER B 1 285 ? 17.375 0.361 9.75 1 98.38 285 SER B O 1
ATOM 4738 N N . MET B 1 286 ? 18.25 -0.342 7.785 1 98.56 286 MET B N 1
ATOM 4739 C CA . MET B 1 286 ? 17.453 -1.56 7.742 1 98.56 286 MET B CA 1
ATOM 4740 C C . MET B 1 286 ? 17.797 -2.48 8.906 1 98.56 286 MET B C 1
ATOM 4742 O O . MET B 1 286 ? 16.906 -3.074 9.516 1 98.56 286 MET B O 1
ATOM 4746 N N . LYS B 1 287 ? 19.062 -2.586 9.164 1 98.25 287 LYS B N 1
ATOM 4747 C CA . LYS B 1 287 ? 19.5 -3.42 10.273 1 98.25 287 LYS B CA 1
ATOM 4748 C C . LYS B 1 287 ? 18.922 -2.924 11.594 1 98.25 287 LYS B C 1
ATOM 4750 O O . LYS B 1 287 ? 18.375 -3.707 12.375 1 98.25 287 LYS B O 1
ATOM 4755 N N . ARG B 1 288 ? 19.031 -1.644 11.867 1 98.38 288 ARG B N 1
ATOM 4756 C CA . ARG B 1 288 ? 18.484 -1.064 13.094 1 98.38 288 ARG B CA 1
ATOM 4757 C C . ARG B 1 288 ? 16.984 -1.269 13.172 1 98.38 288 ARG B C 1
ATOM 4759 O O . ARG B 1 288 ? 16.453 -1.643 14.227 1 98.38 288 ARG B O 1
ATOM 4766 N N . TYR B 1 289 ? 16.375 -0.992 12.094 1 98.75 289 TYR B N 1
ATOM 4767 C CA . TYR B 1 289 ? 14.93 -1.155 12.039 1 98.75 289 TYR B CA 1
ATOM 4768 C C . TYR B 1 289 ? 14.531 -2.57 12.43 1 98.75 289 TYR B C 1
ATOM 4770 O O . TYR B 1 289 ? 13.664 -2.758 13.289 1 98.75 289 TYR B O 1
ATOM 4778 N N . LEU B 1 290 ? 15.102 -3.578 11.812 1 98.62 290 LEU B N 1
ATOM 4779 C CA . LEU B 1 290 ? 14.766 -4.98 12.039 1 98.62 290 LEU B CA 1
ATOM 4780 C C . LEU B 1 290 ? 15.141 -5.41 13.453 1 98.62 290 LEU B C 1
ATOM 4782 O O . LEU B 1 290 ? 14.406 -6.16 14.094 1 98.62 290 LEU B O 1
ATOM 4786 N N . GLU B 1 291 ? 16.281 -4.914 13.945 1 98.19 291 GLU B N 1
ATOM 4787 C CA . GLU B 1 291 ? 16.719 -5.266 15.297 1 98.19 291 GLU B CA 1
ATOM 4788 C C . GLU B 1 291 ? 15.758 -4.734 16.344 1 98.19 291 GLU B C 1
ATOM 4790 O O . GLU B 1 291 ? 15.367 -5.461 17.266 1 98.19 291 GLU B O 1
ATOM 4795 N N . VAL B 1 292 ? 15.391 -3.451 16.219 1 98.62 292 VAL B N 1
ATOM 4796 C CA . VAL B 1 292 ? 14.477 -2.873 17.188 1 98.62 292 VAL B CA 1
ATOM 4797 C C . VAL B 1 292 ? 13.109 -3.545 17.078 1 98.62 292 VAL B C 1
ATOM 4799 O O 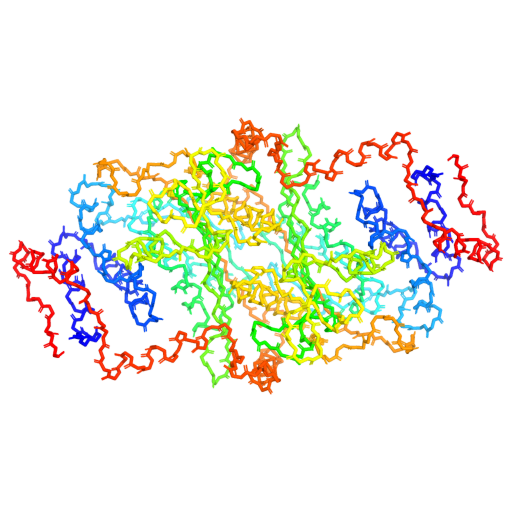. VAL B 1 292 ? 12.453 -3.816 18.078 1 98.62 292 VAL B O 1
ATOM 4802 N N . LEU B 1 293 ? 12.68 -3.84 15.875 1 98.62 293 LEU B N 1
ATOM 4803 C CA . LEU B 1 293 ? 11.406 -4.508 15.641 1 98.62 293 LEU B CA 1
ATOM 4804 C C . LEU B 1 293 ? 11.367 -5.859 16.344 1 98.62 293 LEU B C 1
ATOM 4806 O O . LEU B 1 293 ? 10.477 -6.113 17.156 1 98.62 293 LEU B O 1
ATOM 4810 N N . ARG B 1 294 ? 12.312 -6.676 16.062 1 98 294 ARG B N 1
ATOM 4811 C CA . ARG B 1 294 ? 12.344 -8.039 16.578 1 98 294 ARG B CA 1
ATOM 4812 C C . ARG B 1 294 ? 12.562 -8.047 18.094 1 98 294 ARG B C 1
ATOM 4814 O O . ARG B 1 294 ? 12.141 -8.977 18.781 1 98 294 ARG B O 1
ATOM 4821 N N . GLY B 1 295 ? 13.195 -7.004 18.594 1 97.94 295 GLY B N 1
ATOM 4822 C CA . GLY B 1 295 ? 13.508 -6.93 20.016 1 97.94 295 GLY B CA 1
ATOM 4823 C C . GLY B 1 295 ? 12.453 -6.195 20.812 1 97.94 295 GLY B C 1
ATOM 4824 O O . GLY B 1 295 ? 12.531 -6.129 22.047 1 97.94 295 GLY B O 1
ATOM 4825 N N . SER B 1 296 ? 11.461 -5.625 20.203 1 98.06 296 SER B N 1
ATOM 4826 C CA . SER B 1 296 ? 10.445 -4.836 20.891 1 98.06 296 SER B CA 1
ATOM 4827 C C . SER B 1 296 ? 9.547 -5.719 21.75 1 98.06 296 SER B C 1
ATOM 4829 O O . SER B 1 296 ? 9.344 -6.895 21.438 1 98.06 296 SER B O 1
ATOM 4831 N N . PRO B 1 297 ? 8.953 -5.18 22.859 1 98.06 297 PRO B N 1
ATOM 4832 C CA . PRO B 1 297 ? 8.07 -5.949 23.734 1 98.06 297 PRO B CA 1
ATOM 4833 C C . PRO B 1 297 ? 6.859 -6.516 23 1 98.06 297 PRO B C 1
ATOM 4835 O O . PRO B 1 297 ? 6.277 -5.836 22.141 1 98.06 297 PRO B O 1
ATOM 4838 N N . ALA B 1 298 ? 6.547 -7.734 23.312 1 98.19 298 ALA B N 1
ATOM 4839 C CA . ALA B 1 298 ? 5.352 -8.398 22.781 1 98.19 298 ALA B CA 1
ATOM 4840 C C . ALA B 1 298 ? 4.277 -8.516 23.859 1 98.19 298 ALA B C 1
ATOM 4842 O O . ALA B 1 298 ? 4.582 -8.461 25.062 1 98.19 298 ALA B O 1
ATOM 4843 N N . ARG B 1 299 ? 3.086 -8.57 23.422 1 97.19 299 ARG B N 1
ATOM 4844 C CA . ARG B 1 299 ? 2.023 -8.938 24.359 1 97.19 299 ARG B CA 1
ATOM 4845 C C . ARG B 1 299 ? 2.301 -10.297 24.984 1 97.19 299 ARG B C 1
ATOM 4847 O O . ARG B 1 299 ? 2.99 -11.133 24.406 1 97.19 299 ARG B O 1
ATOM 4854 N N . GLU B 1 300 ? 1.635 -10.508 26.109 1 96.06 300 GLU B N 1
ATOM 4855 C CA . GLU B 1 300 ? 1.846 -11.773 26.812 1 96.06 300 GLU B CA 1
ATOM 4856 C C . GLU B 1 300 ? 1.536 -12.961 25.906 1 96.06 300 GLU B C 1
ATOM 4858 O O . GLU B 1 300 ? 0.514 -12.977 25.219 1 96.06 300 GLU B O 1
ATOM 4863 N N . ASP B 1 301 ? 2.408 -13.922 25.875 1 95.38 301 ASP B N 1
ATOM 4864 C CA . ASP B 1 301 ? 2.293 -15.195 25.172 1 95.38 301 ASP B CA 1
ATOM 4865 C C . ASP B 1 301 ? 2.279 -14.977 23.656 1 95.38 301 ASP B C 1
ATOM 4867 O O . ASP B 1 301 ? 1.748 -15.797 22.906 1 95.38 301 ASP B O 1
ATOM 4871 N N . CYS B 1 302 ? 2.736 -13.789 23.234 1 96.75 302 CYS B N 1
ATOM 4872 C CA . CYS B 1 302 ? 2.84 -13.5 21.812 1 96.75 302 CYS B CA 1
ATOM 4873 C C . CYS B 1 302 ? 4.289 -13.258 21.406 1 96.75 302 CYS B C 1
ATOM 4875 O O . CYS B 1 302 ? 5.188 -13.297 22.25 1 96.75 302 CYS B O 1
ATOM 4877 N N . LYS B 1 303 ? 4.512 -13.18 20.109 1 96.44 303 LYS B N 1
ATOM 4878 C CA . LYS B 1 303 ? 5.828 -12.906 19.547 1 96.44 303 LYS B CA 1
ATOM 4879 C C . LYS B 1 303 ? 5.738 -11.859 18.438 1 96.44 303 LYS B C 1
ATOM 4881 O O . LYS B 1 303 ? 4.875 -11.953 17.562 1 96.44 303 LYS B O 1
ATOM 4886 N N . VAL B 1 304 ? 6.586 -10.875 18.547 1 97.69 304 VAL B N 1
ATOM 4887 C CA . VAL B 1 304 ? 6.676 -9.891 17.469 1 97.69 304 VAL B CA 1
ATOM 4888 C C . VAL B 1 304 ? 7.562 -10.43 16.359 1 97.69 304 VAL B C 1
ATOM 4890 O O . VAL B 1 304 ? 8.602 -11.039 16.625 1 97.69 304 VAL B O 1
ATOM 4893 N N . MET B 1 305 ? 7.113 -10.305 15.117 1 98 305 MET B N 1
ATOM 4894 C CA . MET B 1 305 ? 7.855 -10.781 13.961 1 98 305 MET B CA 1
ATOM 4895 C C . MET B 1 305 ? 7.906 -9.719 12.867 1 98 305 MET B C 1
ATOM 4897 O O . MET B 1 305 ? 6.922 -9.023 12.633 1 98 305 MET B O 1
ATOM 4901 N N . ALA B 1 306 ? 9.07 -9.617 12.242 1 98.44 306 ALA B N 1
ATOM 4902 C CA . ALA B 1 306 ? 9.148 -8.812 11.023 1 98.44 306 ALA B CA 1
ATOM 4903 C C . ALA B 1 306 ? 8.484 -9.523 9.852 1 98.44 306 ALA B C 1
ATOM 4905 O O . ALA B 1 306 ? 8.477 -10.758 9.781 1 98.44 306 ALA B O 1
ATOM 4906 N N . PRO B 1 307 ? 7.938 -8.734 8.914 1 98.62 307 PRO B N 1
ATOM 4907 C CA . PRO B 1 307 ? 7.465 -9.375 7.68 1 98.62 307 PRO B CA 1
ATOM 4908 C C . PRO B 1 307 ? 8.523 -10.258 7.031 1 98.62 307 PRO B C 1
ATOM 4910 O O . PRO B 1 307 ? 9.664 -9.82 6.824 1 98.62 307 PRO B O 1
ATOM 4913 N N . GLY B 1 308 ? 8.188 -11.469 6.758 1 98.5 308 GLY B N 1
ATOM 4914 C CA . GLY B 1 308 ? 9.117 -12.445 6.215 1 98.5 308 GLY B CA 1
ATOM 4915 C C . GLY B 1 308 ? 9.602 -13.445 7.246 1 98.5 308 GLY B C 1
ATOM 4916 O O . GLY B 1 308 ? 9.992 -14.562 6.902 1 98.5 308 GLY B O 1
ATOM 4917 N N . ASP B 1 309 ? 9.609 -13.133 8.57 1 98.44 309 ASP B N 1
ATOM 4918 C CA . ASP B 1 309 ? 10.188 -13.977 9.609 1 98.44 309 ASP B CA 1
ATOM 4919 C C . ASP B 1 309 ? 9.484 -15.336 9.664 1 98.44 309 ASP B C 1
ATOM 4921 O O . ASP B 1 309 ? 10.133 -16.375 9.773 1 98.44 309 ASP B O 1
ATOM 4925 N N . ARG B 1 310 ? 8.156 -15.312 9.672 1 97.69 310 ARG B N 1
ATOM 4926 C CA . ARG B 1 310 ? 7.418 -16.562 9.688 1 97.69 310 ARG B CA 1
ATOM 4927 C C . ARG B 1 310 ? 7.777 -17.422 8.477 1 97.69 310 ARG B C 1
ATOM 4929 O O . ARG B 1 310 ? 7.977 -18.641 8.602 1 97.69 310 ARG B O 1
ATOM 4936 N N . GLU B 1 311 ? 7.805 -16.797 7.328 1 98.44 311 GLU B N 1
ATOM 4937 C CA . GLU B 1 311 ? 8.133 -17.484 6.082 1 98.44 311 GLU B CA 1
ATOM 4938 C C . GLU B 1 311 ? 9.523 -18.125 6.148 1 98.44 311 GLU B C 1
ATOM 4940 O O . GLU B 1 311 ? 9.703 -19.266 5.723 1 98.44 311 GLU B O 1
ATOM 4945 N N . TRP B 1 312 ? 10.484 -17.391 6.629 1 98.56 312 TRP B N 1
ATOM 4946 C CA . TRP B 1 312 ? 11.852 -17.891 6.707 1 98.56 312 TRP B CA 1
ATOM 4947 C C . TRP B 1 312 ? 11.945 -19.078 7.664 1 98.56 312 TRP B C 1
ATOM 4949 O O . TRP B 1 312 ? 12.672 -20.031 7.402 1 98.56 312 TRP B O 1
ATOM 4959 N N . ALA B 1 313 ? 11.219 -18.984 8.75 1 98.44 313 ALA B N 1
ATOM 4960 C CA . ALA B 1 313 ? 11.195 -20.109 9.695 1 98.44 313 ALA B CA 1
ATOM 4961 C C . ALA B 1 313 ? 10.602 -21.359 9.047 1 98.44 313 ALA B C 1
ATOM 4963 O O . ALA B 1 313 ? 11.117 -22.453 9.219 1 98.44 313 ALA B O 1
ATOM 4964 N N . VAL B 1 314 ? 9.531 -21.188 8.32 1 98.56 314 VAL B N 1
ATOM 4965 C CA . VAL B 1 314 ? 8.891 -22.297 7.625 1 98.56 314 VAL B CA 1
ATOM 4966 C C . VAL B 1 314 ? 9.828 -22.859 6.562 1 98.56 314 VAL B C 1
ATOM 4968 O O . VAL B 1 314 ? 9.953 -24.078 6.406 1 98.56 314 VAL B O 1
ATOM 4971 N N . ALA B 1 315 ? 10.445 -21.984 5.836 1 98.62 315 ALA B N 1
ATOM 4972 C CA . ALA B 1 315 ? 11.383 -22.406 4.797 1 98.62 315 ALA B CA 1
ATOM 4973 C C . ALA B 1 315 ? 12.492 -23.281 5.387 1 98.62 315 ALA B C 1
ATOM 4975 O O . ALA B 1 315 ? 12.844 -24.312 4.816 1 98.62 315 ALA B O 1
ATOM 4976 N N . ALA B 1 316 ? 13.047 -22.828 6.453 1 98.5 316 ALA B N 1
ATOM 4977 C CA . ALA B 1 316 ? 14.117 -23.578 7.102 1 98.5 316 ALA B CA 1
ATOM 4978 C C . ALA B 1 316 ? 13.641 -24.953 7.535 1 98.5 316 ALA B C 1
ATOM 4980 O O . ALA B 1 316 ? 14.344 -25.953 7.355 1 98.5 316 ALA B O 1
ATOM 4981 N N . LYS B 1 317 ? 12.492 -25 8.109 1 98.56 317 LYS B N 1
ATOM 4982 C CA . LYS B 1 317 ? 11.914 -26.266 8.547 1 98.56 317 LYS B CA 1
ATOM 4983 C C . LYS B 1 317 ? 11.68 -27.203 7.367 1 98.56 317 LYS B C 1
ATOM 4985 O O . LYS B 1 317 ? 12.023 -28.391 7.422 1 98.56 317 LYS B O 1
ATOM 4990 N N . ARG B 1 318 ? 11.109 -26.672 6.328 1 98.56 318 ARG B N 1
ATOM 4991 C CA . ARG B 1 318 ? 10.734 -27.5 5.191 1 98.56 318 ARG B CA 1
ATOM 4992 C C . ARG B 1 318 ? 11.961 -27.906 4.383 1 98.56 318 ARG B C 1
ATOM 4994 O O . ARG B 1 318 ? 11.945 -28.922 3.689 1 98.56 318 ARG B O 1
ATOM 5001 N N . GLU B 1 319 ? 12.984 -27.109 4.43 1 98.06 319 GLU B N 1
ATOM 5002 C CA . GLU B 1 319 ? 14.25 -27.531 3.828 1 98.06 319 GLU B CA 1
ATOM 5003 C C . GLU B 1 319 ? 14.781 -28.797 4.492 1 98.06 319 GLU B C 1
ATOM 5005 O O . GLU B 1 319 ? 15.352 -29.672 3.826 1 98.06 319 GLU B O 1
ATOM 5010 N N . ARG B 1 320 ? 14.555 -28.875 5.77 1 97.88 320 ARG B N 1
ATOM 5011 C CA . ARG B 1 320 ? 15.07 -30 6.543 1 97.88 320 ARG B CA 1
ATOM 5012 C C . ARG B 1 320 ? 14.117 -31.188 6.488 1 97.88 320 ARG B C 1
ATOM 5014 O O . ARG B 1 320 ? 14.555 -32.344 6.348 1 97.88 320 ARG B O 1
ATOM 5021 N N . GLU B 1 321 ? 12.828 -30.938 6.555 1 98.12 321 GLU B N 1
ATOM 5022 C CA . GLU B 1 321 ? 11.867 -32 6.84 1 98.12 321 GLU B CA 1
ATOM 5023 C C . GLU B 1 321 ? 11.016 -32.312 5.613 1 98.12 321 GLU B C 1
ATOM 5025 O O . GLU B 1 321 ? 10.328 -33.344 5.578 1 98.12 321 GLU B O 1
ATOM 5030 N N . GLY B 1 322 ? 11.133 -31.5 4.629 1 98.31 322 GLY B N 1
ATOM 5031 C CA . GLY B 1 322 ? 10.227 -31.625 3.496 1 98.31 322 GLY B CA 1
ATOM 5032 C C . GLY B 1 322 ? 8.922 -30.859 3.684 1 98.31 322 GLY B C 1
ATOM 5033 O O . GLY B 1 322 ? 8.656 -30.344 4.766 1 98.31 322 GLY B O 1
ATOM 5034 N N . ALA B 1 323 ? 8.203 -30.75 2.617 1 98.5 323 ALA B N 1
ATOM 5035 C CA . ALA B 1 323 ? 6.922 -30.047 2.645 1 98.5 323 ALA B CA 1
ATOM 5036 C C . ALA B 1 323 ? 5.754 -31.031 2.639 1 98.5 323 ALA B C 1
ATOM 5038 O O . ALA B 1 323 ? 5.816 -32.062 1.99 1 98.5 323 ALA B O 1
ATOM 5039 N N . PRO B 1 324 ? 4.723 -30.688 3.381 1 97.44 324 PRO B N 1
ATOM 5040 C CA . PRO B 1 324 ? 3.523 -31.531 3.293 1 97.44 324 PRO B CA 1
ATOM 5041 C C . PRO B 1 324 ? 2.824 -31.406 1.939 1 97.44 324 PRO B C 1
ATOM 5043 O O . PRO B 1 324 ? 2.783 -30.328 1.351 1 97.44 324 PRO B O 1
ATOM 5046 N N . VAL B 1 325 ? 2.342 -32.5 1.421 1 97.12 325 VAL B N 1
ATOM 5047 C CA . VAL B 1 325 ? 1.511 -32.531 0.223 1 97.12 325 VAL B CA 1
ATOM 5048 C C . VAL B 1 325 ? 0.159 -33.156 0.558 1 97.12 325 VAL B C 1
ATOM 5050 O O . VAL B 1 325 ? 0.091 -34.344 0.96 1 97.12 325 VAL B O 1
ATOM 5053 N N . ASP B 1 326 ? -0.876 -32.312 0.412 1 93.94 326 ASP B N 1
ATOM 5054 C CA . ASP B 1 326 ? -2.197 -32.781 0.812 1 93.94 326 ASP B CA 1
ATOM 5055 C C . ASP B 1 326 ? -2.668 -33.938 -0.094 1 93.94 326 ASP B C 1
ATOM 5057 O O . ASP B 1 326 ? -2.195 -34.062 -1.224 1 93.94 326 ASP B O 1
ATOM 5061 N N . PRO B 1 327 ? -3.666 -34.719 0.312 1 94.69 327 PRO B N 1
ATOM 5062 C CA . PRO B 1 327 ? -4.102 -35.906 -0.423 1 94.69 327 PRO B CA 1
ATOM 5063 C C . PRO B 1 327 ? -4.621 -35.594 -1.82 1 94.69 327 PRO B C 1
ATOM 5065 O O . PRO B 1 327 ? -4.406 -36.344 -2.76 1 94.69 327 PRO B O 1
ATOM 5068 N N . VAL B 1 328 ? -5.273 -34.531 -1.915 1 94.75 328 VAL B N 1
ATOM 5069 C CA . VAL B 1 328 ? -5.82 -34.125 -3.211 1 94.75 328 VAL B CA 1
ATOM 5070 C C . VAL B 1 328 ? -4.684 -33.844 -4.188 1 94.75 328 VAL B C 1
ATOM 5072 O O . VAL B 1 328 ? -4.719 -34.281 -5.34 1 94.75 328 VAL B O 1
ATOM 5075 N N . THR B 1 329 ? -3.734 -33.156 -3.703 1 97.06 329 THR B N 1
ATOM 5076 C CA . THR B 1 329 ? -2.564 -32.812 -4.516 1 97.06 329 THR B CA 1
ATOM 5077 C C . THR B 1 329 ? -1.776 -34.094 -4.855 1 97.06 329 THR B C 1
ATOM 5079 O O . THR B 1 329 ? -1.316 -34.25 -5.984 1 97.06 329 THR B O 1
ATOM 5082 N N . ARG B 1 330 ? -1.635 -34.969 -3.955 1 97.25 330 ARG B N 1
ATOM 5083 C CA . ARG B 1 330 ? -0.932 -36.219 -4.188 1 97.25 330 ARG B CA 1
ATOM 5084 C C . ARG B 1 330 ? -1.621 -37.062 -5.273 1 97.25 330 ARG B C 1
ATOM 5086 O O . ARG B 1 330 ? -0.958 -37.625 -6.133 1 97.25 330 ARG B O 1
ATOM 5093 N N . ALA B 1 331 ? -2.916 -37.094 -5.16 1 97.94 331 ALA B N 1
ATOM 5094 C CA . ALA B 1 331 ? -3.682 -37.812 -6.172 1 97.94 331 ALA B CA 1
ATOM 5095 C C . ALA B 1 331 ? -3.486 -37.188 -7.551 1 97.94 331 ALA B C 1
ATOM 5097 O O . ALA B 1 331 ? -3.32 -37.906 -8.539 1 97.94 331 ALA B O 1
ATOM 5098 N N . ALA B 1 332 ? -3.502 -35.938 -7.555 1 98.19 332 ALA B N 1
ATOM 5099 C CA . ALA B 1 332 ? -3.285 -35.25 -8.812 1 98.19 332 ALA B CA 1
ATOM 5100 C C . ALA B 1 332 ? -1.89 -35.5 -9.367 1 98.19 332 ALA B C 1
ATOM 5102 O O . ALA B 1 332 ? -1.716 -35.688 -10.578 1 98.19 332 ALA B O 1
ATOM 5103 N N . PHE B 1 333 ? -0.924 -35.562 -8.484 1 98.56 333 PHE B N 1
ATOM 5104 C CA . PHE B 1 333 ? 0.446 -35.844 -8.898 1 98.56 333 PHE B CA 1
ATOM 5105 C C . PHE B 1 333 ? 0.555 -37.25 -9.492 1 98.56 333 PHE B C 1
ATOM 5107 O O . PHE B 1 333 ? 1.251 -37.438 -10.492 1 98.56 333 PHE B O 1
ATOM 5114 N N . SER B 1 334 ? -0.108 -38.156 -8.875 1 98.31 334 SER B N 1
ATOM 5115 C CA . SER B 1 334 ? -0.104 -39.5 -9.391 1 98.31 334 SER B CA 1
ATOM 5116 C C . SER B 1 334 ? -0.717 -39.562 -10.781 1 98.31 334 SER B C 1
ATOM 5118 O O . SER B 1 334 ? -0.195 -40.25 -11.664 1 98.31 334 SER B O 1
ATOM 5120 N N . GLU B 1 335 ? -1.804 -38.938 -10.93 1 98.62 335 GLU B N 1
ATOM 5121 C CA . GLU B 1 335 ? -2.461 -38.875 -12.234 1 98.62 335 GLU B CA 1
ATOM 5122 C C . GLU B 1 335 ? -1.557 -38.25 -13.289 1 98.62 335 GLU B C 1
ATOM 5124 O O . GLU B 1 335 ? -1.473 -38.75 -14.414 1 98.62 335 GLU B O 1
ATOM 5129 N N . LEU B 1 336 ? -0.931 -37.156 -12.93 1 98.75 336 LEU B N 1
ATOM 5130 C CA . LEU B 1 336 ? -0.035 -36.469 -13.852 1 98.75 336 LEU B CA 1
ATOM 5131 C C . LEU B 1 336 ? 1.171 -37.344 -14.188 1 98.75 336 LEU B C 1
ATOM 5133 O O . LEU B 1 336 ? 1.628 -37.375 -15.336 1 98.75 336 LEU B O 1
ATOM 5137 N N . ALA B 1 337 ? 1.703 -38 -13.172 1 98.56 337 ALA B N 1
ATOM 5138 C CA . ALA B 1 337 ? 2.842 -38.906 -13.375 1 98.56 337 ALA B CA 1
ATOM 5139 C C . ALA B 1 337 ? 2.506 -40 -14.391 1 98.56 337 ALA B C 1
ATOM 5141 O O . ALA B 1 337 ? 3.32 -40.312 -15.258 1 98.56 337 ALA B O 1
ATOM 5142 N N . GLU B 1 338 ? 1.357 -40.562 -14.234 1 98.5 338 GLU B N 1
ATOM 5143 C CA . GLU B 1 338 ? 0.9 -41.594 -15.156 1 98.5 338 GLU B CA 1
ATOM 5144 C C . GLU B 1 338 ? 0.674 -41.031 -16.547 1 98.5 338 GLU B C 1
ATOM 5146 O O . GLU B 1 338 ? 1.134 -41.625 -17.547 1 98.5 338 GLU B O 1
ATOM 5151 N N . LYS B 1 339 ? 0.017 -39.969 -16.594 1 98.44 339 LYS B N 1
ATOM 5152 C CA . LYS B 1 339 ? -0.349 -39.344 -17.859 1 98.44 339 LYS B CA 1
ATOM 5153 C C . LYS B 1 339 ? 0.891 -39 -18.688 1 98.44 339 LYS B C 1
ATOM 5155 O O . LYS B 1 339 ? 0.906 -39.188 -19.906 1 98.44 339 LYS B O 1
ATOM 5160 N N . PHE B 1 340 ? 1.895 -38.469 -18.016 1 98.38 340 PHE B N 1
ATOM 5161 C CA . PHE B 1 340 ? 3.045 -37.938 -18.734 1 98.38 340 PHE B CA 1
ATOM 5162 C C . PHE B 1 340 ? 4.238 -38.875 -18.625 1 98.38 340 PHE B C 1
ATOM 5164 O O . PHE B 1 340 ? 5.324 -38.562 -19.109 1 98.38 340 PHE B O 1
ATOM 5171 N N . SER B 1 341 ? 4.055 -40.031 -17.984 1 98.12 341 SER B N 1
ATOM 5172 C CA . SER B 1 341 ? 5.094 -41.031 -17.812 1 98.12 341 SER B CA 1
ATOM 5173 C C . SER B 1 341 ? 6.332 -40.438 -17.156 1 98.12 341 SER B C 1
ATOM 5175 O O . SER B 1 341 ? 7.445 -40.594 -17.656 1 98.12 341 SER B O 1
ATOM 5177 N N . VAL B 1 342 ? 6.082 -39.656 -16.078 1 97.94 342 VAL B N 1
ATOM 5178 C CA . VAL B 1 342 ? 7.164 -39.125 -15.258 1 97.94 342 VAL B CA 1
ATOM 5179 C C . VAL B 1 342 ? 7.086 -39.719 -13.859 1 97.94 342 VAL B C 1
ATOM 5181 O O . VAL B 1 342 ? 6.012 -40.125 -13.398 1 97.94 342 VAL B O 1
ATOM 5184 N N . SER B 1 343 ? 8.219 -39.906 -13.172 1 97.5 343 SER B N 1
ATOM 5185 C CA . SER B 1 343 ? 8.25 -40.438 -11.82 1 97.5 343 SER B CA 1
ATOM 5186 C C . SER B 1 343 ? 7.621 -39.469 -10.82 1 97.5 343 SER B C 1
ATOM 5188 O O . SER B 1 343 ? 8.008 -38.312 -10.742 1 97.5 343 SER B O 1
ATOM 5190 N N . PRO B 1 344 ? 6.637 -39.906 -10.133 1 97.38 344 PRO B N 1
ATOM 5191 C CA . PRO B 1 344 ? 6.082 -39.062 -9.086 1 97.38 344 PRO B CA 1
ATOM 5192 C C . PRO B 1 344 ? 7.102 -38.719 -8 1 97.38 344 PRO B C 1
ATOM 5194 O O . PRO B 1 344 ? 8.156 -39.344 -7.914 1 97.38 344 PRO B O 1
ATOM 5197 N N . PRO B 1 345 ? 6.785 -37.625 -7.273 1 97.25 345 PRO B N 1
ATOM 5198 C CA . PRO B 1 345 ? 7.707 -37.344 -6.172 1 97.25 345 PRO B CA 1
ATOM 5199 C C . PRO B 1 345 ? 7.715 -38.438 -5.113 1 97.25 345 PRO B C 1
ATOM 5201 O O . PRO B 1 345 ? 6.684 -39.094 -4.871 1 97.25 345 PRO B O 1
ATOM 5204 N N . THR B 1 346 ? 8.867 -38.656 -4.484 1 95.44 346 THR B N 1
ATOM 5205 C CA . THR B 1 346 ? 8.969 -39.594 -3.367 1 95.44 346 THR B CA 1
ATOM 5206 C C . THR B 1 346 ? 8.492 -38.938 -2.07 1 95.44 346 THR B C 1
ATOM 5208 O O . THR B 1 346 ? 8.82 -37.781 -1.799 1 95.44 346 THR B O 1
ATOM 5211 N N . TYR B 1 347 ? 7.73 -39.75 -1.277 1 94.81 347 TYR B N 1
ATOM 5212 C CA . TYR B 1 347 ? 7.219 -39.25 -0.004 1 94.81 347 TYR B CA 1
ATOM 5213 C C . TYR B 1 347 ? 7.867 -39.969 1.165 1 94.81 347 TYR B C 1
ATOM 5215 O O . TYR B 1 347 ? 8.305 -41.125 1.025 1 94.81 347 TYR B O 1
ATOM 5223 N N . HIS B 1 348 ? 8.117 -39.406 2.32 1 91.5 348 HIS B N 1
ATOM 5224 C CA . HIS B 1 348 ? 8.656 -40.031 3.514 1 91.5 348 HIS B CA 1
ATOM 5225 C C . HIS B 1 348 ? 7.836 -39.688 4.75 1 91.5 348 HIS B C 1
ATOM 5227 O O . HIS B 1 348 ? 7.145 -38.656 4.766 1 91.5 348 HIS B O 1
#

Foldseek 3Di:
DFALVLLLVLQLLLLVLLPADNLLSNQQSLQQSLCQLLVVNVQHSLCSLLVSLLSNLALADRYWDKAWPDDDQQETEIERRLHEQRSQLLVQLVSQVVSCVVPQKHKYKYKNYDDNGFQQSSQQVQQVVQKKKKKWWWAAFFEAADVGQDRFTHLTWIWIWHHAPPDRTQIDIGGQAQDHLVVLVVCQVVVHFADWQFFDANRRHTGRNSVRGRGTYGPDRVHSNVSNVVSVVSQCQFPVVNVFDGNNRFDHSNDPRSNHHRTIMMMMMIGNPCVPHNSVVVNVVSVVVQVCQQPPDDDPPDGGDGRCRSSVVSSVVCNPVNGDDDPVSQVSQVVSCVVSVHDGTDDD/DFALVLLLVLQLLLLVLLPADNLLSNQLSLQQSLCQLLVVNVQHSLCSLLVSLLSNLALADRYWDKAWPDDDQQETEIERRLHEQRSQLLVQLVSQVVSCVVPQKHKYKYKNYDDNGFQQSSQQVQQVVQKKKKKWWWAAFFEAAVVGQDRFTHLTWIWIWHHAPPDRTQIDIGGQAQDHLVVLVVCQVVVHFADWQFFDANRRHTGRHSVRGRGTYGPDRVHSNVSNVVSVVSQCQFPVVNVFDGNNRFDHSNDPRSNHHRTIMMMMMIGNPCVPHNSVVVNVVSVVVQVCQQPPDDPPPDGGDGRCRSSVVSSVVCNPVNGDDDPVSQVSQVVSCVVSVHDGTDDD